Protein 1SX5 (pdb70)

B-factor: mean 23.92, std 8.22, range [10.33, 62.69]

Secondary structure (DSSP, 8-state):
-HHHHHHHHHHHHHHH--EEEEEETTS-EEE--SSHHHHHHHHHHHHHHHHHHHHHHTT-EEE--SSTT-B-SEEEE-TT-TT-EEEEEEEEEEESSTT--B--EEEESSSTTTSTTSSBSS-GGGEEEEEEEEEEEEE----TTTTS-B-GGGGGG---SEEEEEEEEEEHHHHB-SS-SBTTTTEEEB--B-HHHHHHT--S-SSHHHHHHHHHS--SSHHHHTTS-SSHHHHHHHHHHT--/-HHHHHHHHHHHHHHH--EEEEEETTS-EE-----HHHHHHHHHHHHHHHHHHHHHHTT-EEE--SSTT-B-SEEEE-SS-TTSEEEEEEEEEEE---B--EEEESSSTTTSTTTTBSS-GGGEEEEEEEEEEEEE-----S-B-GGGGGG---SEEEEEEEEEEHHHHB-SS-SBTTTTEEEB--B-HHHHHHT--S-S-HHHHHHHHHS--SSHHHHTTS-SSHHHHHHHHHTT--

Foldseek 3Di:
DLVVQLVVQLQVCVVPDDDFADADPVQKTAGFAFDVVRVQVVSLVVSVVSNVVSLVVVQWDWDAAPDPQADDRIWIDHPVQQQAIEGEHEWEDEDQDPWDWAKTFAAALPALLQPQPGRYRHGPRSHDFYKYKYKYWHFAHDDPVSGDMDGVVCVVVGDHGTHDIGIAMATPLLQFFQAHPDAPRHTTMGDTGTPVCRRVSVGDDPDSVRSSVSSNPQDRDCVRCVPAHRGDVSPVVCVVVPVD/DLVVQLQVLLQVLVVPDDDFFDADPVQKTQGFDQDPVRVQVVVLVSSVVSNCVSLVVVQWDWDAAPDPQADDRIWIDHPVLQLEIEGEHEWEDEDCAWDKTFAAALPACLQPQPGRYRHGPSSYDFYKYKYKYWYAADVLGDIDGVVCRPVRDHRTHDIDIAMDTPLLQFFQAFPDAPRHTTMGDGGDPVCRRVSVGDDPDPVLSSVSSNPQDRDCVVCVVQHRGSVSPVVCVVVPVD

Structure (mmCIF, N/CA/C/O backbone):
data_1SX5
#
_entry.id   1SX5
#
_cell.length_a   47.708
_cell.length_b   48.627
_cell.length_c   63.544
_cell.angle_alpha   96.68
_cell.angle_beta   108.94
_cell.angle_gamma   107.33
#
_symmetry.space_group_name_H-M   'P 1'
#
loop_
_entity.id
_entity.type
_entity.pdbx_description
1 polymer "5'-D(*AP*AP*AP*GP*AP*T)-3'"
2 polymer "5'-D(P*AP*TP*CP*TP*T)-3'"
3 polymer 'Type II restriction enzyme EcoRV'
4 non-polymer 'MANGANESE (II) ION'
5 water water
#
loop_
_atom_site.group_PDB
_atom_site.id
_atom_site.type_symbol
_atom_site.label_atom_id
_atom_site.label_alt_id
_atom_site.label_comp_id
_atom_site.label_asym_id
_atom_site.label_entity_id
_atom_site.label_seq_id
_atom_site.pdbx_PDB_ins_code
_atom_site.Cartn_x
_atom_site.Cartn_y
_atom_site.Cartn_z
_atom_site.occupancy
_atom_site.B_iso_or_equiv
_atom_site.auth_seq_id
_atom_site.auth_comp_id
_atom_site.auth_asym_id
_atom_site.auth_atom_id
_atom_site.pdbx_PDB_model_num
ATOM 449 N N . SER E 3 1 ? 7.053 3.136 31.745 1.00 26.15 2 SER A N 1
ATOM 450 C CA . SER E 3 1 ? 7.108 1.806 31.073 1.00 24.70 2 SER A CA 1
ATOM 451 C C . SER E 3 1 ? 7.570 1.989 29.615 1.00 23.78 2 SER A C 1
ATOM 452 O O . SER E 3 1 ? 7.708 3.125 29.121 1.00 23.80 2 SER A O 1
ATOM 455 N N . LEU E 3 2 ? 7.829 0.861 28.980 1.00 22.84 3 LEU A N 1
ATOM 456 C CA . LEU E 3 2 ? 8.176 0.837 27.537 1.00 21.31 3 LEU A CA 1
ATOM 457 C C . LEU E 3 2 ? 7.022 1.543 26.808 1.00 19.42 3 LEU A C 1
ATOM 458 O O . LEU E 3 2 ? 7.243 2.433 26.017 1.00 20.09 3 LEU A O 1
ATOM 463 N N . ARG E 3 3 ? 5.805 1.099 27.069 1.00 18.54 4 ARG A N 1
ATOM 464 C CA . ARG E 3 3 ? 4.645 1.747 26.411 1.00 19.11 4 ARG A CA 1
ATOM 465 C C . ARG E 3 3 ? 4.510 3.248 26.651 1.00 19.59 4 ARG A C 1
ATOM 466 O O . ARG E 3 3 ? 4.317 4.036 25.695 1.00 18.27 4 ARG A O 1
ATOM 474 N N . SER E 3 4 ? 4.604 3.716 27.899 1.00 18.57 5 SER A N 1
ATOM 475 C CA . SER E 3 4 ? 4.427 5.154 28.047 1.00 19.19 5 SER A CA 1
ATOM 476 C C . SER E 3 4 ? 5.601 5.935 27.459 1.00 18.51 5 SER A C 1
ATOM 477 O O . SER E 3 4 ? 5.417 7.033 26.919 1.00 18.35 5 SER A O 1
ATOM 480 N N . ASP E 3 5 ? 6.810 5.403 27.575 1.00 18.25 6 ASP A N 1
ATOM 481 C CA . ASP E 3 5 ? 7.925 6.096 26.952 1.00 18.10 6 ASP A CA 1
ATOM 482 C C . ASP E 3 5 ? 7.748 6.088 25.412 1.00 17.13 6 ASP A C 1
ATOM 483 O O . ASP E 3 5 ? 8.112 7.040 24.758 1.00 18.28 6 ASP A O 1
ATOM 488 N N . LEU E 3 6 ? 7.195 5.010 24.866 1.00 16.94 7 LEU A N 1
ATOM 489 C CA . LEU E 3 6 ? 7.052 4.992 23.414 1.00 15.85 7 LEU A CA 1
ATOM 490 C C . LEU E 3 6 ? 6.049 6.002 22.914 1.00 15.14 7 LEU A C 1
ATOM 491 O O . LEU E 3 6 ? 6.364 6.750 21.988 1.00 15.22 7 LEU A O 1
ATOM 496 N N . ILE E 3 7 ? 4.849 6.028 23.497 1.00 16.62 8 ILE A N 1
ATOM 497 C CA . ILE E 3 7 ? 3.927 7.030 22.998 1.00 18.29 8 ILE A CA 1
ATOM 498 C C . ILE E 3 7 ? 4.406 8.421 23.358 1.00 18.41 8 ILE A C 1
ATOM 499 O O . ILE E 3 7 ? 4.205 9.324 22.582 1.00 17.94 8 ILE A O 1
ATOM 504 N N . ASN E 3 8 ? 5.091 8.621 24.485 1.00 18.04 9 ASN A N 1
ATOM 505 C CA . ASN E 3 8 ? 5.541 9.988 24.720 1.00 18.01 9 ASN A CA 1
ATOM 506 C C . ASN E 3 8 ? 6.490 10.411 23.609 1.00 14.80 9 ASN A C 1
ATOM 507 O O . ASN E 3 8 ? 6.454 11.510 23.172 1.00 19.08 9 ASN A O 1
ATOM 512 N N . ALA E 3 9 ? 7.387 9.528 23.220 1.00 15.66 10 ALA A N 1
ATOM 513 C CA . ALA E 3 9 ? 8.355 9.909 22.187 1.00 15.50 10 ALA A CA 1
ATOM 514 C C . ALA E 3 9 ? 7.661 10.118 20.797 1.00 16.11 10 ALA A C 1
ATOM 515 O O . ALA E 3 9 ? 7.953 11.065 20.062 1.00 18.76 10 ALA A O 1
ATOM 517 N N . LEU E 3 10 ? 6.721 9.248 20.459 1.00 17.54 11 LEU A N 1
ATOM 518 C CA . LEU E 3 10 ? 6.032 9.442 19.170 1.00 15.85 11 LEU A CA 1
ATOM 519 C C . LEU E 3 10 ? 5.206 10.729 19.175 1.00 16.49 11 LEU A C 1
ATOM 520 O O . LEU E 3 10 ? 5.180 11.495 18.198 1.00 17.31 11 LEU A O 1
ATOM 525 N N . TYR E 3 11 ? 4.549 10.987 20.303 1.00 17.68 12 TYR A N 1
ATOM 526 C CA . TYR E 3 11 ? 3.731 12.182 20.412 1.00 20.49 12 TYR A CA 1
ATOM 527 C C . TYR E 3 11 ? 4.636 13.419 20.285 1.00 21.51 12 TYR A C 1
ATOM 528 O O . TYR E 3 11 ? 4.347 14.336 19.527 1.00 22.22 12 TYR A O 1
ATOM 537 N N . ASP E 3 12 ? 5.762 13.404 20.999 1.00 23.03 13 ASP A N 1
ATOM 538 C CA . ASP E 3 12 ? 6.736 14.516 20.945 1.00 25.78 13 ASP A CA 1
ATOM 539 C C . ASP E 3 12 ? 7.333 14.724 19.541 1.00 25.97 13 ASP A C 1
ATOM 540 O O . ASP E 3 12 ? 7.323 15.854 19.023 1.00 28.51 13 ASP A O 1
ATOM 545 N N . GLU E 3 13 ? 7.849 13.664 18.927 1.00 24.56 14 GLU A N 1
ATOM 546 C CA . GLU E 3 13 ? 8.471 13.783 17.589 1.00 26.37 14 GLU A CA 1
ATOM 547 C C . GLU E 3 13 ? 7.446 14.310 16.578 1.00 25.90 14 GLU A C 1
ATOM 548 O O . GLU E 3 13 ? 7.780 15.114 15.699 1.00 25.67 14 GLU A O 1
ATOM 554 N N . ASN E 3 14 ? 6.207 13.845 16.698 1.00 25.91 15 ASN A N 1
ATOM 555 C CA . ASN E 3 14 ? 5.142 14.303 15.799 1.00 27.90 15 ASN A CA 1
ATOM 556 C C . ASN E 3 14 ? 4.870 15.778 15.967 1.00 30.03 15 ASN A C 1
ATOM 557 O O . ASN E 3 14 ? 4.614 16.475 14.998 1.00 29.38 15 ASN A O 1
ATOM 562 N N . GLN E 3 15 ? 4.916 16.245 17.206 1.00 32.02 16 GLN A N 1
ATOM 563 C CA . GLN E 3 15 ? 4.669 17.635 17.493 1.00 35.42 16 GLN A CA 1
ATOM 564 C C . GLN E 3 15 ? 5.794 18.473 16.918 1.00 36.20 16 GLN A C 1
ATOM 565 O O . GLN E 3 15 ? 5.554 19.535 16.346 1.00 37.42 16 GLN A O 1
ATOM 571 N N . LYS E 3 16 ? 7.026 17.990 17.026 1.00 36.92 17 LYS A N 1
ATOM 572 C CA . LYS E 3 16 ? 8.163 18.775 16.547 1.00 37.53 17 LYS A CA 1
ATOM 573 C C . LYS E 3 16 ? 8.451 18.801 15.056 1.00 37.73 17 LYS A C 1
ATOM 574 O O . LYS E 3 16 ? 8.485 19.875 14.464 1.00 39.33 17 LYS A O 1
ATOM 576 N N . TYR E 3 17 ? 8.641 17.627 14.456 1.00 36.77 18 TYR A N 1
ATOM 577 C CA . TYR E 3 17 ? 9.011 17.485 13.041 1.00 35.66 18 TYR A CA 1
ATOM 578 C C . TYR E 3 17 ? 7.873 17.145 12.059 1.00 33.99 18 TYR A C 1
ATOM 579 O O . TYR E 3 17 ? 6.974 16.382 12.390 1.00 32.26 18 TYR A O 1
ATOM 588 N N . ASP E 3 18 ? 7.963 17.695 10.846 1.00 33.03 19 ASP A N 1
ATOM 589 C CA . ASP E 3 18 ? 7.001 17.436 9.756 1.00 30.69 19 ASP A CA 1
ATOM 590 C C . ASP E 3 18 ? 7.822 16.853 8.617 1.00 27.99 19 ASP A C 1
ATOM 591 O O . ASP E 3 18 ? 8.857 17.392 8.282 1.00 27.79 19 ASP A O 1
ATOM 596 N N . VAL E 3 19 ? 7.355 15.782 7.983 1.00 24.37 20 VAL A N 1
ATOM 597 C CA . VAL E 3 19 ? 8.109 15.202 6.872 1.00 22.21 20 VAL A CA 1
ATOM 598 C C . VAL E 3 19 ? 7.727 15.966 5.629 1.00 21.81 20 VAL A C 1
ATOM 599 O O . VAL E 3 19 ? 6.566 16.310 5.461 1.00 19.60 20 VAL A O 1
ATOM 603 N N . CYS E 3 20 ? 8.685 16.268 4.775 1.00 22.25 21 CYS A N 1
ATOM 604 C CA . CYS E 3 20 ? 8.290 17.038 3.608 1.00 25.09 21 CYS A CA 1
ATOM 605 C C . CYS E 3 20 ? 8.702 16.518 2.256 1.00 24.74 21 CYS A C 1
ATOM 606 O O . CYS E 3 20 ? 8.371 17.132 1.237 1.00 24.82 21 CYS A O 1
ATOM 609 N N . GLY E 3 21 ? 9.376 15.374 2.198 1.00 23.40 22 GLY A N 1
ATOM 610 C CA . GLY E 3 21 ? 9.726 14.855 0.879 1.00 20.87 22 GLY A CA 1
ATOM 611 C C . GLY E 3 21 ? 10.667 13.690 1.019 1.00 21.21 22 GLY A C 1
ATOM 612 O O . GLY E 3 21 ? 11.006 13.312 2.136 1.00 19.81 22 GLY A O 1
ATOM 613 N N . ILE E 3 22 ? 11.055 13.127 -0.109 1.00 19.90 23 ILE A N 1
ATOM 614 C CA . ILE E 3 22 ? 11.982 12.029 -0.121 1.00 20.23 23 ILE A CA 1
ATOM 615 C C . ILE E 3 22 ? 13.259 12.699 -0.667 1.00 21.35 23 ILE A C 1
ATOM 616 O O . ILE E 3 22 ? 13.191 13.623 -1.488 1.00 22.75 23 ILE A O 1
ATOM 621 N N . ILE E 3 23 ? 14.427 12.263 -0.188 1.00 19.13 24 ILE A N 1
ATOM 622 C CA . ILE E 3 23 ? 15.658 12.862 -0.630 1.00 19.66 24 ILE A CA 1
ATOM 623 C C . ILE E 3 23 ? 16.553 11.783 -1.265 1.00 19.40 24 ILE A C 1
ATOM 624 O O . ILE E 3 23 ? 16.491 10.624 -0.886 1.00 19.78 24 ILE A O 1
ATOM 629 N N . SER E 3 24 ? 17.325 12.181 -2.272 1.00 19.41 25 SER A N 1
ATOM 630 C CA . SER E 3 24 ? 18.240 11.282 -2.952 1.00 21.58 25 SER A CA 1
ATOM 631 C C . SER E 3 24 ? 19.650 11.531 -2.392 1.00 23.31 25 SER A C 1
ATOM 632 O O . SER E 3 24 ? 19.918 12.566 -1.775 1.00 23.37 25 SER A O 1
ATOM 635 N N . ALA E 3 25 ? 20.532 10.561 -2.603 1.00 25.76 26 ALA A N 1
ATOM 636 C CA . ALA E 3 25 ? 21.896 10.670 -2.083 1.00 27.97 26 ALA A CA 1
ATOM 637 C C . ALA E 3 25 ? 22.610 11.865 -2.670 1.00 29.65 26 ALA A C 1
ATOM 638 O O . ALA E 3 25 ? 23.576 12.389 -2.081 1.00 30.58 26 ALA A O 1
ATOM 640 N N . GLU E 3 26 ? 22.103 12.340 -3.800 1.00 31.01 27 GLU A N 1
ATOM 641 C CA . GLU E 3 26 ? 22.678 13.493 -4.454 1.00 30.53 27 GLU A CA 1
ATOM 642 C C . GLU E 3 26 ? 22.165 14.813 -3.885 1.00 31.12 27 GLU A C 1
ATOM 643 O O . GLU E 3 26 ? 22.597 15.879 -4.285 1.00 31.34 27 GLU A O 1
ATOM 649 N N . GLY E 3 27 ? 21.237 14.721 -2.936 1.00 29.09 28 GLY A N 1
ATOM 650 C CA . GLY E 3 27 ? 20.704 15.889 -2.282 1.00 28.15 28 GLY A CA 1
ATOM 651 C C . GLY E 3 27 ? 19.434 16.479 -2.884 1.00 27.08 28 GLY A C 1
ATOM 652 O O . GLY E 3 27 ? 18.969 17.513 -2.389 1.00 27.30 28 GLY A O 1
ATOM 653 N N . LYS E 3 28 ? 18.861 15.833 -3.906 1.00 26.27 29 LYS A N 1
ATOM 654 C CA . LYS E 3 28 ? 17.655 16.383 -4.536 1.00 25.11 29 LYS A CA 1
ATOM 655 C C . LYS E 3 28 ? 16.433 15.893 -3.746 1.00 25.39 29 LYS A C 1
ATOM 656 O O . LYS E 3 28 ? 16.388 14.751 -3.301 1.00 25.52 29 LYS A O 1
ATOM 658 N N . ILE E 3 29 ? 15.463 16.771 -3.552 1.00 24.75 30 ILE A N 1
ATOM 659 C CA . ILE E 3 29 ? 14.264 16.405 -2.782 1.00 25.98 30 ILE A CA 1
ATOM 660 C C . ILE E 3 29 ? 13.022 16.364 -3.678 1.00 24.62 30 ILE A C 1
ATOM 661 O O . ILE E 3 29 ? 12.804 17.266 -4.511 1.00 24.79 30 ILE A O 1
ATOM 666 N N . TYR E 3 30 ? 12.236 15.301 -3.529 1.00 22.51 31 TYR A N 1
ATOM 667 C CA . TYR E 3 30 ? 11.010 15.141 -4.308 1.00 21.44 31 TYR A CA 1
ATOM 668 C C . TYR E 3 30 ? 9.829 15.313 -3.342 1.00 21.00 31 TYR A C 1
ATOM 669 O O . TYR E 3 30 ? 9.739 14.628 -2.301 1.00 19.94 31 TYR A O 1
ATOM 678 N N . PRO E 3 31 ? 8.882 16.212 -3.665 1.00 20.37 32 PRO A N 1
ATOM 679 C CA . PRO E 3 31 ? 7.757 16.394 -2.752 1.00 18.77 32 PRO A CA 1
ATOM 680 C C . PRO E 3 31 ? 6.834 15.208 -2.591 1.00 19.27 32 PRO A C 1
ATOM 681 O O . PRO E 3 31 ? 6.876 14.260 -3.380 1.00 19.62 32 PRO A O 1
ATOM 685 N N . LEU E 3 32 ? 5.999 15.272 -1.542 1.00 19.61 33 LEU A N 1
ATOM 686 C CA . LEU E 3 32 ? 5.026 14.246 -1.267 1.00 19.01 33 LEU A CA 1
ATOM 687 C C . LEU E 3 32 ? 3.738 14.425 -2.032 1.00 22.50 33 LEU A C 1
ATOM 688 O O . LEU E 3 32 ? 3.208 15.536 -2.122 1.00 23.63 33 LEU A O 1
ATOM 693 N N . GLY E 3 33 ? 3.205 13.304 -2.521 1.00 25.79 34 GLY A N 1
ATOM 694 C CA . GLY E 3 33 ? 1.942 13.307 -3.271 1.00 28.62 34 GLY A CA 1
ATOM 695 C C . GLY E 3 33 ? 0.786 13.146 -2.298 1.00 31.63 34 GLY A C 1
ATOM 696 O O . GLY E 3 33 ? 1.015 13.004 -1.094 1.00 30.30 34 GLY A O 1
ATOM 697 N N . SER E 3 34 ? -0.442 13.055 -2.817 1.00 34.32 35 SER A N 1
ATOM 698 C CA . SER E 3 34 ? -1.660 13.016 -1.974 1.00 36.43 35 SER A CA 1
ATOM 699 C C . SER E 3 34 ? -2.246 11.855 -1.155 1.00 37.10 35 SER A C 1
ATOM 700 O O . SER E 3 34 ? -2.670 12.060 -0.020 1.00 39.34 35 SER A O 1
ATOM 703 N N . ASP E 3 35 ? -2.325 10.658 -1.696 1.00 37.13 36 ASP A N 1
ATOM 704 C CA . ASP E 3 35 ? -2.995 9.614 -0.924 1.00 36.17 36 ASP A CA 1
ATOM 705 C C . ASP E 3 35 ? -2.469 9.089 0.437 1.00 33.35 36 ASP A C 1
ATOM 706 O O . ASP E 3 35 ? -1.371 9.398 0.901 1.00 32.19 36 ASP A O 1
ATOM 711 N N . THR E 3 36 ? -3.315 8.298 1.082 1.00 30.24 37 THR A N 1
ATOM 712 C CA . THR E 3 36 ? -2.905 7.674 2.326 1.00 27.20 37 THR A CA 1
ATOM 713 C C . THR E 3 36 ? -1.848 6.658 1.882 1.00 26.99 37 THR A C 1
ATOM 714 O O . THR E 3 36 ? -1.029 6.263 2.667 1.00 27.24 37 THR A O 1
ATOM 718 N N . ALA E 3 37 ? -1.852 6.245 0.606 1.00 25.58 38 ALA A N 1
ATOM 719 C CA . ALA E 3 37 ? -0.794 5.320 0.166 1.00 25.65 38 ALA A CA 1
ATOM 720 C C . ALA E 3 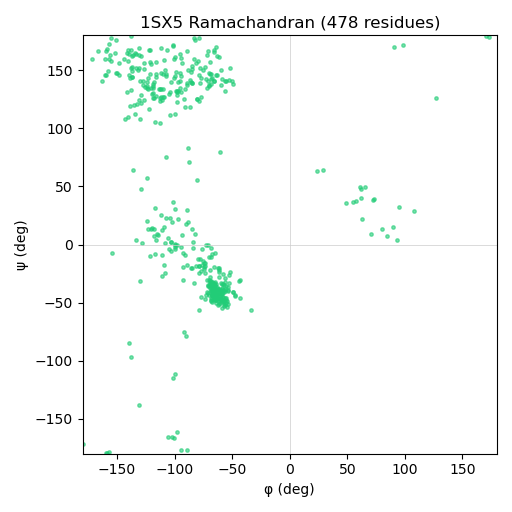37 ? 0.597 5.934 0.482 1.00 24.94 38 ALA A C 1
ATOM 721 O O . ALA E 3 37 ? 1.480 5.317 1.090 1.00 25.32 38 ALA A O 1
ATOM 723 N N . VAL E 3 38 ? 0.766 7.191 0.110 1.00 21.28 39 VAL A N 1
ATOM 724 C CA . VAL E 3 38 ? 2.010 7.861 0.311 1.00 20.27 39 VAL A CA 1
ATOM 725 C C . VAL E 3 38 ? 2.153 8.156 1.799 1.00 19.51 39 VAL A C 1
ATOM 726 O O . VAL E 3 38 ? 3.201 7.914 2.366 1.00 20.29 39 VAL A O 1
ATOM 730 N N . LEU E 3 39 ? 1.085 8.625 2.432 1.00 18.01 40 LEU A N 1
ATOM 731 C CA . LEU E 3 39 ? 1.233 9.044 3.842 1.00 18.66 40 LEU A CA 1
ATOM 732 C C . LEU E 3 39 ? 1.421 7.897 4.783 1.00 17.97 40 LEU A C 1
ATOM 733 O O . LEU E 3 39 ? 2.179 8.026 5.760 1.00 17.42 40 LEU A O 1
ATOM 738 N N . SER E 3 40 ? 0.769 6.766 4.507 1.00 17.10 41 SER A N 1
ATOM 739 C CA . SER E 3 40 ? 0.953 5.605 5.349 1.00 18.42 41 SER A CA 1
ATOM 740 C C . SER E 3 40 ? 2.411 5.136 5.297 1.00 17.81 41 SER A C 1
ATOM 741 O O . SER E 3 40 ? 2.984 4.737 6.295 1.00 18.55 41 SER A O 1
ATOM 744 N N . THR E 3 41 ? 3.045 5.234 4.148 1.00 17.25 42 THR A N 1
ATOM 745 C CA . THR E 3 41 ? 4.436 4.825 4.050 1.00 17.51 42 THR A CA 1
ATOM 746 C C . THR E 3 41 ? 5.292 5.805 4.858 1.00 16.79 42 THR A C 1
ATOM 747 O O . THR E 3 41 ? 6.130 5.367 5.642 1.00 18.75 42 THR A O 1
ATOM 751 N N . ILE E 3 42 ? 5.061 7.105 4.659 1.00 14.92 43 ILE A N 1
ATOM 752 C CA . ILE E 3 42 ? 5.820 8.162 5.318 1.00 16.39 43 ILE A CA 1
ATOM 753 C C . ILE E 3 42 ? 5.703 8.080 6.845 1.00 16.57 43 ILE A C 1
ATOM 754 O O . ILE E 3 42 ? 6.747 8.121 7.535 1.00 16.86 43 ILE A O 1
ATOM 759 N N . PHE E 3 43 ? 4.486 7.904 7.381 1.00 15.15 44 PHE A N 1
ATOM 760 C CA . PHE E 3 43 ? 4.398 7.849 8.857 1.00 15.02 44 PHE A CA 1
ATOM 761 C C . PHE E 3 43 ? 5.021 6.595 9.419 1.00 16.43 44 PHE A C 1
ATOM 762 O O . PHE E 3 43 ? 5.544 6.626 10.556 1.00 15.42 44 PHE A O 1
ATOM 770 N N . GLU E 3 44 ? 4.975 5.479 8.689 1.00 15.82 45 GLU A N 1
ATOM 771 C CA . GLU E 3 44 ? 5.642 4.281 9.166 1.00 14.51 45 GLU A CA 1
ATOM 772 C C . GLU E 3 44 ? 7.133 4.488 9.162 1.00 16.88 45 GLU A C 1
ATOM 773 O O . GLU E 3 44 ? 7.786 4.167 10.165 1.00 15.12 45 GLU A O 1
ATOM 779 N N . LEU E 3 45 ? 7.686 5.080 8.101 1.00 13.48 46 LEU A N 1
ATOM 780 C CA . LEU E 3 45 ? 9.121 5.273 8.120 1.00 14.72 46 LEU A CA 1
ATOM 781 C C . LEU E 3 45 ? 9.519 6.248 9.243 1.00 14.23 46 LEU A C 1
ATOM 782 O O . LEU E 3 45 ? 10.581 6.105 9.837 1.00 15.77 46 LEU A O 1
ATOM 787 N N . PHE E 3 46 ? 8.692 7.269 9.457 1.00 13.48 47 PHE A N 1
ATOM 788 C CA . PHE E 3 46 ? 8.956 8.264 10.518 1.00 13.71 47 PHE A CA 1
ATOM 789 C C . PHE E 3 46 ? 9.040 7.596 11.868 1.00 13.95 47 PHE A C 1
ATOM 790 O O . PHE E 3 46 ? 9.787 8.028 12.759 1.00 16.62 47 PHE A O 1
ATOM 798 N N . SER E 3 47 ? 8.247 6.559 12.024 1.00 13.36 48 SER A N 1
ATOM 799 C CA . SER E 3 47 ? 8.145 5.876 13.323 1.00 14.72 48 SER A CA 1
ATOM 800 C C . SER E 3 47 ? 9.303 4.914 13.649 1.00 16.35 48 SER A C 1
ATOM 801 O O . SER E 3 47 ? 9.592 4.663 14.801 1.00 14.78 48 SER A O 1
ATOM 804 N N . ARG E 3 48 ? 9.982 4.407 12.639 1.00 16.18 49 ARG A N 1
ATOM 805 C CA . ARG E 3 48 ? 10.977 3.372 12.852 1.00 16.76 49 ARG A CA 1
ATOM 806 C C . ARG E 3 48 ? 12.088 3.691 13.797 1.00 15.75 49 ARG A C 1
ATOM 807 O O . ARG E 3 48 ? 12.334 2.920 14.724 1.00 15.62 49 ARG A O 1
ATOM 815 N N . PRO E 3 49 ? 12.782 4.808 13.596 1.00 16.16 50 PRO A N 1
ATOM 816 C CA . PRO E 3 49 ? 13.887 5.087 14.544 1.00 16.28 50 PRO A CA 1
ATOM 817 C C . PRO E 3 49 ? 13.415 5.346 15.948 1.00 18.77 50 PRO A C 1
ATOM 818 O O . PRO E 3 49 ? 14.143 5.038 16.885 1.00 19.04 50 PRO A O 1
ATOM 822 N N . ILE E 3 50 ? 12.233 5.957 16.095 1.00 16.02 51 ILE A N 1
ATOM 823 C CA . ILE E 3 50 ? 11.696 6.244 17.444 1.00 18.46 51 ILE A CA 1
ATOM 824 C C . ILE E 3 50 ? 11.412 4.952 18.194 1.00 17.81 51 ILE A C 1
ATOM 825 O O . ILE E 3 50 ? 11.797 4.791 19.356 1.00 17.95 51 ILE A O 1
ATOM 830 N N . ILE E 3 51 ? 10.743 4.023 17.531 1.00 14.31 52 ILE A N 1
ATOM 831 C CA . ILE E 3 51 ? 10.425 2.747 18.128 1.00 17.38 52 ILE A CA 1
ATOM 832 C C . ILE E 3 51 ? 11.729 2.012 18.487 1.00 17.10 52 ILE A C 1
ATOM 833 O O . ILE E 3 51 ? 11.871 1.427 19.581 1.00 17.52 52 ILE A O 1
ATOM 838 N N . ASN E 3 52 ? 12.712 2.107 17.614 1.00 17.30 53 ASN A N 1
ATOM 839 C CA . ASN E 3 52 ? 13.916 1.345 17.912 1.00 17.38 53 ASN A CA 1
ATOM 840 C C . ASN E 3 52 ? 14.642 1.884 19.129 1.00 18.67 53 ASN A C 1
ATOM 841 O O . ASN E 3 52 ? 15.093 1.094 19.986 1.00 19.83 53 ASN A O 1
ATOM 846 N N . LYS E 3 53 ? 14.747 3.195 19.182 1.00 16.78 54 LYS A N 1
ATOM 847 C CA . LYS E 3 53 ? 15.443 3.862 20.265 1.00 20.19 54 LYS A CA 1
ATOM 848 C C . LYS E 3 53 ? 14.820 3.547 21.614 1.00 21.72 54 LYS A C 1
ATOM 849 O O . LYS E 3 53 ? 15.518 3.194 22.544 1.00 21.50 54 LYS A O 1
ATOM 855 N N . ILE E 3 54 ? 13.504 3.670 21.721 1.00 20.24 55 ILE A N 1
ATOM 856 C CA . ILE E 3 54 ? 12.851 3.410 22.999 1.00 21.87 55 ILE A CA 1
ATOM 857 C C . ILE E 3 54 ? 12.949 1.937 23.352 1.00 22.56 55 ILE A C 1
ATOM 858 O O . ILE E 3 54 ? 13.240 1.612 24.513 1.00 23.00 55 ILE A O 1
ATOM 863 N N . ALA E 3 55 ? 12.741 1.047 22.387 1.00 19.78 56 ALA A N 1
ATOM 864 C CA . ALA E 3 55 ? 12.828 -0.398 22.602 1.00 22.81 56 ALA A CA 1
ATOM 865 C C . ALA E 3 55 ? 14.233 -0.724 23.135 1.00 24.14 56 ALA A C 1
ATOM 866 O O . ALA E 3 55 ? 14.373 -1.471 24.132 1.00 24.72 56 ALA A O 1
ATOM 868 N N . GLU E 3 56 ? 15.256 -0.138 22.514 1.00 22.26 57 GLU A N 1
ATOM 869 C CA . GLU E 3 56 ? 16.621 -0.409 22.982 1.00 25.72 57 GLU A CA 1
ATOM 870 C C . GLU E 3 56 ? 16.841 0.123 24.402 1.00 23.35 57 GLU A C 1
ATOM 871 O O . GLU E 3 56 ? 17.392 -0.583 25.242 1.00 25.64 57 GLU A O 1
ATOM 877 N N . LYS E 3 57 ? 16.382 1.338 24.685 1.00 24.01 58 LYS A N 1
ATOM 878 C CA . LYS E 3 57 ? 16.559 1.912 26.038 1.00 25.52 58 LYS A CA 1
ATOM 879 C C . LYS E 3 57 ? 16.053 0.986 27.105 1.00 26.46 58 LYS A C 1
ATOM 880 O O . LYS E 3 57 ? 16.549 1.046 28.278 1.00 27.88 58 LYS A O 1
ATOM 883 N N . HIS E 3 58 ? 15.091 0.141 26.730 1.00 24.70 59 HIS A N 1
ATOM 884 C CA . HIS E 3 58 ? 14.445 -0.797 27.627 1.00 25.91 59 HIS A CA 1
ATOM 885 C C . HIS E 3 58 ? 14.924 -2.217 27.589 1.00 26.04 59 HIS A C 1
ATOM 886 O O . HIS E 3 58 ? 14.408 -3.059 28.296 1.00 29.27 59 HIS A O 1
ATOM 893 N N . GLY E 3 59 ? 15.893 -2.485 26.733 1.00 25.99 60 GLY A N 1
ATOM 894 C CA . GLY E 3 59 ? 16.416 -3.816 26.642 1.00 26.72 60 GLY A CA 1
ATOM 895 C C . GLY E 3 59 ? 15.730 -4.729 25.663 1.00 27.07 60 GLY A C 1
ATOM 896 O O . GLY E 3 59 ? 15.939 -5.941 25.708 1.00 28.26 60 GLY A O 1
ATOM 897 N N . TYR E 3 60 ? 14.929 -4.176 24.750 1.00 25.41 61 TYR A N 1
ATOM 898 C CA . TYR E 3 60 ? 14.234 -4.995 23.759 1.00 25.17 61 TYR A CA 1
ATOM 899 C C . TYR E 3 60 ? 14.915 -5.045 22.388 1.00 25.29 61 TYR A C 1
ATOM 900 O O . TYR E 3 60 ? 15.535 -4.083 21.931 1.00 24.51 61 TYR A O 1
ATOM 909 N N . ILE E 3 61 ? 14.733 -6.179 21.747 1.00 26.62 62 ILE A N 1
ATOM 910 C CA . ILE E 3 61 ? 15.216 -6.482 20.418 1.00 28.27 62 ILE A CA 1
ATOM 911 C C . ILE E 3 61 ? 14.096 -6.063 19.461 1.00 28.58 62 ILE A C 1
ATOM 912 O O . ILE E 3 61 ? 12.937 -6.395 19.716 1.00 28.62 62 ILE A O 1
ATOM 917 N N . VAL E 3 62 ? 14.423 -5.362 18.383 1.00 27.25 63 VAL A N 1
ATOM 918 C CA . VAL E 3 62 ? 13.413 -4.928 17.420 1.00 28.42 63 VAL A CA 1
ATOM 919 C C . VAL E 3 62 ? 13.588 -5.676 16.105 1.00 28.07 63 VAL A C 1
ATOM 920 O O . VAL E 3 62 ? 14.679 -5.664 15.484 1.00 28.48 63 VAL A O 1
ATOM 924 N N . GLU E 3 63 ? 12.529 -6.324 15.664 1.00 24.26 64 GLU A N 1
ATOM 925 C CA . GLU E 3 63 ? 12.580 -7.054 14.441 1.00 24.39 64 GLU A CA 1
ATOM 926 C C . GLU E 3 63 ? 11.444 -6.694 13.531 1.00 23.45 64 GLU A C 1
ATOM 927 O O . GLU E 3 63 ? 10.278 -6.709 13.928 1.00 22.35 64 GLU A O 1
ATOM 933 N N . GLU E 3 64 ? 11.793 -6.373 12.302 1.00 23.07 65 GLU A N 1
ATOM 934 C CA . GLU E 3 64 ? 10.787 -6.062 11.301 1.00 23.55 65 GLU A CA 1
ATOM 935 C C . GLU E 3 64 ? 10.677 -7.348 10.487 1.00 23.93 65 GLU A C 1
ATOM 936 O O . GLU E 3 64 ? 11.582 -8.194 10.546 1.00 24.52 65 GLU A O 1
ATOM 942 N N . PRO E 3 65 ? 9.563 -7.540 9.766 1.00 23.81 66 PRO A N 1
ATOM 943 C CA . PRO E 3 65 ? 9.348 -8.739 8.945 1.00 25.41 66 PRO A CA 1
ATOM 944 C C . PRO E 3 65 ? 10.477 -8.923 7.937 1.00 27.63 66 PRO A C 1
ATOM 945 O O . PRO E 3 65 ? 10.849 -7.988 7.225 1.00 28.02 66 PRO A O 1
ATOM 949 N N . LYS E 3 66 ? 11.012 -10.125 7.864 1.00 29.30 67 LYS A N 1
ATOM 950 C CA . LYS E 3 66 ? 12.087 -10.388 6.900 1.00 30.98 67 LYS A CA 1
ATOM 951 C C . LYS E 3 66 ? 11.389 -10.732 5.591 1.00 31.43 67 LYS A C 1
ATOM 952 O O . LYS E 3 66 ? 11.966 -10.640 4.499 1.00 32.07 67 LYS A O 1
ATOM 955 N N . GLN E 3 67 ? 10.129 -11.122 5.720 1.00 30.84 68 GLN A N 1
ATOM 956 C CA . GLN E 3 67 ? 9.297 -11.505 4.592 1.00 29.19 68 GLN A CA 1
ATOM 957 C C . GLN E 3 67 ? 8.132 -10.575 4.407 1.00 26.55 68 GLN A C 1
ATOM 958 O O . GLN E 3 67 ? 7.545 -10.115 5.381 1.00 26.72 68 GLN A O 1
ATOM 964 N N . GLN E 3 68 ? 7.734 -10.372 3.159 1.00 26.23 69 GLN A N 1
ATOM 965 C CA . GLN E 3 68 ? 6.588 -9.516 2.879 1.00 24.04 69 GLN A CA 1
ATOM 966 C C . GLN E 3 68 ? 5.295 -10.208 3.304 1.00 24.25 69 GLN A C 1
ATOM 967 O O . GLN E 3 68 ? 5.251 -11.422 3.501 1.00 24.02 69 GLN A O 1
ATOM 973 N N . ASN E 3 69 ? 4.226 -9.432 3.425 1.00 23.92 70 ASN A N 1
ATOM 974 C CA . ASN E 3 69 ? 2.926 -9.969 3.828 1.00 23.09 70 ASN A CA 1
ATOM 975 C C . ASN E 3 69 ? 2.917 -10.551 5.198 1.00 21.84 70 ASN A C 1
ATOM 976 O O . ASN E 3 69 ? 2.074 -11.409 5.471 1.00 23.59 70 ASN A O 1
ATOM 981 N N . HIS E 3 70 ? 3.850 -10.168 6.054 1.00 22.78 71 HIS A N 1
ATOM 982 C CA . HIS E 3 70 ? 3.810 -10.718 7.406 1.00 19.78 71 HIS A CA 1
ATOM 983 C C . HIS E 3 70 ? 3.651 -9.656 8.444 1.00 20.43 71 HIS A C 1
ATOM 984 O O . HIS E 3 70 ? 4.361 -8.646 8.453 1.00 18.92 71 HIS A O 1
ATOM 991 N N . TYR E 3 71 ? 2.683 -9.886 9.321 1.00 17.18 72 TYR A N 1
ATOM 992 C CA . TYR E 3 71 ? 2.423 -9.007 10.458 1.00 17.01 72 TYR A CA 1
ATOM 993 C C . TYR E 3 71 ? 3.374 -9.431 11.600 1.00 16.83 72 TYR A C 1
ATOM 994 O O . TYR E 3 71 ? 3.747 -10.598 11.663 1.00 17.88 72 TYR A O 1
ATOM 1003 N N . PRO E 3 72 ? 3.789 -8.514 12.489 1.00 15.95 73 PRO A N 1
ATOM 1004 C CA . PRO E 3 72 ? 3.456 -7.086 12.575 1.00 16.34 73 PRO A CA 1
ATOM 1005 C C . PRO E 3 72 ? 4.585 -6.223 12.025 1.00 15.98 73 PRO A C 1
ATOM 1006 O O . PRO E 3 72 ? 5.674 -6.720 11.799 1.00 17.86 73 PRO A O 1
ATOM 1010 N N . ASP E 3 73 ? 4.320 -4.925 11.869 1.00 16.62 74 ASP A N 1
ATOM 1011 C CA . ASP E 3 73 ? 5.358 -3.974 11.397 1.00 17.20 74 ASP A CA 1
ATOM 1012 C C . ASP E 3 73 ? 6.599 -4.094 12.291 1.00 16.23 74 ASP A C 1
ATOM 1013 O O . ASP E 3 73 ? 7.720 -4.032 11.788 1.00 18.01 74 ASP A O 1
ATOM 1018 N N . PHE E 3 74 ? 6.405 -4.239 13.601 1.00 14.37 75 PHE A N 1
ATOM 1019 C CA . PHE E 3 74 ? 7.531 -4.371 14.510 1.00 17.60 75 PHE A CA 1
ATOM 1020 C C . PHE E 3 74 ? 7.234 -5.370 15.595 1.00 18.58 75 PHE A C 1
ATOM 1021 O O . PHE E 3 74 ? 6.148 -5.380 16.158 1.00 16.00 75 PHE A O 1
ATOM 1029 N N . THR E 3 75 ? 8.190 -6.285 15.799 1.00 17.40 76 THR A N 1
ATOM 1030 C CA . THR E 3 75 ? 8.153 -7.255 16.913 1.00 17.77 76 THR A CA 1
ATOM 1031 C C . THR E 3 75 ? 9.232 -6.857 17.901 1.00 19.89 76 THR A C 1
ATOM 1032 O O . THR E 3 75 ? 10.411 -6.705 17.510 1.00 22.13 76 THR A O 1
ATOM 1036 N N . LEU E 3 76 ? 8.848 -6.698 19.160 1.00 18.74 77 LEU A N 1
ATOM 1037 C CA . LEU E 3 76 ? 9.738 -6.314 20.262 1.00 21.65 77 LEU A CA 1
ATOM 1038 C C . LEU E 3 76 ? 9.780 -7.395 21.316 1.00 24.80 77 LEU A C 1
ATOM 1039 O O . LEU E 3 76 ? 8.743 -7.962 21.658 1.00 24.55 77 LEU A O 1
ATOM 1044 N N . TYR E 3 77 ? 10.983 -7.678 21.839 1.00 27.04 78 TYR A N 1
ATOM 1045 C CA . TYR E 3 77 ? 11.104 -8.661 22.919 1.00 29.32 78 TYR A CA 1
ATOM 1046 C C . TYR E 3 77 ? 12.480 -8.757 23.561 1.00 29.97 78 TYR A C 1
ATOM 1047 O O . TYR E 3 77 ? 13.501 -8.345 22.980 1.00 28.11 78 TYR A O 1
ATOM 1056 N N . LYS E 3 78 ? 12.477 -9.305 24.776 1.00 30.41 79 LYS A N 1
ATOM 1057 C CA . LYS E 3 78 ? 13.693 -9.536 25.552 1.00 28.24 79 LYS A CA 1
ATOM 1058 C C . LYS E 3 78 ? 14.056 -11.007 25.290 1.00 29.18 79 LYS A C 1
ATOM 1059 O O . LYS E 3 78 ? 13.170 -11.870 25.168 1.00 28.20 79 LYS A O 1
ATOM 1065 N N . PRO E 3 79 ? 15.362 -11.317 25.117 1.00 29.15 80 PRO A N 1
ATOM 1066 C CA . PRO E 3 79 ? 15.756 -12.716 24.873 1.00 29.43 80 PRO A CA 1
ATOM 1067 C C . PRO E 3 79 ? 15.242 -13.582 26.016 1.00 26.41 80 PRO A C 1
ATOM 1068 O O . PRO E 3 79 ? 14.887 -14.731 25.857 1.00 29.02 80 PRO A O 1
ATOM 1072 N N . SER E 3 80 ? 15.198 -12.990 27.192 1.00 26.50 81 SER A N 1
ATOM 1073 C CA . SER E 3 80 ? 14.752 -13.714 28.388 1.00 27.18 81 SER A CA 1
ATOM 1074 C C . SER E 3 80 ? 13.234 -13.947 28.518 1.00 27.68 81 SER A C 1
ATOM 1075 O O . SER E 3 80 ? 12.768 -14.593 29.451 1.00 26.33 81 SER A O 1
ATOM 1078 N N . GLU E 3 81 ? 12.454 -13.398 27.581 1.00 29.22 82 GLU A N 1
ATOM 1079 C CA . GLU E 3 81 ? 10.995 -13.549 27.601 1.00 29.87 82 GLU A CA 1
ATOM 1080 C C . GLU E 3 81 ? 10.519 -13.857 26.182 1.00 29.69 82 GLU A C 1
ATOM 1081 O O . GLU E 3 81 ? 9.750 -13.081 25.606 1.00 29.47 82 GLU A O 1
ATOM 1087 N N . PRO E 3 82 ? 10.927 -15.013 25.616 1.00 28.40 83 PRO A N 1
ATOM 1088 C CA . PRO E 3 82 ? 10.529 -15.377 24.252 1.00 29.25 83 PRO A CA 1
ATOM 1089 C C . PRO E 3 82 ? 9.050 -15.410 24.031 1.00 28.82 83 PRO A C 1
ATOM 1090 O O . PRO E 3 82 ? 8.587 -15.202 22.900 1.00 27.50 83 PRO A O 1
ATOM 1094 N N . ASN E 3 83 ? 8.303 -15.701 25.093 1.00 27.82 84 ASN A N 1
ATOM 1095 C CA . ASN E 3 83 ? 6.865 -15.801 24.966 1.00 27.63 84 ASN A CA 1
ATOM 1096 C C . ASN E 3 83 ? 6.089 -14.618 25.459 1.00 26.33 84 ASN A C 1
ATOM 1097 O O . ASN E 3 83 ? 4.890 -14.715 25.712 1.00 27.01 84 ASN A O 1
ATOM 1102 N N . LYS E 3 84 ? 6.768 -13.484 25.574 1.00 24.15 85 LYS A N 1
ATOM 1103 C CA . LYS E 3 84 ? 6.108 -12.256 25.952 1.00 23.37 85 LYS A CA 1
ATOM 1104 C C . LYS E 3 84 ? 6.512 -11.196 24.915 1.00 20.73 85 LYS A C 1
ATOM 1105 O O . LYS E 3 84 ? 6.859 -10.077 25.248 1.00 23.20 85 LYS A O 1
ATOM 1111 N N . LYS E 3 85 ? 6.419 -11.570 23.659 1.00 18.91 86 LYS A N 1
ATOM 1112 C CA . LYS E 3 85 ? 6.746 -10.668 22.572 1.00 17.82 86 LYS A CA 1
ATOM 1113 C C . LYS E 3 85 ? 5.634 -9.613 22.429 1.00 16.84 86 LYS A C 1
ATOM 1114 O O . LYS E 3 85 ? 4.496 -9.885 22.781 1.00 17.06 86 LYS A O 1
ATOM 1120 N N . ILE E 3 86 ? 5.983 -8.438 21.921 1.00 17.54 87 ILE A N 1
ATOM 1121 C CA . ILE E 3 86 ? 5.020 -7.337 21.700 1.00 15.96 87 ILE A CA 1
ATOM 1122 C C . ILE E 3 86 ? 5.014 -7.033 20.217 1.00 14.43 87 ILE A C 1
ATOM 1123 O O . ILE E 3 86 ? 6.058 -6.783 19.599 1.00 15.79 87 ILE A O 1
ATOM 1128 N N . ALA E 3 87 ? 3.803 -7.059 19.652 1.00 15.33 88 ALA A N 1
ATOM 1129 C CA . ALA E 3 87 ? 3.570 -6.713 18.267 1.00 15.73 88 ALA A CA 1
ATOM 1130 C C . ALA E 3 87 ? 3.116 -5.262 18.178 1.00 16.74 88 ALA A C 1
ATOM 1131 O O . ALA E 3 87 ? 2.228 -4.806 18.950 1.00 16.11 88 ALA A O 1
ATOM 1133 N N . ILE E 3 88 ? 3.743 -4.513 17.266 1.00 14.02 89 ILE A N 1
ATOM 1134 C CA . ILE E 3 88 ? 3.334 -3.129 17.059 1.00 14.08 89 ILE A CA 1
ATOM 1135 C C . ILE E 3 88 ? 3.049 -2.974 15.572 1.00 15.26 89 ILE A C 1
ATOM 1136 O O . ILE E 3 88 ? 3.896 -3.242 14.747 1.00 17.28 89 ILE A O 1
ATOM 1141 N N . ASP E 3 89 ? 1.841 -2.528 15.227 1.00 15.59 90 ASP A N 1
ATOM 1142 C CA . ASP E 3 89 ? 1.513 -2.381 13.818 1.00 15.03 90 ASP A CA 1
ATOM 1143 C C . ASP E 3 89 ? 1.098 -0.908 13.663 1.00 15.66 90 ASP A C 1
ATOM 1144 O O . ASP E 3 89 ? 0.311 -0.379 14.456 1.00 14.40 90 ASP A O 1
ATOM 1149 N N . ILE E 3 90 ? 1.627 -0.267 12.615 1.00 13.77 91 ILE A N 1
ATOM 1150 C CA . ILE E 3 90 ? 1.299 1.119 12.354 1.00 13.81 91 ILE A CA 1
ATOM 1151 C C . ILE E 3 90 ? 0.141 1.208 11.354 1.00 14.12 91 ILE A C 1
ATOM 1152 O O . ILE E 3 90 ? 0.152 0.522 10.330 1.00 14.45 91 ILE A O 1
ATOM 1157 N N . LYS E 3 91 ? -0.889 2.000 11.632 1.00 13.24 92 LYS A N 1
ATOM 1158 C CA . LYS E 3 91 ? -2.041 2.099 10.696 1.00 15.32 92 LYS A CA 1
ATOM 1159 C C . LYS E 3 91 ? -2.296 3.621 10.523 1.00 15.53 92 LYS A C 1
ATOM 1160 O O . LYS E 3 91 ? -2.006 4.412 11.402 1.00 16.05 92 LYS A O 1
ATOM 1166 N N . THR E 3 92 ? -2.810 4.014 9.349 1.00 15.42 93 THR A N 1
ATOM 1167 C CA . THR E 3 92 ? -3.019 5.407 9.067 1.00 14.68 93 THR A CA 1
ATOM 1168 C C . THR E 3 92 ? -4.375 5.580 8.398 1.00 15.15 93 THR A C 1
ATOM 1169 O O . THR E 3 92 ? -4.860 4.685 7.664 1.00 15.69 93 THR A O 1
ATOM 1173 N N . THR E 3 93 ? -4.968 6.737 8.650 1.00 14.49 94 THR A N 1
ATOM 1174 C CA . THR E 3 93 ? -6.204 7.103 7.950 1.00 15.54 94 THR A CA 1
ATOM 1175 C C . THR E 3 93 ? -6.240 8.598 7.851 1.00 16.35 94 THR A C 1
ATOM 1176 O O . THR E 3 93 ? -5.356 9.312 8.392 1.00 15.94 94 THR A O 1
ATOM 1180 N N . TYR E 3 94 ? -7.262 9.123 7.163 1.00 17.30 95 TYR A N 1
ATOM 1181 C CA . TYR E 3 94 ? -7.337 10.568 7.006 1.00 20.99 95 TYR A CA 1
ATOM 1182 C C . TYR E 3 94 ? -8.720 11.101 7.353 1.00 22.75 95 TYR A C 1
ATOM 1183 O O . TYR E 3 94 ? -9.648 10.363 7.571 1.00 22.28 95 TYR A O 1
ATOM 1192 N N . THR E 3 95 ? -8.802 12.416 7.448 1.00 25.46 96 THR A N 1
ATOM 1193 C CA . THR E 3 95 ? -10.050 13.073 7.673 1.00 28.93 96 THR A CA 1
ATOM 1194 C C . THR E 3 95 ? -10.046 14.224 6.648 1.00 30.62 96 THR A C 1
ATOM 1195 O O . THR E 3 95 ? -8.987 14.694 6.202 1.00 29.42 96 THR A O 1
ATOM 1199 N N . ASN E 3 96 ? -11.224 14.642 6.220 1.00 33.46 97 ASN A N 1
ATOM 1200 C CA . ASN E 3 96 ? -11.283 15.736 5.246 1.00 36.48 97 ASN A CA 1
ATOM 1201 C C . ASN E 3 96 ? -11.431 17.056 5.983 1.00 36.54 97 ASN A C 1
ATOM 1202 O O . ASN E 3 96 ? -10.980 18.129 5.534 1.00 36.56 97 ASN A O 1
ATOM 1207 N N . LYS E 3 97 ? -12.086 16.967 7.124 1.00 36.12 98 LYS A N 1
ATOM 1208 C CA . LYS E 3 97 ? -12.296 18.116 7.959 1.00 37.88 98 LYS A CA 1
ATOM 1209 C C . LYS E 3 97 ? -11.699 17.645 9.260 1.00 37.50 98 LYS A C 1
ATOM 1210 O O . LYS E 3 97 ? -11.929 16.510 9.661 1.00 38.12 98 LYS A O 1
ATOM 1212 N N . GLU E 3 98 ? -10.908 18.497 9.893 1.00 37.40 99 GLU A N 1
ATOM 1213 C CA . GLU E 3 98 ? -10.269 18.151 11.156 1.00 36.75 99 GLU A CA 1
ATOM 1214 C C . GLU E 3 98 ? -11.298 17.714 12.199 1.00 37.54 99 GLU A C 1
ATOM 1215 O O . GLU E 3 98 ? -12.414 18.285 12.284 1.00 37.56 99 GLU A O 1
ATOM 1217 N N . ASN E 3 99 ? -10.919 16.691 12.967 1.00 35.70 100 ASN A N 1
ATOM 1218 C CA . ASN E 3 99 ? -11.730 16.139 14.057 1.00 35.48 100 ASN A CA 1
ATOM 1219 C C . ASN E 3 99 ? -13.012 15.339 13.766 1.00 35.17 100 ASN A C 1
ATOM 1220 O O . ASN E 3 99 ? -13.758 15.052 14.694 1.00 35.93 100 ASN A O 1
ATOM 1222 N N . GLU E 3 100 ? -13.311 14.983 12.528 1.00 34.19 101 GLU A N 1
ATOM 1223 C CA . GLU E 3 100 ? -14.511 14.176 12.365 1.00 33.18 101 GLU A CA 1
ATOM 1224 C C . GLU E 3 100 ? -14.135 12.756 12.752 1.00 31.16 101 GLU A C 1
ATOM 1225 O O . GLU E 3 100 ? -12.949 12.478 13.108 1.00 29.13 101 GLU A O 1
ATOM 1231 N N . LYS E 3 101 ? -15.122 11.863 12.713 1.00 27.07 102 LYS A N 1
ATOM 1232 C CA . LYS E 3 101 ? -14.894 10.468 13.086 1.00 25.10 102 LYS A CA 1
ATOM 1233 C C . LYS E 3 101 ? -14.009 9.756 12.078 1.00 22.72 102 LYS A C 1
ATOM 1234 O O . LYS E 3 101 ? -14.005 10.066 10.880 1.00 21.52 102 LYS A O 1
ATOM 1240 N N . ILE E 3 102 ? -13.218 8.834 12.585 1.00 18.87 103 ILE A N 1
ATOM 1241 C CA . ILE E 3 102 ? -12.311 8.078 11.770 1.00 19.87 103 ILE A CA 1
ATOM 1242 C C . ILE E 3 102 ? -12.388 6.594 12.086 1.00 17.77 103 ILE A C 1
ATOM 1243 O O . ILE E 3 102 ? -12.978 6.184 13.100 1.00 16.47 103 ILE A O 1
ATOM 1248 N N . LYS E 3 103 ? -11.844 5.795 11.170 1.00 16.64 104 LYS A N 1
ATOM 1249 C CA . LYS E 3 103 ? -11.791 4.357 11.369 1.00 17.83 104 LYS A CA 1
ATOM 1250 C C . LYS E 3 103 ? -10.560 3.830 10.647 1.00 16.30 104 LYS A C 1
ATOM 1251 O O . LYS E 3 103 ? -10.111 4.405 9.648 1.00 16.48 104 LYS A O 1
ATOM 1253 N N . PHE E 3 104 ? -9.985 2.779 11.208 1.00 14.95 105 PHE A N 1
ATOM 1254 C CA . PHE E 3 104 ? -8.807 2.144 10.668 1.00 13.76 105 PHE A CA 1
ATOM 1255 C C . PHE E 3 104 ? -9.096 0.711 10.237 1.00 13.10 105 PHE A C 1
ATOM 1256 O O . PHE E 3 104 ? -10.009 0.093 10.776 1.00 15.05 105 PHE A O 1
ATOM 1264 N N . THR E 3 105 ? -8.289 0.156 9.319 1.00 14.23 106 THR A N 1
ATOM 1265 C CA . THR E 3 105 ? -8.418 -1.229 8.952 1.00 14.30 106 THR A CA 1
ATOM 1266 C C . THR E 3 105 ? -7.315 -1.903 9.817 1.00 15.18 106 THR A C 1
ATOM 1267 O O . THR E 3 105 ? -6.129 -1.522 9.709 1.00 17.18 106 THR A O 1
ATOM 1271 N N . LEU E 3 106 ? -7.704 -2.865 10.651 1.00 15.22 107 LEU A N 1
ATOM 1272 C CA . LEU E 3 106 ? -6.741 -3.511 11.570 1.00 14.53 107 LEU A CA 1
ATOM 1273 C C . LEU E 3 106 ? -6.127 -4.816 11.146 1.00 17.01 107 LEU A C 1
ATOM 1274 O O . LEU E 3 106 ? -5.626 -5.553 12.007 1.00 19.04 107 LEU A O 1
ATOM 1279 N N . GLY E 3 107 ? -6.108 -5.109 9.836 1.00 15.55 108 GLY A N 1
ATOM 1280 C CA . GLY E 3 107 ? -5.496 -6.345 9.374 1.00 16.94 108 GLY A CA 1
ATOM 1281 C C . GLY E 3 107 ? -6.514 -7.467 9.311 1.00 17.18 108 GLY A C 1
ATOM 1282 O O . GLY E 3 107 ? -7.604 -7.349 9.828 1.00 16.81 108 GLY A O 1
ATOM 1283 N N . GLY E 3 108 ? -6.107 -8.571 8.706 1.00 16.88 109 GLY A N 1
ATOM 1284 C CA . GLY E 3 108 ? -6.994 -9.712 8.518 1.00 14.97 109 GLY A CA 1
ATOM 1285 C C . GLY E 3 108 ? -7.585 -10.353 9.752 1.00 17.09 109 GLY A C 1
ATOM 1286 O O . GLY E 3 108 ? -6.962 -10.303 10.830 1.00 17.11 109 GLY A O 1
ATOM 1287 N N . TYR E 3 109 ? -8.781 -10.913 9.585 1.00 16.24 110 TYR A N 1
ATOM 1288 C CA . TYR E 3 109 ? -9.362 -11.735 10.664 1.00 16.97 110 TYR A CA 1
ATOM 1289 C C . TYR E 3 109 ? -9.270 -13.244 10.281 1.00 17.74 110 TYR A C 1
ATOM 1290 O O . TYR E 3 109 ? -9.751 -14.112 11.064 1.00 16.88 110 TYR A O 1
ATOM 1299 N N . THR E 3 110 ? -8.614 -13.597 9.162 1.00 17.20 111 THR A N 1
ATOM 1300 C CA . THR E 3 110 ? -8.539 -15.013 8.786 1.00 18.02 111 THR A CA 1
ATOM 1301 C C . THR E 3 110 ? -7.121 -15.548 8.630 1.00 19.86 111 THR A C 1
ATOM 1302 O O . THR E 3 110 ? -6.932 -16.670 8.070 1.00 21.36 111 THR A O 1
ATOM 1306 N N . SER E 3 111 ? -6.134 -14.763 9.109 1.00 18.83 112 SER A N 1
ATOM 1307 C CA . SER E 3 111 ? -4.732 -15.185 9.020 1.00 17.44 112 SER A CA 1
ATOM 1308 C C . SER E 3 111 ? -4.310 -15.710 10.398 1.00 15.69 112 SER A C 1
ATOM 1309 O O . SER E 3 111 ? -4.871 -16.679 10.863 1.00 16.03 112 SER A O 1
ATOM 1312 N N . PHE E 3 112 ? -3.375 -15.038 11.059 1.00 17.07 113 PHE A N 1
ATOM 1313 C CA . PHE E 3 112 ? -2.860 -15.488 12.344 1.00 16.94 113 PHE A CA 1
ATOM 1314 C C . PHE E 3 112 ? -3.864 -15.588 13.476 1.00 19.74 113 PHE A C 1
ATOM 1315 O O . PHE E 3 112 ? -3.601 -16.344 14.418 1.00 19.59 113 PHE A O 1
ATOM 1323 N N . ILE E 3 113 ? -4.987 -14.863 13.430 1.00 18.32 114 ILE A N 1
ATOM 1324 C CA . ILE E 3 113 ? -5.887 -15.077 14.558 1.00 20.24 114 ILE A CA 1
ATOM 1325 C C . ILE E 3 113 ? -6.599 -16.421 14.433 1.00 20.48 114 ILE A C 1
ATOM 1326 O O . ILE E 3 113 ? -7.129 -16.928 15.425 1.00 21.06 114 ILE A O 1
ATOM 1331 N N . ARG E 3 114 ? -6.590 -17.028 13.255 1.00 20.44 115 ARG A N 1
ATOM 1332 C CA . ARG E 3 114 ? -7.218 -18.340 13.162 1.00 21.04 115 ARG A CA 1
ATOM 1333 C C . ARG E 3 114 ? -6.159 -19.454 12.929 1.00 23.25 115 ARG A C 1
ATOM 1334 O O . ARG E 3 114 ? -6.487 -20.647 12.940 1.00 23.63 115 ARG A O 1
ATOM 1342 N N . ASN E 3 115 ? -4.917 -19.068 12.667 1.00 22.67 116 ASN A N 1
ATOM 1343 C CA . ASN E 3 115 ? -3.869 -20.031 12.375 1.00 26.06 116 ASN A CA 1
ATOM 1344 C C . ASN E 3 115 ? -2.623 -19.473 13.008 1.00 25.28 116 ASN A C 1
ATOM 1345 O O . ASN E 3 115 ? -2.065 -18.485 12.550 1.00 24.07 116 ASN A O 1
ATOM 1350 N N . ASN E 3 116 ? -2.202 -20.114 14.089 1.00 24.22 117 ASN A N 1
ATOM 1351 C CA . ASN E 3 116 ? -1.058 -19.671 14.848 1.00 22.76 117 ASN A CA 1
ATOM 1352 C C . ASN E 3 116 ? 0.198 -19.214 14.081 1.00 22.94 117 ASN A C 1
ATOM 1353 O O . ASN E 3 116 ? 0.884 -18.357 14.565 1.00 22.08 117 ASN A O 1
ATOM 1358 N N . THR E 3 117 ? 0.487 -19.750 12.890 1.00 22.86 118 THR A N 1
ATOM 1359 C CA . THR E 3 117 ? 1.707 -19.320 12.226 1.00 23.84 118 THR A CA 1
ATOM 1360 C C . THR E 3 117 ? 1.508 -18.756 10.818 1.00 23.85 118 THR A C 1
ATOM 1361 O O . THR E 3 117 ? 2.444 -18.666 10.061 1.00 25.20 118 THR A O 1
ATOM 1365 N N . LYS E 3 118 ? 0.299 -18.337 10.503 1.00 23.27 119 LYS A N 1
ATOM 1366 C CA . LYS E 3 118 ? -0.024 -17.821 9.181 1.00 24.07 119 LYS A CA 1
ATOM 1367 C C . LYS E 3 118 ? 0.164 -16.292 9.079 1.00 22.38 119 LYS A C 1
ATOM 1368 O O . LYS E 3 118 ? -0.484 -15.548 9.819 1.00 22.99 119 LYS A O 1
ATOM 1374 N N . ASN E 3 119 ? 1.066 -15.865 8.194 1.00 21.39 120 ASN A N 1
ATOM 1375 C CA . ASN E 3 119 ? 1.349 -14.459 7.954 1.00 22.19 120 ASN A CA 1
ATOM 1376 C C . ASN E 3 119 ? 1.798 -13.646 9.158 1.00 22.21 120 ASN A C 1
ATOM 1377 O O . ASN E 3 119 ? 1.460 -12.468 9.289 1.00 21.31 120 ASN A O 1
ATOM 1382 N N . ILE E 3 120 ? 2.593 -14.272 10.025 1.00 20.62 121 ILE A N 1
ATOM 1383 C CA . ILE E 3 120 ? 3.073 -13.572 11.192 1.00 20.10 121 ILE A CA 1
ATOM 1384 C C . ILE E 3 120 ? 4.522 -13.963 11.405 1.00 21.48 121 ILE A C 1
ATOM 1385 O O . ILE E 3 120 ? 4.930 -15.097 11.126 1.00 21.07 121 ILE A O 1
ATOM 1390 N N . VAL E 3 121 ? 5.309 -13.025 11.897 1.00 21.19 122 VAL A N 1
ATOM 1391 C CA . VAL E 3 121 ? 6.735 -13.275 12.010 1.00 23.06 122 VAL A CA 1
ATOM 1392 C C . VAL E 3 121 ? 7.098 -14.337 13.025 1.00 23.74 122 VAL A C 1
ATOM 1393 O O . VAL E 3 121 ? 8.001 -15.125 12.783 1.00 24.83 122 VAL A O 1
ATOM 1397 N N . TYR E 3 122 ? 6.394 -14.367 14.160 1.00 22.26 123 TYR A N 1
ATOM 1398 C CA . TYR E 3 122 ? 6.626 -15.405 15.163 1.00 22.40 123 TYR A CA 1
ATOM 1399 C C . TYR E 3 122 ? 5.237 -15.976 15.390 1.00 22.89 123 TYR A C 1
ATOM 1400 O O . TYR E 3 122 ? 4.207 -15.292 15.126 1.00 20.91 123 TYR A O 1
ATOM 1409 N N . PRO E 3 123 ? 5.153 -17.236 15.866 1.00 22.06 124 PRO A N 1
ATOM 1410 C CA . PRO E 3 123 ? 3.823 -17.819 16.106 1.00 21.35 124 PRO A CA 1
ATOM 1411 C C . PRO E 3 123 ? 2.987 -16.864 17.016 1.00 19.02 124 PRO A C 1
ATOM 1412 O O . PRO E 3 123 ? 3.493 -16.278 17.956 1.00 18.89 124 PRO A O 1
ATOM 1416 N N . PHE E 3 124 ? 1.685 -16.748 16.737 1.00 20.45 125 PHE A N 1
ATOM 1417 C CA . PHE E 3 124 ? 0.782 -15.829 17.444 1.00 19.68 125 PHE A CA 1
ATOM 1418 C C . PHE E 3 124 ? 0.805 -15.987 18.950 1.00 19.73 125 PHE A C 1
ATOM 1419 O O . PHE E 3 124 ? 0.818 -15.015 19.698 1.00 20.15 125 PHE A O 1
ATOM 1427 N N . ASP E 3 125 ? 0.885 -17.228 19.401 1.00 20.74 126 ASP A N 1
ATOM 1428 C CA . ASP E 3 125 ? 0.895 -17.464 20.830 1.00 21.82 126 ASP A CA 1
ATOM 1429 C C . ASP E 3 125 ? 2.159 -17.059 21.579 1.00 22.05 126 ASP A C 1
ATOM 1430 O O . ASP E 3 125 ? 2.200 -17.193 22.810 1.00 22.84 126 ASP A O 1
ATOM 1435 N N . GLN E 3 126 ? 3.174 -16.533 20.875 1.00 21.00 127 GLN A N 1
ATOM 1436 C CA . GLN E 3 126 ? 4.389 -16.054 21.540 1.00 21.06 127 GLN A CA 1
ATOM 1437 C C . GLN E 3 126 ? 4.253 -14.565 21.890 1.00 19.62 127 GLN A C 1
ATOM 1438 O O . GLN E 3 126 ? 5.069 -13.975 22.618 1.00 20.59 127 GLN A O 1
ATOM 1444 N N . TYR E 3 127 ? 3.184 -13.940 21.390 1.00 18.20 128 TYR A N 1
ATOM 1445 C CA . TYR E 3 127 ? 2.951 -12.528 21.678 1.00 17.19 128 TYR A CA 1
ATOM 1446 C C . TYR E 3 127 ? 1.964 -12.320 22.816 1.00 17.20 128 TYR A C 1
ATOM 1447 O O . TYR E 3 127 ? 0.888 -12.988 22.845 1.00 19.12 128 TYR A O 1
ATOM 1456 N N . ILE E 3 128 ? 2.324 -11.451 23.758 1.00 17.18 129 ILE A N 1
ATOM 1457 C CA . ILE E 3 128 ? 1.365 -11.152 24.817 1.00 19.21 129 ILE A CA 1
ATOM 1458 C C . ILE E 3 128 ? 0.688 -9.821 24.623 1.00 17.69 129 ILE A C 1
ATOM 1459 O O . ILE E 3 128 ? -0.163 -9.501 25.393 1.00 18.79 129 ILE A O 1
ATOM 1464 N N . ALA E 3 129 ? 1.095 -9.027 23.623 1.00 16.90 130 ALA A N 1
ATOM 1465 C CA . ALA E 3 129 ? 0.432 -7.719 23.444 1.00 15.20 130 ALA A CA 1
ATOM 1466 C C . ALA E 3 129 ? 0.499 -7.386 21.974 1.00 16.50 130 ALA A C 1
ATOM 1467 O O . ALA E 3 129 ? 1.459 -7.720 21.299 1.00 15.80 130 ALA A O 1
ATOM 1469 N N . HIS E 3 130 ? -0.537 -6.697 21.522 1.00 14.51 131 HIS A N 1
ATOM 1470 C CA . HIS E 3 130 ? -0.626 -6.251 20.130 1.00 15.60 131 HIS A CA 1
ATOM 1471 C C . HIS E 3 130 ? -1.062 -4.831 20.212 1.00 16.00 131 HIS A C 1
ATOM 1472 O O . HIS E 3 130 ? -2.192 -4.560 20.604 1.00 15.73 131 HIS A O 1
ATOM 1479 N N . TRP E 3 131 ? -0.157 -3.927 19.817 1.00 14.44 132 TRP A N 1
ATOM 1480 C CA . TRP E 3 131 ? -0.416 -2.505 19.898 1.00 13.73 132 TRP A CA 1
ATOM 1481 C C . TRP E 3 131 ? -0.545 -1.924 18.497 1.00 12.65 132 TRP A C 1
ATOM 1482 O O . TRP E 3 131 ? 0.109 -2.388 17.581 1.00 14.95 132 TRP A O 1
ATOM 1493 N N . ILE E 3 132 ? -1.382 -0.908 18.391 1.00 13.17 133 ILE A N 1
ATOM 1494 C CA . ILE E 3 132 ? -1.566 -0.187 17.129 1.00 12.82 133 ILE A CA 1
ATOM 1495 C C . ILE E 3 132 ? -1.087 1.258 17.371 1.00 13.92 133 ILE A C 1
ATOM 1496 O O . ILE E 3 132 ? -1.529 1.890 18.346 1.00 13.28 133 ILE A O 1
ATOM 1501 N N . ILE E 3 133 ? -0.196 1.731 16.515 1.00 11.82 134 ILE A N 1
ATOM 1502 C CA . ILE E 3 133 ? 0.218 3.120 16.524 1.00 11.92 134 ILE A CA 1
ATOM 1503 C C . ILE E 3 133 ? -0.652 3.621 15.366 1.00 13.90 134 ILE A C 1
ATOM 1504 O O . ILE E 3 133 ? -0.457 3.205 14.207 1.00 13.63 134 ILE A O 1
ATOM 1509 N N . GLY E 3 134 ? -1.624 4.457 15.694 1.00 10.94 135 GLY A N 1
ATOM 1510 C CA . GLY E 3 134 ? -2.532 5.017 14.687 1.00 13.06 135 GLY A CA 1
ATOM 1511 C C . GLY E 3 134 ? -2.202 6.464 14.372 1.00 12.14 135 GLY A C 1
ATOM 1512 O O . GLY E 3 134 ? -1.993 7.288 15.293 1.00 12.35 135 GLY A O 1
ATOM 1513 N N . TYR E 3 135 ? -2.117 6.777 13.071 1.00 11.74 136 TYR A N 1
ATOM 1514 C CA . TYR E 3 135 ? -1.833 8.126 12.607 1.00 12.20 136 TYR A CA 1
ATOM 1515 C C . TYR E 3 135 ? -3.068 8.644 11.883 1.00 13.10 136 TYR A C 1
ATOM 1516 O O . TYR E 3 135 ? -3.646 7.909 11.099 1.00 14.44 136 TYR A O 1
ATOM 1525 N N . VAL E 3 136 ? -3.468 9.871 12.180 1.00 15.18 137 VAL A N 1
ATOM 1526 C CA . VAL E 3 136 ? -4.585 10.495 11.439 1.00 16.48 137 VAL A CA 1
ATOM 1527 C C . VAL E 3 136 ? -4.084 11.840 10.932 1.00 15.80 137 VAL A C 1
ATOM 1528 O O . VAL E 3 136 ? -3.332 12.486 11.587 1.00 15.79 137 VAL A O 1
ATOM 1532 N N . TYR E 3 137 ? -4.453 12.229 9.719 1.00 14.87 138 TYR A N 1
ATOM 1533 C CA . TYR E 3 137 ? -4.021 13.512 9.208 1.00 16.82 138 TYR A CA 1
ATOM 1534 C C . TYR E 3 137 ? -5.198 14.115 8.440 1.00 16.88 138 TYR A C 1
ATOM 1535 O O . TYR E 3 137 ? -6.110 13.378 8.011 1.00 16.89 138 TYR A O 1
ATOM 1544 N N . THR E 3 138 ? -5.172 15.432 8.289 1.00 17.92 139 THR A N 1
ATOM 1545 C CA . THR E 3 138 ? -6.229 16.044 7.479 1.00 20.56 139 THR A CA 1
ATOM 1546 C C . THR E 3 138 ? -5.677 16.274 6.087 1.00 19.54 139 THR A C 1
ATOM 1547 O O . THR E 3 138 ? -4.590 16.808 5.939 1.00 18.55 139 THR A O 1
ATOM 1551 N N . ARG E 3 139 ? -6.428 15.859 5.076 1.00 23.04 140 ARG A N 1
ATOM 1552 C CA . ARG E 3 139 ? -6.014 16.029 3.689 1.00 25.68 140 ARG A CA 1
ATOM 1553 C C . ARG E 3 139 ? -5.895 17.500 3.303 1.00 27.40 140 ARG A C 1
ATOM 1554 O O . ARG E 3 139 ? -6.619 18.361 3.835 1.00 26.27 140 ARG A O 1
ATOM 1556 N N . VAL E 3 140 ? -4.922 17.784 2.436 1.00 27.27 141 VAL A N 1
ATOM 1557 C CA . VAL E 3 140 ? -4.674 19.117 1.893 1.00 30.30 141 VAL A CA 1
ATOM 1558 C C . VAL E 3 140 ? -4.367 18.814 0.415 1.00 31.58 141 VAL A C 1
ATOM 1559 O O . VAL E 3 140 ? -3.425 18.082 0.121 1.00 30.76 141 VAL A O 1
ATOM 1563 N N . ALA E 3 141 ? -5.174 19.355 -0.505 1.00 32.87 142 ALA A N 1
ATOM 1564 C CA . ALA E 3 141 ? -4.964 19.100 -1.941 1.00 34.14 142 ALA A CA 1
ATOM 1565 C C . ALA E 3 141 ? -3.576 19.558 -2.391 1.00 35.12 142 ALA A C 1
ATOM 1566 O O . ALA E 3 141 ? -3.077 20.587 -1.932 1.00 34.02 142 ALA A O 1
ATOM 1568 N N . THR E 3 142 ? -2.961 18.785 -3.286 1.00 36.68 143 THR A N 1
ATOM 1569 C CA . THR E 3 142 ? -1.629 19.094 -3.825 1.00 39.78 143 THR A CA 1
ATOM 1570 C C . THR E 3 142 ? -1.615 20.407 -4.637 1.00 40.87 143 THR A C 1
ATOM 1571 O O . THR E 3 142 ? -2.606 20.760 -5.292 1.00 41.52 143 THR A O 1
ATOM 1575 N N . ARG E 3 143 ? -0.499 21.133 -4.574 1.00 41.70 144 ARG A N 1
ATOM 1576 C CA . ARG E 3 143 ? -0.361 22.399 -5.293 1.00 42.50 144 ARG A CA 1
ATOM 1577 C C . ARG E 3 143 ? 0.608 22.247 -6.458 1.00 42.87 144 ARG A C 1
ATOM 1578 O O . ARG E 3 143 ? 1.429 21.332 -6.470 1.00 42.32 144 ARG A O 1
ATOM 1580 N N . LYS E 3 144 ? 0.501 23.150 -7.431 1.00 43.59 145 LYS A N 1
ATOM 1581 C CA . LYS E 3 144 ? 1.348 23.134 -8.626 1.00 44.25 145 LYS A CA 1
ATOM 1582 C C . LYS E 3 144 ? 2.711 23.755 -8.341 1.00 44.16 145 LYS A C 1
ATOM 1583 O O . LYS E 3 144 ? 3.139 24.715 -9.003 1.00 45.42 145 LYS A O 1
ATOM 1585 N N . SER E 3 145 ? 3.362 23.194 -7.331 1.00 42.73 146 SER A N 1
ATOM 1586 C CA . SER E 3 145 ? 4.689 23.572 -6.864 1.00 41.31 146 SER A CA 1
ATOM 1587 C C . SER E 3 145 ? 5.199 22.271 -6.211 1.00 40.28 146 SER A C 1
ATOM 1588 O O . SER E 3 145 ? 6.357 22.160 -5.785 1.00 40.11 146 SER A O 1
ATOM 1591 N N . SER E 3 146 ? 4.290 21.301 -6.128 1.00 38.94 147 SER A N 1
ATOM 1592 C CA . SER E 3 146 ? 4.593 19.990 -5.599 1.00 37.21 147 SER A CA 1
ATOM 1593 C C . SER E 3 146 ? 5.235 19.197 -6.703 1.00 36.07 147 SER A C 1
ATOM 1594 O O . SER E 3 146 ? 5.870 18.166 -6.441 1.00 34.60 147 SER A O 1
ATOM 1597 N N . LEU E 3 147 ? 5.059 19.654 -7.946 1.00 35.33 148 LEU A N 1
ATOM 1598 C CA . LEU E 3 147 ? 5.604 18.902 -9.072 1.00 35.01 148 LEU A CA 1
ATOM 1599 C C . LEU E 3 147 ? 7.022 19.233 -9.544 1.00 35.02 148 LEU A C 1
ATOM 1600 O O . LEU E 3 147 ? 7.409 18.855 -10.648 1.00 34.10 148 LEU A O 1
ATOM 1605 N N . LYS E 3 148 ? 7.796 19.913 -8.712 1.00 34.02 149 LYS A N 1
ATOM 1606 C CA . LYS E 3 148 ? 9.170 20.206 -9.064 1.00 34.25 149 LYS A CA 1
ATOM 1607 C C . LYS E 3 148 ? 10.036 19.598 -7.966 1.00 33.93 149 LYS A C 1
ATOM 1608 O O . LYS E 3 148 ? 9.545 19.179 -6.921 1.00 31.67 149 LYS A O 1
ATOM 1611 N N . THR E 3 149 ? 11.327 19.516 -8.214 1.00 33.44 150 THR A N 1
ATOM 1612 C CA . THR E 3 149 ? 12.193 19.029 -7.176 1.00 32.86 150 THR A CA 1
ATOM 1613 C C . THR E 3 149 ? 12.738 20.262 -6.470 1.00 32.29 150 THR A C 1
ATOM 1614 O O . THR E 3 149 ? 12.613 21.376 -6.972 1.00 29.27 150 THR A O 1
ATOM 1618 N N . TYR E 3 150 ? 13.295 20.040 -5.286 1.00 31.35 151 TYR A N 1
ATOM 1619 C CA . TYR E 3 150 ? 13.858 21.086 -4.448 1.00 31.16 151 TYR A CA 1
ATOM 1620 C C . TYR E 3 150 ? 15.259 20.690 -3.981 1.00 31.87 151 TYR A C 1
ATOM 1621 O O . TYR E 3 150 ? 15.657 19.528 -4.050 1.00 30.37 151 TYR A O 1
ATOM 1630 N N . ASN E 3 151 ? 16.018 21.670 -3.509 1.00 32.58 152 ASN A N 1
ATOM 1631 C CA . ASN E 3 151 ? 17.364 21.432 -3.006 1.00 32.69 152 ASN A CA 1
ATOM 1632 C C . ASN E 3 151 ? 17.223 21.571 -1.495 1.00 32.96 152 ASN A C 1
ATOM 1633 O O . ASN E 3 151 ? 16.209 22.050 -1.014 1.00 33.70 152 ASN A O 1
ATOM 1635 N N . ILE E 3 152 ? 18.237 21.160 -0.744 1.00 34.64 153 ILE A N 1
ATOM 1636 C CA . ILE E 3 152 ? 18.163 21.243 0.713 1.00 36.11 153 ILE A CA 1
ATOM 1637 C C . ILE E 3 152 ? 17.924 22.640 1.252 1.00 37.38 153 ILE A C 1
ATOM 1638 O O . ILE E 3 152 ? 17.252 22.811 2.277 1.00 37.43 153 ILE A O 1
ATOM 1643 N N . ASN E 3 153 ? 18.467 23.648 0.570 1.00 39.65 154 ASN A N 1
ATOM 1644 C CA . ASN E 3 153 ? 18.276 25.017 1.030 1.00 41.41 154 ASN A CA 1
ATOM 1645 C C . ASN E 3 153 ? 16.834 25.506 0.902 1.00 41.96 154 ASN A C 1
ATOM 1646 O O . ASN E 3 153 ? 16.521 26.619 1.334 1.00 42.37 154 ASN A O 1
ATOM 1651 N N . GLU E 3 154 ? 15.943 24.680 0.337 1.00 41.09 155 GLU A N 1
ATOM 1652 C CA . GLU E 3 154 ? 14.550 25.092 0.189 1.00 40.67 155 GLU A CA 1
ATOM 1653 C C . GLU E 3 154 ? 13.630 24.237 1.045 1.00 39.87 155 GLU A C 1
ATOM 1654 O O . GLU E 3 154 ? 12.409 24.370 0.938 1.00 38.97 155 GLU A O 1
ATOM 1660 N N . LEU E 3 155 ? 14.220 23.387 1.896 1.00 38.76 156 LEU A N 1
ATOM 1661 C CA . LEU E 3 155 ? 13.469 22.466 2.770 1.00 38.49 156 LEU A CA 1
ATOM 1662 C C . LEU E 3 155 ? 12.130 22.954 3.290 1.00 38.17 156 LEU A C 1
ATOM 1663 O O . LEU E 3 155 ? 11.106 22.318 3.085 1.00 39.05 156 LEU A O 1
ATOM 1668 N N . ASN E 3 156 ? 12.121 24.083 3.965 1.00 37.61 157 ASN A N 1
ATOM 1669 C CA . ASN E 3 156 ? 10.858 24.535 4.480 1.00 37.92 157 ASN A CA 1
ATOM 1670 C C . ASN E 3 156 ? 9.963 25.352 3.542 1.00 36.20 157 ASN A C 1
ATOM 1671 O O . ASN E 3 156 ? 8.988 25.916 3.976 1.00 36.91 157 ASN A O 1
ATOM 1676 N N . GLU E 3 157 ? 10.276 25.361 2.245 1.00 36.02 158 GLU A N 1
ATOM 1677 C CA . GLU E 3 157 ? 9.418 26.034 1.244 1.00 34.61 158 GLU A CA 1
ATOM 1678 C C . GLU E 3 157 ? 8.634 24.916 0.519 1.00 32.86 158 GLU A C 1
ATOM 1679 O O . GLU E 3 157 ? 7.860 25.171 -0.410 1.00 31.70 158 GLU A O 1
ATOM 1685 N N . ILE E 3 158 ? 8.836 23.667 0.935 1.00 30.41 159 ILE A N 1
ATOM 1686 C CA . ILE E 3 158 ? 8.143 22.576 0.250 1.00 27.62 159 ILE A CA 1
ATOM 1687 C C . ILE E 3 158 ? 6.696 22.402 0.715 1.00 27.61 159 ILE A C 1
ATOM 1688 O O . ILE E 3 158 ? 6.418 22.249 1.908 1.00 27.87 159 ILE A O 1
ATOM 1693 N N . PRO E 3 159 ? 5.731 22.436 -0.227 1.00 25.17 160 PRO A N 1
ATOM 1694 C CA . PRO E 3 159 ? 4.328 22.268 0.166 1.00 26.34 160 PRO A CA 1
ATOM 1695 C C . PRO E 3 159 ? 4.042 20.826 0.639 1.00 26.48 160 PRO A C 1
ATOM 1696 O O . PRO E 3 159 ? 4.639 19.873 0.130 1.00 25.17 160 PRO A O 1
ATOM 1700 N N . LYS E 3 160 ? 3.133 20.682 1.598 1.00 27.21 161 LYS A N 1
ATOM 1701 C CA . LYS E 3 160 ? 2.797 19.338 2.113 1.00 28.52 161 LYS A CA 1
ATOM 1702 C C . LYS E 3 160 ? 1.355 18.977 1.824 1.00 28.58 161 LYS A C 1
ATOM 1703 O O . LYS E 3 160 ? 0.474 19.839 1.886 1.00 30.49 161 LYS A O 1
ATOM 1709 N N . PRO E 3 161 ? 1.075 17.690 1.537 1.00 26.61 162 PRO A N 1
ATOM 1710 C CA . PRO E 3 161 ? -0.298 17.306 1.241 1.00 25.60 162 PRO A CA 1
ATOM 1711 C C . PRO E 3 161 ? -1.035 16.921 2.461 1.00 24.49 162 PRO A C 1
ATOM 1712 O O . PRO E 3 161 ? -1.934 16.107 2.367 1.00 24.00 162 PRO A O 1
ATOM 1716 N N . TYR E 3 162 ? -0.677 17.510 3.607 1.00 21.77 163 TYR A N 1
ATOM 1717 C CA . TYR E 3 162 ? -1.365 17.156 4.834 1.00 21.00 163 TYR A CA 1
ATOM 1718 C C . TYR E 3 162 ? -1.189 18.230 5.886 1.00 20.68 163 TYR A C 1
ATOM 1719 O O . TYR E 3 162 ? -0.296 19.071 5.790 1.00 21.44 163 TYR A O 1
ATOM 1728 N N . LYS E 3 163 ? -2.002 18.121 6.934 1.00 20.85 164 LYS A N 1
ATOM 1729 C CA . LYS E 3 163 ? -1.879 19.005 8.074 1.00 21.42 164 LYS A CA 1
ATOM 1730 C C . LYS E 3 163 ? -2.545 18.302 9.238 1.00 19.65 164 LYS A C 1
ATOM 1731 O O . LYS E 3 163 ? -3.245 17.269 9.066 1.00 22.06 164 LYS A O 1
ATOM 1737 N N . GLY E 3 164 ? -2.328 18.832 10.433 1.00 19.26 165 GLY A N 1
ATOM 1738 C CA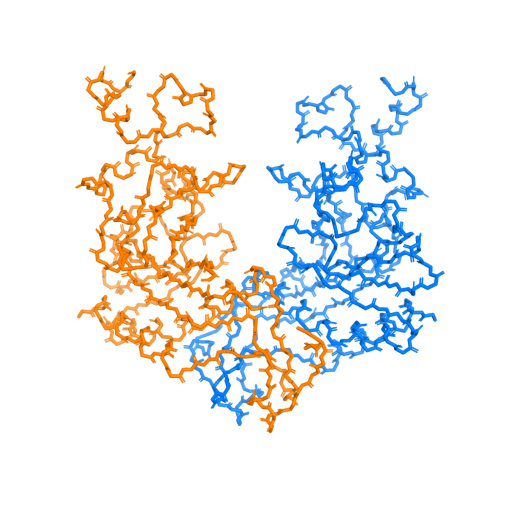 . GLY E 3 164 ? -3.023 18.266 11.561 1.00 18.72 165 GLY A CA 1
ATOM 1739 C C . GLY E 3 164 ? -2.773 16.819 11.921 1.00 17.91 165 GLY A C 1
ATOM 1740 O O . GLY E 3 164 ? -3.686 16.082 12.260 1.00 19.51 165 GLY A O 1
ATOM 1741 N N . VAL E 3 165 ? -1.543 16.386 11.829 1.00 17.83 166 VAL A N 1
ATOM 1742 C CA . VAL E 3 165 ? -1.288 14.991 12.163 1.00 17.10 166 VAL A CA 1
ATOM 1743 C C . VAL E 3 165 ? -1.441 14.711 13.652 1.00 16.96 166 VAL A C 1
ATOM 1744 O O . VAL E 3 165 ? -0.941 15.484 14.480 1.00 17.73 166 VAL A O 1
ATOM 1748 N N . LYS E 3 166 ? -2.092 13.587 13.996 1.00 15.34 167 LYS A N 1
ATOM 1749 C CA . LYS E 3 166 ? -2.240 13.184 15.418 1.00 15.16 167 LYS A CA 1
ATOM 1750 C C . LYS E 3 166 ? -1.807 11.716 15.482 1.00 15.59 167 LYS A C 1
ATOM 1751 O O . LYS E 3 166 ? -1.997 10.953 14.519 1.00 15.72 167 LYS A O 1
ATOM 1757 N N . VAL E 3 167 ? -1.301 11.295 16.628 1.00 14.04 168 VAL A N 1
ATOM 1758 C CA . VAL E 3 167 ? -0.839 9.905 16.743 1.00 15.07 168 VAL A CA 1
ATOM 1759 C C . VAL E 3 167 ? -1.301 9.318 18.086 1.00 14.42 168 VAL A C 1
ATOM 1760 O O . VAL E 3 167 ? -1.445 10.025 19.095 1.00 15.34 168 VAL A O 1
ATOM 1764 N N . PHE E 3 168 ? -1.639 8.028 18.070 1.00 11.62 169 PHE A N 1
ATOM 1765 C CA . PHE E 3 168 ? -1.986 7.385 19.362 1.00 11.52 169 PHE A CA 1
ATOM 1766 C C . PHE E 3 168 ? -1.344 5.994 19.382 1.00 12.03 169 PHE A C 1
ATOM 1767 O O . PHE E 3 168 ? -0.891 5.486 18.331 1.00 13.23 169 PHE A O 1
ATOM 1775 N N . LEU E 3 169 ? -1.337 5.389 20.586 1.00 11.99 170 LEU A N 1
ATOM 1776 C CA . LEU E 3 169 ? -0.797 4.035 20.758 1.00 12.47 170 LEU A CA 1
ATOM 1777 C C . LEU E 3 169 ? -1.841 3.386 21.626 1.00 12.62 170 LEU A C 1
ATOM 1778 O O . LEU E 3 169 ? -2.076 3.829 22.762 1.00 13.24 170 LEU A O 1
ATOM 1783 N N . GLN E 3 170 ? -2.440 2.323 21.112 1.00 12.37 171 GLN A N 1
ATOM 1784 C CA . GLN E 3 170 ? -3.482 1.633 21.879 1.00 11.52 171 GLN A CA 1
ATOM 1785 C C . GLN E 3 170 ? -3.512 0.137 21.594 1.00 13.21 171 GLN A C 1
ATOM 1786 O O . GLN E 3 170 ? -3.028 -0.291 20.547 1.00 15.65 171 GLN A O 1
ATOM 1792 N N . ASP E 3 171 ? -4.036 -0.649 22.527 1.00 12.45 172 ASP A N 1
ATOM 1793 C CA . ASP E 3 171 ? -4.144 -2.071 22.232 1.00 14.47 172 ASP A CA 1
ATOM 1794 C C . ASP E 3 171 ? -5.123 -2.279 21.093 1.00 13.62 172 ASP A C 1
ATOM 1795 O O . ASP E 3 171 ? -6.164 -1.645 21.038 1.00 12.75 172 ASP A O 1
ATOM 1800 N N . LYS E 3 172 ? -4.807 -3.221 20.196 1.00 14.22 173 LYS A N 1
ATOM 1801 C CA . LYS E 3 172 ? -5.653 -3.554 19.051 1.00 12.38 173 LYS A CA 1
ATOM 1802 C C . LYS E 3 172 ? -7.037 -4.007 19.469 1.00 12.99 173 LYS A C 1
ATOM 1803 O O . LYS E 3 172 ? -8.040 -3.560 18.926 1.00 12.72 173 LYS A O 1
ATOM 1809 N N . TRP E 3 173 ? -7.111 -4.831 20.504 1.00 13.87 174 TRP A N 1
ATOM 1810 C CA . TRP E 3 173 ? -8.413 -5.343 20.894 1.00 13.13 174 TRP A CA 1
ATOM 1811 C C . TRP E 3 173 ? -9.266 -4.221 21.426 1.00 13.05 174 TRP A C 1
ATOM 1812 O O . TRP E 3 173 ? -10.464 -4.258 21.257 1.00 13.28 174 TRP A O 1
ATOM 1823 N N . VAL E 3 174 ? -8.640 -3.228 22.074 1.00 11.91 175 VAL A N 1
ATOM 1824 C CA . VAL E 3 174 ? -9.358 -2.124 22.713 1.00 13.87 175 VAL A CA 1
ATOM 1825 C C . VAL E 3 174 ? -10.020 -1.225 21.682 1.00 15.04 175 VAL A C 1
ATOM 1826 O O . VAL E 3 174 ? -11.129 -0.723 21.916 1.00 14.38 175 VAL A O 1
ATOM 1830 N N . ILE E 3 175 ? -9.379 -1.032 20.543 1.00 12.77 176 ILE A N 1
ATOM 1831 C CA . ILE E 3 175 ? -9.991 -0.184 19.509 1.00 14.48 176 ILE A CA 1
ATOM 1832 C C . ILE E 3 175 ? -10.678 -0.945 18.416 1.00 13.92 176 ILE A C 1
ATOM 1833 O O . ILE E 3 175 ? -11.238 -0.325 17.497 1.00 14.81 176 ILE A O 1
ATOM 1838 N N . ALA E 3 176 ? -10.684 -2.264 18.479 1.00 13.80 177 ALA A N 1
ATOM 1839 C CA . ALA E 3 176 ? -11.355 -3.051 17.477 1.00 15.90 177 ALA A CA 1
ATOM 1840 C C . ALA E 3 176 ? -12.860 -2.849 17.557 1.00 16.83 177 ALA A C 1
ATOM 1841 O O . ALA E 3 176 ? -13.439 -2.680 18.656 1.00 17.10 177 ALA A O 1
ATOM 1843 N N . GLY E 3 177 ? -13.482 -2.831 16.375 1.00 16.95 178 GLY A N 1
ATOM 1844 C CA . GLY E 3 177 ? -14.909 -2.672 16.267 1.00 16.85 178 GLY A CA 1
ATOM 1845 C C . GLY E 3 177 ? -15.546 -4.018 15.911 1.00 14.74 178 GLY A C 1
ATOM 1846 O O . GLY E 3 177 ? -14.909 -5.048 15.972 1.00 13.74 178 GLY A O 1
ATOM 1847 N N . ASP E 3 178 ? -16.801 -3.998 15.490 1.00 15.71 179 ASP A N 1
ATOM 1848 C CA . ASP E 3 178 ? -17.545 -5.217 15.195 1.00 14.72 179 ASP A CA 1
ATOM 1849 C C . ASP E 3 178 ? -17.946 -5.328 13.740 1.00 14.62 179 ASP A C 1
ATOM 1850 O O . ASP E 3 178 ? -18.582 -6.300 13.328 1.00 16.11 179 ASP A O 1
ATOM 1855 N N . LEU E 3 179 ? -17.504 -4.362 12.937 1.00 15.27 180 LEU A N 1
ATOM 1856 C CA . LEU E 3 179 ? -17.829 -4.439 11.514 1.00 15.62 180 LEU A CA 1
ATOM 1857 C C . LEU E 3 179 ? -16.531 -4.553 10.711 1.00 14.84 180 LEU A C 1
ATOM 1858 O O . LEU E 3 179 ? -15.569 -3.870 11.034 1.00 17.11 180 LEU A O 1
ATOM 1863 N N . ALA E 3 180 ? -16.520 -5.390 9.676 1.00 15.41 181 ALA A N 1
ATOM 1864 C CA . ALA E 3 180 ? -15.301 -5.527 8.883 1.00 14.68 181 ALA A CA 1
ATOM 1865 C C . ALA E 3 180 ? -14.730 -4.209 8.394 1.00 15.61 181 ALA A C 1
ATOM 1866 O O . ALA E 3 180 ? -15.462 -3.258 8.158 1.00 17.02 181 ALA A O 1
ATOM 1868 N N . GLY E 3 181 ? -13.415 -4.210 8.212 1.00 15.42 182 GLY A N 1
ATOM 1869 C CA . GLY E 3 181 ? -12.670 -3.052 7.740 1.00 17.23 182 GLY A CA 1
ATOM 1870 C C . GLY E 3 181 ? -12.511 -3.085 6.226 1.00 16.82 182 GLY A C 1
ATOM 1871 O O . GLY E 3 181 ? -12.219 -2.061 5.606 1.00 18.01 182 GLY A O 1
ATOM 1872 N N . SER E 3 182 ? -12.691 -4.266 5.653 1.00 15.64 183 SER A N 1
ATOM 1873 C CA . SER E 3 182 ? -12.637 -4.430 4.206 1.00 14.09 183 SER A CA 1
ATOM 1874 C C . SER E 3 182 ? -13.341 -5.733 3.862 1.00 15.00 183 SER A C 1
ATOM 1875 O O . SER E 3 182 ? -13.535 -6.610 4.727 1.00 15.73 183 SER A O 1
ATOM 1878 N N . GLY E 3 183 ? -13.749 -5.832 2.594 1.00 13.68 184 GLY A N 1
ATOM 1879 C CA . GLY E 3 183 ? -14.491 -7.002 2.152 1.00 14.87 184 GLY A CA 1
ATOM 1880 C C . GLY E 3 183 ? -13.637 -8.111 1.593 1.00 14.65 184 GLY A C 1
ATOM 1881 O O . GLY E 3 183 ? -13.371 -9.146 2.258 1.00 17.36 184 GLY A O 1
ATOM 1882 N N . ASN E 3 184 ? -13.169 -7.889 0.359 1.00 14.43 185 ASN A N 1
ATOM 1883 C CA . ASN E 3 184 ? -12.408 -8.904 -0.324 1.00 14.42 185 ASN A CA 1
ATOM 1884 C C . ASN E 3 184 ? -11.131 -9.275 0.362 1.00 16.19 185 ASN A C 1
ATOM 1885 O O . ASN E 3 184 ? -10.609 -10.393 0.150 1.00 18.77 185 ASN A O 1
ATOM 1890 N N . THR E 3 185 ? -10.606 -8.383 1.218 1.00 15.28 186 THR A N 1
ATOM 1891 C CA . THR E 3 185 ? -9.389 -8.737 1.945 1.00 15.85 186 THR A CA 1
ATOM 1892 C C . THR E 3 185 ? -9.636 -8.909 3.433 1.00 15.99 186 THR A C 1
ATOM 1893 O O . THR E 3 185 ? -8.734 -8.786 4.228 1.00 18.18 186 THR A O 1
ATOM 1897 N N . THR E 3 186 ? -10.866 -9.245 3.773 1.00 16.27 187 THR A N 1
ATOM 1898 C CA . THR E 3 186 ? -11.283 -9.590 5.126 1.00 16.23 187 THR A CA 1
ATOM 1899 C C . THR E 3 186 ? -10.525 -8.967 6.305 1.00 16.99 187 THR A C 1
ATOM 1900 O O . THR E 3 186 ? -9.873 -9.693 7.111 1.00 16.61 187 THR A O 1
ATOM 1904 N N . ASN E 3 187 ? -10.621 -7.646 6.398 1.00 16.05 188 ASN A N 1
ATOM 1905 C CA . ASN E 3 187 ? -9.983 -6.969 7.539 1.00 15.90 188 ASN A CA 1
ATOM 1906 C C . ASN E 3 187 ? -10.906 -6.709 8.724 1.00 15.85 188 ASN A C 1
ATOM 1907 O O . ASN E 3 187 ? -12.080 -6.394 8.570 1.00 16.23 188 ASN A O 1
ATOM 1912 N N . ILE E 3 188 ? -10.330 -6.811 9.927 1.00 16.61 189 ILE A N 1
ATOM 1913 C CA . ILE E 3 188 ? -10.998 -6.375 11.139 1.00 15.41 189 ILE A CA 1
ATOM 1914 C C . ILE E 3 188 ? -11.126 -4.827 10.971 1.00 15.78 189 ILE A C 1
ATOM 1915 O O . ILE E 3 188 ? -10.217 -4.155 10.467 1.00 13.87 189 ILE A O 1
ATOM 1920 N N . GLY E 3 189 ? -12.261 -4.271 11.383 1.00 14.86 190 GLY A N 1
ATOM 1921 C CA . GLY E 3 189 ? -12.554 -2.847 11.332 1.00 15.69 190 GLY A CA 1
ATOM 1922 C C . GLY E 3 189 ? -12.392 -2.303 12.742 1.00 15.23 190 GLY A C 1
ATOM 1923 O O . GLY E 3 189 ? -12.758 -2.999 13.677 1.00 16.23 190 GLY A O 1
ATOM 1924 N N . SER E 3 190 ? -11.813 -1.106 12.909 1.00 15.20 191 SER A N 1
ATOM 1925 C CA . SER E 3 190 ? -11.724 -0.525 14.258 1.00 14.63 191 SER A CA 1
ATOM 1926 C C . SER E 3 190 ? -13.095 0.150 14.473 1.00 14.43 191 SER A C 1
ATOM 1927 O O . SER E 3 190 ? -13.975 0.101 13.597 1.00 16.26 191 SER A O 1
ATOM 1930 N N . ILE E 3 191 ? -13.281 0.721 15.652 1.00 15.14 192 ILE A N 1
ATOM 1931 C CA . ILE E 3 191 ? -14.470 1.521 15.956 1.00 14.28 192 ILE A CA 1
ATOM 1932 C C . ILE E 3 191 ? -14.401 2.716 14.982 1.00 15.71 192 ILE A C 1
ATOM 1933 O O . ILE E 3 191 ? -13.324 3.038 14.395 1.00 14.29 192 ILE A O 1
ATOM 1938 N N . HIS E 3 192 ? -15.539 3.385 14.812 1.00 15.43 193 HIS A N 1
ATOM 1939 C CA . HIS E 3 192 ? -15.595 4.564 13.952 1.00 17.86 193 HIS A CA 1
ATOM 1940 C C . HIS E 3 192 ? -15.958 5.614 14.985 1.00 18.14 193 HIS A C 1
ATOM 1941 O O . HIS E 3 192 ? -17.094 5.645 15.527 1.00 18.57 193 HIS A O 1
ATOM 1948 N N . ALA E 3 193 ? -14.945 6.416 15.313 1.00 16.38 194 ALA A N 1
ATOM 1949 C CA . ALA E 3 193 ? -15.049 7.375 16.390 1.00 17.60 194 ALA A CA 1
ATOM 1950 C C . ALA E 3 193 ? -14.013 8.467 16.269 1.00 16.50 194 ALA A C 1
ATOM 1951 O O . ALA E 3 193 ? -13.231 8.539 15.329 1.00 16.26 194 ALA A O 1
ATOM 1953 N N . HIS E 3 194 ? -14.056 9.359 17.237 1.00 18.11 195 HIS A N 1
ATOM 1954 C CA . HIS E 3 194 ? -13.128 10.493 17.294 1.00 19.16 195 HIS A CA 1
ATOM 1955 C C . HIS E 3 194 ? -11.783 10.068 17.810 1.00 16.80 195 HIS A C 1
ATOM 1956 O O . HIS E 3 194 ? -11.680 9.128 18.587 1.00 16.81 195 HIS A O 1
ATOM 1963 N N . TYR E 3 195 ? -10.765 10.780 17.379 1.00 16.62 196 TYR A N 1
ATOM 1964 C CA . TYR E 3 195 ? -9.401 10.471 17.817 1.00 15.08 196 TYR A CA 1
ATOM 1965 C C . TYR E 3 195 ? -9.312 10.274 19.354 1.00 15.91 196 TYR A C 1
ATOM 1966 O O . TYR E 3 195 ? -8.681 9.350 19.844 1.00 16.05 196 TYR A O 1
ATOM 1975 N N . LYS E 3 196 ? -9.953 11.127 20.129 1.00 17.07 197 LYS A N 1
ATOM 1976 C CA . LYS E 3 196 ? -9.877 10.964 21.588 1.00 16.99 197 LYS A CA 1
ATOM 1977 C C . LYS E 3 196 ? -10.449 9.634 22.095 1.00 16.61 197 LYS A C 1
ATOM 1978 O O . LYS E 3 196 ? -9.997 9.078 23.110 1.00 16.79 197 LYS A O 1
ATOM 1981 N N . ASP E 3 197 ? -11.413 9.062 21.364 1.00 15.61 198 ASP A N 1
ATOM 1982 C CA . ASP E 3 197 ? -12.008 7.820 21.768 1.00 16.81 198 ASP A CA 1
ATOM 1983 C C . ASP E 3 197 ? -10.969 6.675 21.615 1.00 15.06 198 ASP A C 1
ATOM 1984 O O . ASP E 3 197 ? -10.974 5.720 22.366 1.00 17.69 198 ASP A O 1
ATOM 1989 N N . PHE E 3 198 ? -10.106 6.805 20.611 1.00 13.77 199 PHE A N 1
ATOM 1990 C CA . PHE E 3 198 ? -9.035 5.813 20.430 1.00 14.12 199 PHE A CA 1
ATOM 1991 C C . PHE E 3 198 ? -8.051 5.971 21.598 1.00 13.76 199 PHE A C 1
ATOM 1992 O O . PHE E 3 198 ? -7.651 4.994 22.211 1.00 14.50 199 PHE A O 1
ATOM 2000 N N . VAL E 3 199 ? -7.626 7.205 21.874 1.00 13.74 200 VAL A N 1
ATOM 2001 C CA . VAL E 3 199 ? -6.672 7.445 22.973 1.00 12.82 200 VAL A CA 1
ATOM 2002 C C . VAL E 3 199 ? -7.201 6.881 24.289 1.00 13.60 200 VAL A C 1
ATOM 2003 O O . VAL E 3 199 ? -6.482 6.191 25.018 1.00 14.54 200 VAL A O 1
ATOM 2007 N N . GLU E 3 200 ? -8.454 7.182 24.580 1.00 13.89 201 GLU A N 1
ATOM 2008 C CA . GLU E 3 200 ? -9.105 6.743 25.850 1.00 15.06 201 GLU A CA 1
ATOM 2009 C C . GLU E 3 200 ? -9.505 5.263 25.899 1.00 16.27 201 GLU A C 1
ATOM 2010 O O . GLU E 3 200 ? -9.821 4.727 26.973 1.00 19.44 201 GLU A O 1
ATOM 2016 N N . GLY E 3 201 ? -9.499 4.616 24.745 1.00 15.36 202 GLY A N 1
ATOM 2017 C CA . GLY E 3 201 ? -9.850 3.194 24.637 1.00 16.46 202 GLY A CA 1
ATOM 2018 C C . GLY E 3 201 ? -11.333 2.896 24.793 1.00 17.86 202 GLY A C 1
ATOM 2019 O O . GLY E 3 201 ? -11.721 1.885 25.379 1.00 18.44 202 GLY A O 1
ATOM 2020 N N . LYS E 3 202 ? -12.159 3.769 24.233 1.00 17.90 203 LYS A N 1
ATOM 2021 C CA . LYS E 3 202 ? -13.617 3.620 24.301 1.00 19.53 203 LYS A CA 1
ATOM 2022 C C . LYS E 3 202 ? -14.111 2.750 23.153 1.00 19.56 203 LYS A C 1
ATOM 2023 O O . LYS E 3 202 ? -14.740 3.209 22.214 1.00 20.85 203 LYS A O 1
ATOM 2025 N N . GLY E 3 203 ? -13.811 1.465 23.218 1.00 21.34 204 GLY A N 1
ATOM 2026 C CA . GLY E 3 203 ? -14.149 0.555 22.155 1.00 21.09 204 GLY A CA 1
ATOM 2027 C C . GLY E 3 203 ? -15.410 -0.199 22.442 1.00 20.79 204 GLY A C 1
ATOM 2028 O O . GLY E 3 203 ? -16.199 0.231 23.264 1.00 21.97 204 GLY A O 1
ATOM 2029 N N . ILE E 3 204 ? -15.610 -1.296 21.741 1.00 20.05 205 ILE A N 1
ATOM 2030 C CA . ILE E 3 204 ? -16.832 -2.046 22.019 1.00 20.88 205 ILE A CA 1
ATOM 2031 C C . ILE E 3 204 ? -16.681 -3.373 22.742 1.00 19.18 205 ILE A C 1
ATOM 2032 O O . ILE E 3 204 ? -17.609 -3.831 23.409 1.00 19.04 205 ILE A O 1
ATOM 2037 N N . PHE E 3 205 ? -15.517 -4.000 22.632 1.00 16.48 206 PHE A N 1
ATOM 2038 C CA . PHE E 3 205 ? -15.313 -5.255 23.350 1.00 14.63 206 PHE A CA 1
ATOM 2039 C C . PHE E 3 205 ? -15.001 -5.082 24.824 1.00 14.31 206 PHE A C 1
ATOM 2040 O O . PHE E 3 205 ? -14.333 -4.117 25.222 1.00 16.46 206 PHE A O 1
ATOM 2048 N N . ASP E 3 206 ? -15.476 -6.024 25.624 1.00 15.34 207 ASP A N 1
ATOM 2049 C CA . ASP E 3 206 ? -15.240 -5.994 27.086 1.00 16.05 207 ASP A CA 1
ATOM 2050 C C . ASP E 3 206 ? -13.918 -6.609 27.536 1.00 16.15 207 ASP A C 1
ATOM 2051 O O . ASP E 3 206 ? -13.438 -6.334 28.662 1.00 16.68 207 ASP A O 1
ATOM 2056 N N . SER E 3 207 ? -13.329 -7.449 26.693 1.00 13.60 208 SER A N 1
ATOM 2057 C CA . SER E 3 207 ? -12.070 -8.123 26.980 1.00 14.73 208 SER A CA 1
ATOM 2058 C C . SER E 3 207 ? -11.403 -8.502 25.679 1.00 12.77 208 SER A C 1
ATOM 2059 O O . SER E 3 207 ? -12.057 -8.592 24.617 1.00 14.47 208 SER A O 1
ATOM 2062 N N . GLU E 3 208 ? -10.120 -8.803 25.768 1.00 13.95 209 GLU A N 1
ATOM 2063 C CA . GLU E 3 208 ? -9.379 -9.250 24.600 1.00 13.96 209 GLU A CA 1
ATOM 2064 C C . GLU E 3 208 ? -9.919 -10.644 24.157 1.00 14.59 209 GLU A C 1
ATOM 2065 O O . GLU E 3 208 ? -9.990 -10.952 22.986 1.00 15.78 209 GLU A O 1
ATOM 2071 N N . ASP E 3 209 ? -10.305 -11.496 25.119 1.00 15.72 210 ASP A N 1
ATOM 2072 C CA . ASP E 3 209 ? -10.863 -12.779 24.748 1.00 14.73 210 ASP A CA 1
ATOM 2073 C C . ASP E 3 209 ? -12.164 -12.587 23.916 1.00 14.52 210 ASP A C 1
ATOM 2074 O O . ASP E 3 209 ? -12.438 -13.353 23.009 1.00 14.56 210 ASP A O 1
ATOM 2079 N N . GLU E 3 210 ? -12.978 -11.590 24.271 1.00 13.79 211 GLU A N 1
ATOM 2080 C CA . GLU E 3 210 ? -14.205 -11.390 23.523 1.00 14.69 211 GLU A CA 1
ATOM 2081 C C . GLU E 3 210 ? -13.930 -10.931 22.102 1.00 14.13 211 GLU A C 1
ATOM 2082 O O . GLU E 3 210 ? -14.559 -11.389 21.137 1.00 14.68 211 GLU A O 1
ATOM 2088 N N . PHE E 3 211 ? -12.994 -10.000 21.996 1.00 13.74 212 PHE A N 1
ATOM 2089 C CA . PHE E 3 211 ? -12.547 -9.504 20.679 1.00 12.47 212 PHE A CA 1
ATOM 2090 C C . PHE E 3 211 ? -12.057 -10.686 19.843 1.00 12.69 212 PHE A C 1
ATOM 2091 O O . PHE E 3 211 ? -12.395 -10.824 18.656 1.00 13.03 212 PHE A O 1
ATOM 2099 N N . LEU E 3 212 ? -11.223 -11.549 20.427 1.00 14.48 213 LEU A N 1
ATOM 2100 C CA . LEU E 3 212 ? -10.755 -12.703 19.638 1.00 14.30 213 LEU A CA 1
ATOM 2101 C C . LEU E 3 212 ? -11.874 -13.695 19.257 1.00 13.03 213 LEU A C 1
ATOM 2102 O O . LEU E 3 212 ? -11.915 -14.181 18.147 1.00 13.70 213 LEU A O 1
ATOM 2107 N N . ASP E 3 213 ? -12.768 -14.008 20.190 1.00 14.21 214 ASP A N 1
ATOM 2108 C CA . ASP E 3 213 ? -13.833 -14.967 19.854 1.00 12.05 214 ASP A CA 1
ATOM 2109 C C . ASP E 3 213 ? -14.726 -14.384 18.731 1.00 14.24 214 ASP A C 1
ATOM 2110 O O . ASP E 3 213 ? -15.131 -15.079 17.772 1.00 15.46 214 ASP A O 1
ATOM 2115 N N . TYR E 3 214 ? -15.032 -13.117 18.870 1.00 13.34 215 TYR A N 1
ATOM 2116 C CA . TYR E 3 214 ? -15.850 -12.453 17.850 1.00 12.75 215 TYR A CA 1
ATOM 2117 C C . TYR E 3 214 ? -15.183 -12.535 16.485 1.00 14.18 215 TYR A C 1
ATOM 2118 O O . TYR E 3 214 ? -15.813 -12.959 15.478 1.00 14.66 215 TYR A O 1
ATOM 2127 N N . TRP E 3 215 ? -1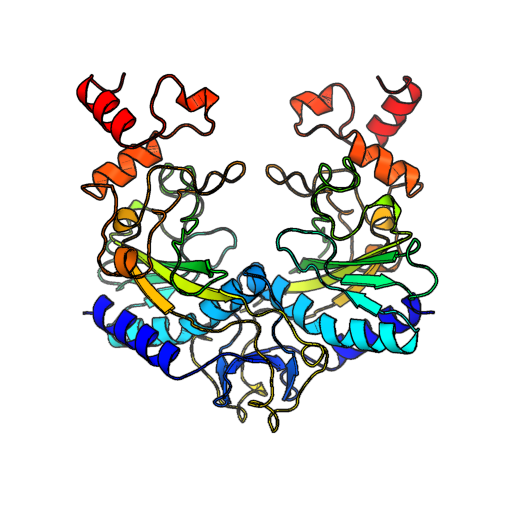3.924 -12.070 16.408 1.00 13.05 216 TRP A N 1
ATOM 2128 C CA . TRP E 3 215 ? -13.325 -12.094 15.081 1.00 13.74 216 TRP A CA 1
ATOM 2129 C C . TRP E 3 215 ? -12.922 -13.475 14.555 1.00 15.58 216 TRP A C 1
ATOM 2130 O O . TRP E 3 215 ? -12.737 -13.639 13.319 1.00 15.63 216 TRP A O 1
ATOM 2141 N N . ARG E 3 216 ? -12.789 -14.466 15.434 1.00 14.88 217 ARG A N 1
ATOM 2142 C CA . ARG E 3 216 ? -12.429 -15.806 15.026 1.00 16.46 217 ARG A CA 1
ATOM 2143 C C . ARG E 3 216 ? -13.674 -16.522 14.463 1.00 16.31 217 ARG A C 1
ATOM 2144 O O . ARG E 3 216 ? -13.559 -17.464 13.679 1.00 16.72 217 ARG A O 1
ATOM 2152 N N . ASN E 3 217 ? -14.865 -16.006 14.788 1.00 15.80 218 ASN A N 1
ATOM 2153 C CA . ASN E 3 217 ? -16.102 -16.651 14.317 1.00 18.25 218 ASN A CA 1
ATOM 2154 C C . ASN E 3 217 ? -16.976 -15.752 13.455 1.00 19.98 218 ASN A C 1
ATOM 2155 O O . ASN E 3 217 ? -18.118 -16.091 13.145 1.00 21.29 218 ASN A O 1
ATOM 2160 N N . TYR E 3 218 ? -16.396 -14.629 13.005 1.00 18.81 219 TYR A N 1
ATOM 2161 C CA . TYR E 3 218 ? -17.115 -13.666 12.153 1.00 16.53 219 TYR A CA 1
ATOM 2162 C C . TYR E 3 218 ? -17.093 -14.209 10.708 1.00 20.24 219 TYR A C 1
ATOM 2163 O O . TYR E 3 218 ? -16.026 -14.486 10.159 1.00 17.98 219 TYR A O 1
ATOM 2172 N N . GLU E 3 219 ? -18.266 -14.360 10.090 1.00 19.73 220 GLU A N 1
ATOM 2173 C CA . GLU E 3 219 ? -18.296 -14.879 8.721 1.00 20.93 220 GLU A CA 1
ATOM 2174 C C . GLU E 3 219 ? -17.959 -13.760 7.726 1.00 20.96 220 GLU A C 1
ATOM 2175 O O . GLU E 3 219 ? -18.140 -12.558 8.032 1.00 18.07 220 GLU A O 1
ATOM 2181 N N . ARG E 3 220 ? -17.509 -14.181 6.537 1.00 20.79 221 ARG A N 1
ATOM 2182 C CA . ARG E 3 220 ? -16.940 -13.275 5.526 1.00 22.74 221 ARG A CA 1
ATOM 2183 C C . ARG E 3 220 ? -17.834 -12.354 4.742 1.00 23.59 221 ARG A C 1
ATOM 2184 O O . ARG E 3 220 ? -17.360 -11.291 4.268 1.00 23.61 221 ARG A O 1
ATOM 2192 N N . THR E 3 221 ? -19.113 -12.721 4.612 1.00 23.54 222 THR A N 1
ATOM 2193 C CA . THR E 3 221 ? -20.076 -11.898 3.886 1.00 23.35 222 THR A CA 1
ATOM 2194 C C . THR E 3 221 ? -21.369 -11.779 4.686 1.00 25.13 222 THR A C 1
ATOM 2195 O O . THR E 3 221 ? -21.608 -12.556 5.639 1.00 26.75 222 THR A O 1
ATOM 2199 N N . SER E 3 222 ? -22.203 -10.818 4.310 1.00 26.93 223 SER A N 1
ATOM 2200 C CA . SER E 3 222 ? -23.471 -10.612 4.983 1.00 28.79 223 SER A CA 1
ATOM 2201 C C . SER E 3 222 ? -24.279 -11.905 4.859 1.00 30.63 223 SER A C 1
ATOM 2202 O O . SER E 3 222 ? -24.979 -12.294 5.802 1.00 32.21 223 SER A O 1
ATOM 2205 N N . GLN E 3 223 ? -24.167 -12.571 3.707 1.00 32.08 224 GLN A N 1
ATOM 2206 C CA . GLN E 3 223 ? -24.914 -13.803 3.490 1.00 31.98 224 GLN A CA 1
ATOM 2207 C C . GLN E 3 223 ? -24.476 -14.855 4.489 1.00 33.29 224 GLN A C 1
ATOM 2208 O O . GLN E 3 223 ? -25.300 -15.447 5.156 1.00 34.03 224 GLN A O 1
ATOM 2210 N N . LEU E 3 224 ? -23.170 -15.073 4.569 1.00 35.14 225 LEU A N 1
ATOM 2211 C CA . LEU E 3 224 ? -22.576 -16.070 5.448 1.00 36.02 225 LEU A CA 1
ATOM 2212 C C . LEU E 3 224 ? -22.776 -15.738 6.926 1.00 36.36 225 LEU A C 1
ATOM 2213 O O . LEU E 3 224 ? -22.684 -16.643 7.776 1.00 36.15 225 LEU A O 1
ATOM 2218 N N . ARG E 3 225 ? -23.073 -14.459 7.216 1.00 35.97 226 ARG A N 1
ATOM 2219 C CA . ARG E 3 225 ? -23.293 -13.952 8.583 1.00 36.13 226 ARG A CA 1
ATOM 2220 C C . ARG E 3 225 ? -24.770 -13.821 8.948 1.00 38.07 226 ARG A C 1
ATOM 2221 O O . ARG E 3 225 ? -25.106 -13.475 10.100 1.00 38.68 226 ARG A O 1
ATOM 2229 N N . ASN E 3 226 ? -25.650 -14.091 7.981 1.00 37.91 227 ASN A N 1
ATOM 2230 C CA . ASN E 3 226 ? -27.091 -13.944 8.220 1.00 38.18 227 ASN A CA 1
ATOM 2231 C C . ASN E 3 226 ? -27.615 -14.746 9.399 1.00 37.65 227 ASN A C 1
ATOM 2232 O O . ASN E 3 226 ? -28.355 -14.203 10.198 1.00 39.34 227 ASN A O 1
ATOM 2234 N N . ASP E 3 227 ? -27.234 -16.018 9.521 1.00 37.43 228 ASP A N 1
ATOM 2235 C CA . ASP E 3 227 ? -27.723 -16.853 10.635 1.00 36.68 228 ASP A CA 1
ATOM 2236 C C . ASP E 3 227 ? -26.711 -16.962 11.764 1.00 34.99 228 ASP A C 1
ATOM 2237 O O . ASP E 3 227 ? -26.663 -17.969 12.489 1.00 35.88 228 ASP A O 1
ATOM 2239 N N . LYS E 3 228 ? -25.906 -15.923 11.943 1.00 30.59 229 LYS A N 1
ATOM 2240 C CA . LYS E 3 228 ? -24.896 -15.994 12.967 1.00 28.19 229 LYS A CA 1
ATOM 2241 C C . LYS E 3 228 ? -24.860 -14.658 13.682 1.00 25.58 229 LYS A C 1
ATOM 2242 O O . LYS E 3 228 ? -25.656 -14.419 14.611 1.00 24.94 229 LYS A O 1
ATOM 2248 N N . TYR E 3 229 ? -23.934 -13.775 13.294 1.00 21.88 230 TYR A N 1
ATOM 2249 C CA . TYR E 3 229 ? -23.978 -12.452 13.870 1.00 19.96 230 TYR A CA 1
ATOM 2250 C C . TYR E 3 229 ? -23.247 -11.488 12.920 1.00 17.80 230 TYR A C 1
ATOM 2251 O O . TYR E 3 229 ? -22.285 -11.864 12.259 1.00 19.98 230 TYR A O 1
ATOM 2260 N N . ASN E 3 230 ? -23.708 -10.252 12.938 1.00 19.44 231 ASN A N 1
ATOM 2261 C CA . ASN E 3 230 ? -23.154 -9.192 12.102 1.00 19.69 231 ASN A CA 1
ATOM 2262 C C . ASN E 3 230 ? -22.626 -8.016 12.919 1.00 17.83 231 ASN A C 1
ATOM 2263 O O . ASN E 3 230 ? -21.985 -7.120 12.382 1.00 20.14 231 ASN A O 1
ATOM 2268 N N . ASN E 3 231 ? -22.907 -8.000 14.211 1.00 16.96 232 ASN A N 1
ATOM 2269 C CA . ASN E 3 231 ? -22.461 -6.916 15.091 1.00 15.37 232 ASN A CA 1
ATOM 2270 C C . ASN E 3 231 ? -22.378 -7.445 16.537 1.00 13.72 232 ASN A C 1
ATOM 2271 O O . ASN E 3 231 ? -22.786 -8.581 16.821 1.00 16.35 232 ASN A O 1
ATOM 2276 N N . ILE E 3 232 ? -21.937 -6.599 17.461 1.00 14.72 233 ILE A N 1
ATOM 2277 C CA . ILE E 3 232 ? -21.710 -7.075 18.833 1.00 13.27 233 ILE A CA 1
ATOM 2278 C C . ILE E 3 232 ? -22.991 -7.467 19.555 1.00 15.08 233 ILE A C 1
ATOM 2279 O O . ILE E 3 232 ? -22.989 -8.410 20.349 1.00 15.24 233 ILE A O 1
ATOM 2284 N N . SER E 3 233 ? -24.092 -6.759 19.286 1.00 16.23 234 SER A N 1
ATOM 2285 C CA . SER E 3 233 ? -25.326 -7.125 19.996 1.00 18.59 234 SER A CA 1
ATOM 2286 C C . SER E 3 233 ? -25.745 -8.523 19.556 1.00 17.12 234 SER A C 1
ATOM 2287 O O . SER E 3 233 ? -26.132 -9.370 20.392 1.00 18.27 234 SER A O 1
ATOM 2290 N N . GLU E 3 234 ? -25.711 -8.760 18.247 1.00 17.63 235 GLU A N 1
ATOM 2291 C CA . GLU E 3 234 ? -26.062 -10.067 17.702 1.00 17.76 235 GLU A CA 1
ATOM 2292 C C . GLU E 3 234 ? -25.132 -11.169 18.254 1.00 17.55 235 GLU A C 1
ATOM 2293 O O . GLU E 3 234 ? -25.600 -12.264 18.557 1.00 17.51 235 GLU A O 1
ATOM 2299 N N . TYR E 3 235 ? -23.832 -10.874 18.319 1.00 15.71 236 TYR A N 1
ATOM 2300 C CA . TYR E 3 235 ? -22.832 -11.823 18.863 1.00 14.65 236 TYR A CA 1
ATOM 2301 C C . TYR E 3 235 ? -23.152 -12.139 20.322 1.00 15.80 236 TYR A C 1
ATOM 2302 O O . TYR E 3 235 ? -23.150 -13.324 20.720 1.00 14.67 236 TYR A O 1
ATOM 2311 N N . ARG E 3 236 ? -23.440 -11.127 21.125 1.00 15.32 237 ARG A N 1
ATOM 2312 C CA . ARG E 3 236 ? -23.740 -11.399 22.558 1.00 15.35 237 ARG A CA 1
ATOM 2313 C C . ARG E 3 236 ? -25.022 -12.221 22.700 1.00 15.09 237 ARG A C 1
ATOM 2314 O O . ARG E 3 236 ? -25.152 -13.008 23.613 1.00 15.36 237 ARG A O 1
ATOM 2322 N N . ASN E 3 237 ? -25.985 -12.032 21.790 1.00 16.32 238 ASN A N 1
ATOM 2323 C CA . ASN E 3 237 ? -27.228 -12.843 21.803 1.00 16.23 238 ASN A CA 1
ATOM 2324 C C . ASN E 3 237 ? -26.820 -14.262 21.436 1.00 16.00 238 ASN A C 1
ATOM 2325 O O . ASN E 3 237 ? -27.247 -15.207 22.064 1.00 15.82 238 ASN A O 1
ATOM 2330 N N . TRP E 3 238 ? -26.003 -14.393 20.394 1.00 15.49 239 TRP A N 1
ATOM 2331 C CA . TRP E 3 238 ? -25.553 -15.696 19.937 1.00 14.17 239 TRP A CA 1
ATOM 2332 C C . TRP E 3 238 ? -24.802 -16.461 21.063 1.00 15.41 239 TRP A C 1
ATOM 2333 O O . TRP E 3 238 ? -25.009 -17.661 21.224 1.00 15.23 239 TRP A O 1
ATOM 2344 N N . ILE E 3 239 ? -23.982 -15.751 21.835 1.00 14.38 240 ILE A N 1
ATOM 2345 C CA . ILE E 3 239 ? -23.251 -16.327 22.983 1.00 15.58 240 ILE A CA 1
ATOM 2346 C C . ILE E 3 239 ? -24.299 -16.744 24.046 1.00 15.89 240 ILE A C 1
ATOM 2347 O O . ILE E 3 239 ? -24.274 -17.841 24.568 1.00 17.37 240 ILE A O 1
ATOM 2352 N N . TYR E 3 240 ? -25.250 -15.858 24.287 1.00 15.78 241 TYR A N 1
ATOM 2353 C CA . TYR E 3 240 ? -26.247 -16.134 25.327 1.00 16.79 241 TYR A CA 1
ATOM 2354 C C . TYR E 3 240 ? -27.008 -17.420 25.109 1.00 15.32 241 TYR A C 1
ATOM 2355 O O . TYR E 3 240 ? -27.320 -18.177 26.076 1.00 16.49 241 TYR A O 1
ATOM 2364 N N . ARG E 3 241 ? -27.321 -17.664 23.839 1.00 16.66 242 ARG A N 1
ATOM 2365 C CA . ARG E 3 241 ? -28.077 -18.837 23.407 1.00 19.24 242 ARG A CA 1
ATOM 2366 C C . ARG E 3 241 ? -27.276 -20.123 23.301 1.00 20.54 242 ARG A C 1
ATOM 2367 O O . ARG E 3 241 ? -27.850 -21.187 23.147 1.00 23.23 242 ARG A O 1
ATOM 2375 N N . GLY E 3 242 ? -25.955 -20.045 23.345 1.00 17.08 243 GLY A N 1
ATOM 2376 C CA . GLY E 3 242 ? -25.178 -21.268 23.249 1.00 18.30 243 GLY A CA 1
ATOM 2377 C C . GLY E 3 242 ? -24.463 -21.433 21.926 1.00 17.53 243 GLY A C 1
ATOM 2378 O O . GLY E 3 242 ? -24.260 -22.546 21.488 1.00 18.34 243 GLY A O 1
ATOM 2379 N N . ARG E 3 243 ? -24.128 -20.320 21.304 1.00 17.57 244 ARG A N 1
ATOM 2380 C CA . ARG E 3 243 ? -23.361 -20.294 20.056 1.00 17.53 244 ARG A CA 1
ATOM 2381 C C . ARG E 3 243 ? -24.190 -20.925 18.956 1.00 20.42 244 ARG A C 1
ATOM 2382 O O . ARG E 3 243 ? -23.709 -21.754 18.211 1.00 21.20 244 ARG A O 1
ATOM 2390 N N . LYS E 3 244 ? -25.440 -20.475 18.849 1.00 24.14 245 LYS A N 1
ATOM 2391 C CA . LYS E 3 244 ? -26.394 -20.977 17.849 1.00 27.52 245 LYS A CA 1
ATOM 2392 C C . LYS E 3 244 ? -27.521 -19.949 17.613 1.00 28.08 245 LYS A C 1
ATOM 2393 O O . LYS E 3 244 ? -27.594 -18.938 18.318 1.00 28.93 245 LYS A O 1
ATOM 2395 N N . SER F 3 1 ? 9.039 12.711 -29.572 1.00 19.77 2 SER B N 1
ATOM 2396 C CA . SER F 3 1 ? 7.615 12.766 -29.186 1.00 17.60 2 SER B CA 1
ATOM 2397 C C . SER F 3 1 ? 7.526 12.832 -27.671 1.00 17.70 2 SER B C 1
ATOM 2398 O O . SER F 3 1 ? 8.514 12.688 -27.004 1.00 19.05 2 SER B O 1
ATOM 2401 N N . LEU F 3 2 ? 6.325 13.011 -27.162 1.00 18.54 3 LEU B N 1
ATOM 2402 C CA . LEU F 3 2 ? 6.108 13.013 -25.710 1.00 18.12 3 LEU B CA 1
ATOM 2403 C C . LEU F 3 2 ? 6.630 11.664 -25.167 1.00 17.85 3 LEU B C 1
ATOM 2404 O O . LEU F 3 2 ? 7.404 11.612 -24.190 1.00 18.93 3 LEU B O 1
ATOM 2409 N N . ARG F 3 3 ? 6.184 10.561 -25.777 1.00 17.37 4 ARG B N 1
ATOM 2410 C CA . ARG F 3 3 ? 6.617 9.249 -25.343 1.00 15.16 4 ARG B CA 1
ATOM 2411 C C . ARG F 3 3 ? 8.147 9.077 -25.370 1.00 16.96 4 ARG B C 1
ATOM 2412 O O . ARG F 3 3 ? 8.773 8.682 -24.388 1.00 16.66 4 ARG B O 1
ATOM 2420 N N . SER F 3 4 ? 8.804 9.436 -26.466 1.00 16.02 5 SER B N 1
ATOM 2421 C CA . SER F 3 4 ? 10.244 9.217 -26.525 1.00 16.40 5 SER B CA 1
ATOM 2422 C C . SER F 3 4 ? 11.032 10.131 -25.549 1.00 17.23 5 SER B C 1
ATOM 2423 O O . SER F 3 4 ? 11.989 9.652 -24.964 1.00 18.72 5 SER B O 1
ATOM 2426 N N . ASP F 3 5 ? 10.564 11.363 -25.357 1.00 17.38 6 ASP B N 1
ATOM 2427 C CA . ASP F 3 5 ? 11.225 12.334 -24.460 1.00 18.82 6 ASP B CA 1
ATOM 2428 C C . ASP F 3 5 ? 10.981 11.866 -23.020 1.00 19.51 6 ASP B C 1
ATOM 2429 O O . ASP F 3 5 ? 11.811 12.107 -22.136 1.00 20.54 6 ASP B O 1
ATOM 2434 N N . LEU F 3 6 ? 9.857 11.206 -22.780 1.00 18.25 7 LEU B N 1
ATOM 2435 C CA . LEU F 3 6 ? 9.583 10.708 -21.417 1.00 18.91 7 LEU B CA 1
ATOM 2436 C C . LEU F 3 6 ? 10.460 9.509 -21.092 1.00 20.72 7 LEU B C 1
ATOM 2437 O O . LEU F 3 6 ? 11.066 9.457 -19.973 1.00 21.25 7 LEU B O 1
ATOM 2442 N N . ILE F 3 7 ? 10.550 8.548 -22.019 1.00 20.53 8 ILE B N 1
ATOM 2443 C CA . ILE F 3 7 ? 11.422 7.369 -21.835 1.00 21.62 8 ILE B CA 1
ATOM 2444 C C . ILE F 3 7 ? 12.847 7.871 -21.557 1.00 22.80 8 ILE B C 1
ATOM 2445 O O . ILE F 3 7 ? 13.566 7.410 -20.597 1.00 21.51 8 ILE B O 1
ATOM 2450 N N . ASN F 3 8 ? 13.278 8.838 -22.372 1.00 21.29 9 ASN B N 1
ATOM 2451 C CA . ASN F 3 8 ? 14.619 9.330 -22.195 1.00 22.20 9 ASN B CA 1
ATOM 2452 C C . ASN F 3 8 ? 14.827 10.018 -20.847 1.00 20.28 9 ASN B C 1
ATOM 2453 O O . ASN F 3 8 ? 15.816 9.770 -20.217 1.00 21.01 9 ASN B O 1
ATOM 2458 N N . ALA F 3 9 ? 13.886 10.854 -20.417 1.00 20.45 10 ALA B N 1
ATOM 2459 C CA . ALA F 3 9 ? 14.023 11.539 -19.109 1.00 20.77 10 ALA B CA 1
ATOM 2460 C C . ALA F 3 9 ? 13.968 10.558 -17.937 1.00 22.89 10 ALA B C 1
ATOM 2461 O O . ALA F 3 9 ? 14.737 10.651 -16.978 1.00 24.29 10 ALA B O 1
ATOM 2463 N N . LEU F 3 10 ? 13.065 9.594 -18.022 1.00 24.10 11 LEU B N 1
ATOM 2464 C CA . LEU F 3 10 ? 12.957 8.576 -16.980 1.00 23.89 11 LEU B CA 1
ATOM 2465 C C . LEU F 3 10 ? 14.254 7.815 -16.851 1.00 24.19 11 LEU B C 1
ATOM 2466 O O . LEU F 3 10 ? 14.728 7.588 -15.722 1.00 24.79 11 LEU B O 1
ATOM 2471 N N . TYR F 3 11 ? 14.823 7.385 -17.976 1.00 23.84 12 TYR B N 1
ATOM 2472 C CA . TYR F 3 11 ? 16.079 6.633 -17.912 1.00 25.01 12 TYR B CA 1
ATOM 2473 C C . TYR F 3 11 ? 17.161 7.523 -17.255 1.00 26.38 12 TYR B C 1
ATOM 2474 O O . TYR F 3 11 ? 17.900 7.100 -16.339 1.00 25.98 12 TYR B O 1
ATOM 2483 N N . ASP F 3 12 ? 17.275 8.738 -17.766 1.00 26.02 13 ASP B N 1
ATOM 2484 C CA . ASP F 3 12 ? 18.268 9.695 -17.291 1.00 28.80 13 ASP B CA 1
ATOM 2485 C C . ASP F 3 12 ? 18.187 10.009 -15.775 1.00 27.99 13 ASP B C 1
ATOM 2486 O O . ASP F 3 12 ? 19.200 9.984 -15.041 1.00 26.13 13 ASP B O 1
ATOM 2491 N N . GLU F 3 13 ? 16.979 10.302 -15.305 1.00 27.35 14 GLU B N 1
ATOM 2492 C CA . GLU F 3 13 ? 16.785 10.651 -13.895 1.00 28.16 14 GLU B CA 1
ATOM 2493 C C . GLU F 3 13 ? 17.133 9.449 -13.033 1.00 28.03 14 GLU B C 1
ATOM 2494 O O . GLU F 3 13 ? 17.808 9.581 -12.010 1.00 26.72 14 GLU B O 1
ATOM 2500 N N . ASN F 3 14 ? 16.631 8.285 -13.415 1.00 28.33 15 ASN B N 1
ATOM 2501 C CA . ASN F 3 14 ? 16.898 7.049 -12.680 1.00 30.15 15 ASN B CA 1
ATOM 2502 C C . ASN F 3 14 ? 18.425 6.857 -12.617 1.00 32.05 15 ASN B C 1
ATOM 2503 O O . ASN F 3 14 ? 18.975 6.466 -11.577 1.00 32.54 15 ASN B O 1
ATOM 2508 N N . GLN F 3 15 ? 19.110 7.139 -13.723 1.00 31.87 16 GLN B N 1
ATOM 2509 C CA . GLN F 3 15 ? 20.554 7.013 -13.775 1.00 33.20 16 GLN B CA 1
ATOM 2510 C C . GLN F 3 15 ? 21.279 7.987 -12.844 1.00 32.36 16 GLN B C 1
ATOM 2511 O O . GLN F 3 15 ? 22.268 7.617 -12.208 1.00 34.29 16 GLN B O 1
ATOM 2517 N N . LYS F 3 16 ? 20.797 9.219 -12.748 1.00 32.17 17 LYS B N 1
ATOM 2518 C CA . LYS F 3 16 ? 21.506 10.226 -11.947 1.00 31.85 17 LYS B CA 1
ATOM 2519 C C . LYS F 3 16 ? 21.239 10.224 -10.449 1.00 31.99 17 LYS B C 1
ATOM 2520 O O . LYS F 3 16 ? 22.138 10.544 -9.668 1.00 31.81 17 LYS B O 1
ATOM 2523 N N . TYR F 3 17 ? 20.021 9.867 -10.042 1.00 31.05 18 TYR B N 1
ATOM 2524 C CA . TYR F 3 17 ? 19.661 9.929 -8.623 1.00 30.71 18 TYR B CA 1
ATOM 2525 C C . TYR F 3 17 ? 19.185 8.649 -7.984 1.00 29.88 18 TYR B C 1
ATOM 2526 O O . TYR F 3 17 ? 18.484 7.820 -8.618 1.00 28.98 18 TYR B O 1
ATOM 2535 N N . ASP F 3 18 ? 19.585 8.470 -6.724 1.00 28.18 19 ASP B N 1
ATOM 2536 C CA . ASP F 3 18 ? 19.187 7.282 -5.947 1.00 28.11 19 ASP B CA 1
ATOM 2537 C C . ASP F 3 18 ? 18.484 7.788 -4.707 1.00 27.28 19 ASP B C 1
ATOM 2538 O O . ASP F 3 18 ? 19.121 8.428 -3.871 1.00 25.16 19 ASP B O 1
ATOM 2543 N N . VAL F 3 19 ? 17.206 7.456 -4.563 1.00 26.55 20 VAL B N 1
ATOM 2544 C CA . VAL F 3 19 ? 16.455 7.902 -3.404 1.00 27.10 20 VAL B CA 1
ATOM 2545 C C . VAL F 3 19 ? 16.954 7.165 -2.177 1.00 25.30 20 VAL B C 1
ATOM 2546 O O . VAL F 3 19 ? 17.166 5.994 -2.251 1.00 25.92 20 VAL B O 1
ATOM 2550 N N . CYS F 3 20 ? 17.155 7.846 -1.047 1.00 24.06 21 CYS B N 1
ATOM 2551 C CA . CYS F 3 20 ? 17.649 7.153 0.141 1.00 24.53 21 CYS B CA 1
ATOM 2552 C C . CYS F 3 20 ? 16.969 7.425 1.469 1.00 23.28 21 CYS B C 1
ATOM 2553 O O . CYS F 3 20 ? 17.442 6.931 2.474 1.00 23.24 21 CYS B O 1
ATOM 2556 N N . GLY F 3 21 ? 15.896 8.215 1.500 1.00 20.64 22 GLY B N 1
ATOM 2557 C CA . GLY F 3 21 ? 15.209 8.434 2.764 1.00 20.98 22 GLY B CA 1
ATOM 2558 C C . GLY F 3 21 ? 14.136 9.479 2.660 1.00 19.60 22 GLY B C 1
ATOM 2559 O O . GLY F 3 21 ? 13.889 10.007 1.564 1.00 21.67 22 GLY B O 1
ATOM 2560 N N . ILE F 3 22 ? 13.438 9.716 3.755 1.00 18.65 23 ILE B N 1
ATOM 2561 C CA . ILE F 3 22 ? 12.464 10.802 3.739 1.00 16.54 23 ILE B CA 1
ATOM 2562 C C . ILE F 3 22 ? 13.099 11.888 4.624 1.00 19.09 23 ILE B C 1
ATOM 2563 O O . ILE F 3 22 ? 13.904 11.570 5.533 1.00 19.89 23 ILE B O 1
ATOM 2568 N N . ILE F 3 23 ? 12.795 13.153 4.335 1.00 18.26 24 ILE B N 1
ATOM 2569 C CA . ILE F 3 23 ? 13.437 14.226 5.115 1.00 19.31 24 ILE B CA 1
ATOM 2570 C C . ILE F 3 23 ? 12.396 15.123 5.743 1.00 20.30 24 ILE B C 1
ATOM 2571 O O . ILE F 3 23 ? 11.390 15.401 5.112 1.00 20.18 24 ILE B O 1
ATOM 2576 N N . SER F 3 24 ? 12.634 15.547 6.992 1.00 23.33 25 SER B N 1
ATOM 2577 C CA . SER F 3 24 ? 11.708 16.429 7.680 1.00 25.71 25 SER B CA 1
ATOM 2578 C C . SER F 3 24 ? 12.159 17.891 7.465 1.00 28.18 25 SER B C 1
ATOM 2579 O O . SER F 3 24 ? 13.313 18.149 7.135 1.00 28.44 25 SER B O 1
ATOM 2582 N N . ALA F 3 25 ? 11.215 18.830 7.579 1.00 30.72 26 ALA B N 1
ATOM 2583 C CA . ALA F 3 25 ? 11.525 20.253 7.374 1.00 33.38 26 ALA B CA 1
ATOM 2584 C C . ALA F 3 25 ? 12.715 20.705 8.227 1.00 34.59 26 ALA B C 1
ATOM 2585 O O . ALA F 3 25 ? 13.404 21.687 7.877 1.00 36.27 26 ALA B O 1
ATOM 2587 N N . GLU F 3 26 ? 12.958 19.983 9.321 1.00 34.85 27 GLU B N 1
ATOM 2588 C CA . GLU F 3 26 ? 14.075 20.261 10.231 1.00 34.76 27 GLU B CA 1
ATOM 2589 C C . GLU F 3 26 ? 15.388 19.645 9.778 1.00 33.90 27 GLU B C 1
ATOM 2590 O O . GLU F 3 26 ? 16.397 19.703 10.499 1.00 34.89 27 GLU B O 1
ATOM 2592 N N . GLY F 3 27 ? 15.374 18.993 8.628 1.00 29.72 28 GLY B N 1
ATOM 2593 C CA . GLY F 3 27 ? 16.596 18.418 8.126 1.00 26.19 28 GLY B CA 1
ATOM 2594 C C . GLY F 3 27 ? 16.990 17.043 8.631 1.00 24.98 28 GLY B C 1
ATOM 2595 O O . GLY F 3 27 ? 18.097 16.586 8.346 1.00 25.88 28 GLY B O 1
ATOM 2596 N N . LYS F 3 28 ? 16.126 16.364 9.390 1.00 22.67 29 LYS B N 1
ATOM 2597 C CA . LYS F 3 28 ? 16.498 15.026 9.838 1.00 23.29 29 LYS B CA 1
ATOM 2598 C C . LYS F 3 28 ? 16.005 14.047 8.750 1.00 23.08 29 LYS B C 1
ATOM 2599 O O . LYS F 3 28 ? 14.899 14.237 8.240 1.00 22.96 29 LYS B O 1
ATOM 2602 N N . ILE F 3 29 ? 16.819 13.047 8.430 1.00 20.15 30 ILE B N 1
ATOM 2603 C CA . ILE F 3 29 ? 16.498 12.027 7.403 1.00 20.51 30 ILE B CA 1
ATOM 2604 C C . ILE F 3 29 ? 16.238 10.663 8.038 1.00 20.99 30 ILE B C 1
ATOM 2605 O O . ILE F 3 29 ? 16.991 10.179 8.883 1.00 20.33 30 ILE B O 1
ATOM 2610 N N . TYR F 3 30 ? 15.162 10.026 7.582 1.00 19.79 31 TYR B N 1
ATOM 2611 C CA . TYR F 3 30 ? 14.706 8.744 8.093 1.00 18.89 31 TYR B CA 1
ATOM 2612 C C . TYR F 3 30 ? 14.906 7.772 6.949 1.00 18.73 31 TYR B C 1
ATOM 2613 O O . TYR F 3 30 ? 14.436 8.020 5.824 1.00 18.75 31 TYR B O 1
ATOM 2622 N N . PRO F 3 31 ? 15.656 6.690 7.170 1.00 18.50 32 PRO B N 1
ATOM 2623 C CA . PRO F 3 31 ? 15.897 5.734 6.099 1.00 18.21 32 PRO B CA 1
ATOM 2624 C C . PRO F 3 31 ? 14.678 4.979 5.612 1.00 17.57 32 PRO B C 1
ATOM 2625 O O . PRO F 3 31 ? 13.615 5.007 6.246 1.00 16.53 32 PRO B O 1
ATOM 2629 N N . LEU F 3 32 ? 14.870 4.328 4.474 1.00 18.41 33 LEU B N 1
ATOM 2630 C CA . LEU F 3 32 ? 13.802 3.560 3.861 1.00 18.85 33 LEU B CA 1
ATOM 2631 C C . LEU F 3 32 ? 13.752 2.142 4.415 1.00 20.67 33 LEU B C 1
ATOM 2632 O O . LEU F 3 32 ? 14.784 1.545 4.672 1.00 23.92 33 LEU B O 1
ATOM 2637 N N . GLY F 3 33 ? 12.551 1.609 4.602 1.00 22.62 34 GLY B N 1
ATOM 2638 C CA . GLY F 3 33 ? 12.397 0.259 5.106 1.00 23.57 34 GLY B CA 1
ATOM 2639 C C . GLY F 3 33 ? 12.252 -0.681 3.919 1.00 25.14 34 GLY B C 1
ATOM 2640 O O . GLY F 3 33 ? 12.320 -0.226 2.772 1.00 22.92 34 GLY B O 1
ATOM 2641 N N . SER F 3 34 ? 12.035 -1.971 4.165 1.00 26.57 35 SER B N 1
ATOM 2642 C CA . SER F 3 34 ? 11.935 -2.888 3.029 1.00 28.76 35 SER B CA 1
ATOM 2643 C C . SER F 3 34 ? 10.521 -3.240 2.620 1.00 28.82 35 SER B C 1
ATOM 2644 O O . SER F 3 34 ? 10.353 -3.961 1.657 1.00 31.02 35 SER B O 1
ATOM 2647 N N . ASP F 3 35 ? 9.499 -2.757 3.319 1.00 29.18 36 ASP B N 1
ATOM 2648 C CA . ASP F 3 35 ? 8.161 -3.135 2.889 1.00 29.86 36 ASP B CA 1
ATOM 2649 C C . ASP F 3 35 ? 7.887 -2.776 1.463 1.00 28.70 36 ASP B C 1
ATOM 2650 O O . ASP F 3 35 ? 8.286 -1.727 1.006 1.00 29.38 36 ASP B O 1
ATOM 2655 N N . THR F 3 36 ? 7.184 -3.662 0.763 1.00 27.51 37 THR B N 1
ATOM 2656 C CA . THR F 3 36 ? 6.840 -3.478 -0.638 1.00 27.53 37 THR B CA 1
ATOM 2657 C C . THR F 3 36 ? 6.243 -2.146 -0.915 1.00 25.03 37 THR B C 1
ATOM 2658 O O . THR F 3 36 ? 6.574 -1.487 -1.920 1.00 25.88 37 THR B O 1
ATOM 2662 N N . ALA F 3 37 ? 5.385 -1.744 0.012 1.00 25.18 38 ALA B N 1
ATOM 2663 C CA . ALA F 3 37 ? 4.707 -0.472 -0.044 1.00 24.45 38 ALA B CA 1
ATOM 2664 C C . ALA F 3 37 ? 5.715 0.693 -0.159 1.00 22.68 38 ALA B C 1
ATOM 2665 O O . ALA F 3 37 ? 5.450 1.667 -0.834 1.00 22.80 38 ALA B O 1
ATOM 2667 N N . VAL F 3 38 ? 6.866 0.568 0.495 1.00 21.72 39 VAL B N 1
ATOM 2668 C CA . VAL F 3 38 ? 7.854 1.642 0.528 1.00 20.23 39 VAL B CA 1
ATOM 2669 C C . VAL F 3 38 ? 8.419 1.966 -0.835 1.00 20.32 39 VAL B C 1
ATOM 2670 O O . VAL F 3 38 ? 8.463 3.120 -1.237 1.00 19.36 39 VAL B O 1
ATOM 2674 N N . LEU F 3 39 ? 8.786 0.913 -1.553 1.00 21.98 40 LEU B N 1
ATOM 2675 C CA . LEU F 3 39 ? 9.403 1.084 -2.847 1.00 23.40 40 LEU B CA 1
ATOM 2676 C C . LEU F 3 39 ? 8.397 1.578 -3.886 1.00 22.07 40 LEU B C 1
ATOM 2677 O O . LEU F 3 39 ? 8.720 2.454 -4.659 1.00 23.20 40 LEU B O 1
ATOM 2682 N N . SER F 3 40 ? 7.188 1.029 -3.853 1.00 20.70 41 SER B N 1
ATOM 2683 C CA . SER F 3 40 ? 6.122 1.444 -4.742 1.00 22.42 41 SER B CA 1
ATOM 2684 C C . SER F 3 40 ? 5.926 2.959 -4.582 1.00 21.56 41 SER B C 1
ATOM 2685 O O . SER F 3 40 ? 5.969 3.731 -5.538 1.00 22.27 41 SER B O 1
ATOM 2688 N N . THR F 3 41 ? 5.795 3.400 -3.336 1.00 20.88 42 THR B N 1
ATOM 2689 C CA . THR F 3 41 ? 5.580 4.824 -3.069 1.00 19.82 42 THR B CA 1
ATOM 2690 C C . THR F 3 41 ? 6.760 5.722 -3.522 1.00 18.51 42 THR B C 1
ATOM 2691 O O . THR F 3 41 ? 6.559 6.761 -4.162 1.00 19.26 42 THR B O 1
ATOM 2695 N N . ILE F 3 42 ? 7.974 5.309 -3.225 1.00 17.75 43 ILE B N 1
ATOM 2696 C CA . ILE F 3 42 ? 9.147 6.107 -3.547 1.00 18.64 43 ILE B CA 1
ATOM 2697 C C . ILE F 3 42 ? 9.276 6.284 -5.080 1.00 17.99 43 ILE B C 1
ATOM 2698 O O . ILE F 3 42 ? 9.509 7.399 -5.547 1.00 17.62 43 ILE B O 1
ATOM 2703 N N . PHE F 3 43 ? 9.122 5.198 -5.836 1.00 18.47 44 PHE B N 1
ATOM 2704 C CA . PHE F 3 43 ? 9.268 5.333 -7.302 1.00 17.42 44 PHE B CA 1
ATOM 2705 C C . PHE F 3 43 ? 8.178 6.178 -7.929 1.00 17.91 44 PHE B C 1
ATOM 2706 O O . PHE F 3 43 ? 8.418 6.900 -8.894 1.00 19.36 44 PHE B O 1
ATOM 2714 N N . GLU F 3 44 ? 6.977 6.126 -7.370 1.00 17.25 45 GLU B N 1
ATOM 2715 C CA . GLU F 3 44 ? 5.919 6.967 -7.879 1.00 18.66 45 GLU B CA 1
ATOM 2716 C C . GLU F 3 44 ? 6.242 8.450 -7.633 1.00 18.56 45 GLU B C 1
ATOM 2717 O O . GLU F 3 44 ? 6.082 9.292 -8.525 1.00 17.83 45 GLU B O 1
ATOM 2723 N N . LEU F 3 45 ? 6.650 8.785 -6.392 1.00 15.59 46 LEU B N 1
ATOM 2724 C CA . LEU F 3 45 ? 7.007 10.181 -6.111 1.00 16.51 46 LEU B CA 1
ATOM 2725 C C . LEU F 3 45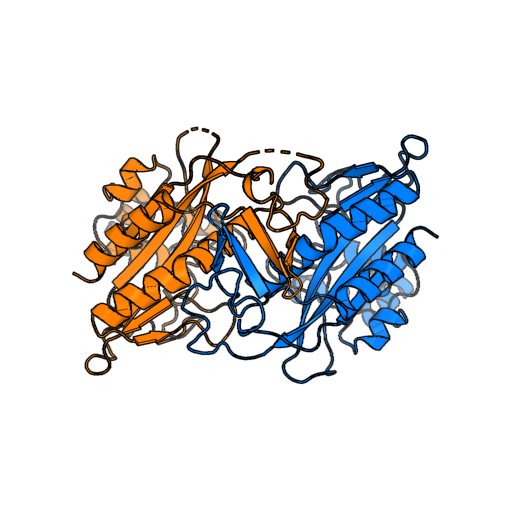 ? 8.163 10.692 -6.965 1.00 15.81 46 LEU B C 1
ATOM 2726 O O . LEU F 3 45 ? 8.209 11.853 -7.419 1.00 15.98 46 LEU B O 1
ATOM 2731 N N . PHE F 3 46 ? 9.138 9.810 -7.153 1.00 14.85 47 PHE B N 1
ATOM 2732 C CA . PHE F 3 46 ? 10.337 10.108 -7.940 1.00 18.23 47 PHE B CA 1
ATOM 2733 C C . PHE F 3 46 ? 9.910 10.503 -9.381 1.00 18.58 47 PHE B C 1
ATOM 2734 O O . PHE F 3 46 ? 10.493 11.376 -10.012 1.00 18.67 47 PHE B O 1
ATOM 2742 N N . SER F 3 47 ? 8.897 9.826 -9.910 1.00 17.44 48 SER B N 1
ATOM 2743 C CA . SER F 3 47 ? 8.471 10.074 -11.314 1.00 16.10 48 SER B CA 1
ATOM 2744 C C . SER F 3 47 ? 7.679 11.297 -11.552 1.00 17.31 48 SER B C 1
ATOM 2745 O O . SER F 3 47 ? 7.622 11.807 -12.692 1.00 17.35 48 SER B O 1
ATOM 2748 N N . ARG F 3 48 ? 7.041 11.770 -10.494 1.00 16.52 49 ARG B N 1
ATOM 2749 C CA . ARG F 3 48 ? 6.175 12.928 -10.649 1.00 16.21 49 ARG B CA 1
ATOM 2750 C C . ARG F 3 48 ? 6.825 14.165 -11.305 1.00 18.09 49 ARG B C 1
ATOM 2751 O O . ARG F 3 48 ? 6.312 14.674 -12.310 1.00 18.47 49 ARG B O 1
ATOM 2759 N N . PRO F 3 49 ? 7.987 14.620 -10.809 1.00 18.74 50 PRO B N 1
ATOM 2760 C CA . PRO F 3 49 ? 8.537 15.815 -11.475 1.00 20.75 50 PRO B CA 1
ATOM 2761 C C . PRO F 3 49 ? 8.946 15.585 -12.902 1.00 21.88 50 PRO B C 1
ATOM 2762 O O . PRO F 3 49 ? 8.798 16.493 -13.697 1.00 23.34 50 PRO B O 1
ATOM 2766 N N . ILE F 3 50 ? 9.442 14.393 -13.193 1.00 21.24 51 ILE B N 1
ATOM 2767 C CA . ILE F 3 50 ? 9.897 14.014 -14.564 1.00 23.23 51 ILE B CA 1
ATOM 2768 C C . ILE F 3 50 ? 8.701 14.092 -15.516 1.00 22.97 51 ILE B C 1
ATOM 2769 O O . ILE F 3 50 ? 8.757 14.670 -16.630 1.00 21.16 51 ILE B O 1
ATOM 2774 N N . ILE F 3 51 ? 7.606 13.484 -15.094 1.00 21.04 52 ILE B N 1
ATOM 2775 C CA . ILE F 3 51 ? 6.426 13.450 -15.937 1.00 20.74 52 ILE B CA 1
ATOM 2776 C C . ILE F 3 51 ? 5.835 14.817 -16.175 1.00 22.10 52 ILE B C 1
ATOM 2777 O O . ILE F 3 51 ? 5.448 15.163 -17.290 1.00 22.75 52 ILE B O 1
ATOM 2782 N N . ASN F 3 52 ? 5.824 15.650 -15.152 1.00 21.50 53 ASN B N 1
ATOM 2783 C CA . ASN F 3 52 ? 5.228 16.951 -15.360 1.00 22.19 53 ASN B CA 1
ATOM 2784 C C . ASN F 3 52 ? 6.125 17.821 -16.263 1.00 21.97 53 ASN B C 1
ATOM 2785 O O . ASN F 3 52 ? 5.599 18.594 -17.092 1.00 23.60 53 ASN B O 1
ATOM 2790 N N . LYS F 3 53 ? 7.442 17.689 -16.124 1.00 21.08 54 LYS B N 1
ATOM 2791 C CA . LYS F 3 53 ? 8.401 18.505 -16.921 1.00 23.45 54 LYS B CA 1
ATOM 2792 C C . LYS F 3 53 ? 8.268 18.187 -18.407 1.00 23.23 54 LYS B C 1
ATOM 2793 O O . LYS F 3 53 ? 8.183 19.103 -19.259 1.00 22.16 54 LYS B O 1
ATOM 2799 N N . ILE F 3 54 ? 8.242 16.905 -18.730 1.00 21.43 55 ILE B N 1
ATOM 2800 C CA . ILE F 3 54 ? 8.093 16.534 -20.160 1.00 20.97 55 ILE B CA 1
ATOM 2801 C C . ILE F 3 54 ? 6.700 16.856 -20.709 1.00 23.17 55 ILE B C 1
ATOM 2802 O O . ILE F 3 54 ? 6.568 17.251 -21.869 1.00 23.35 55 ILE B O 1
ATOM 2807 N N . ALA F 3 55 ? 5.662 16.667 -19.920 1.00 22.34 56 ALA B N 1
ATOM 2808 C CA . ALA F 3 55 ? 4.316 16.957 -20.337 1.00 23.04 56 ALA B CA 1
ATOM 2809 C C . ALA F 3 55 ? 4.201 18.444 -20.676 1.00 26.21 56 ALA B C 1
ATOM 2810 O O . ALA F 3 55 ? 3.628 18.825 -21.712 1.00 24.93 56 ALA B O 1
ATOM 2812 N N . GLU F 3 56 ? 4.729 19.289 -19.801 1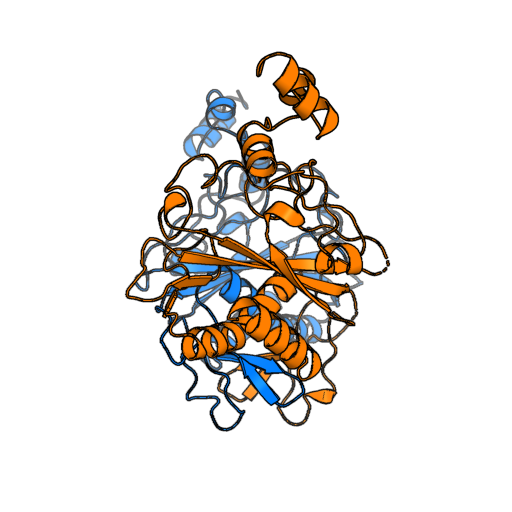.00 27.22 57 GLU B N 1
ATOM 2813 C CA . GLU F 3 56 ? 4.632 20.722 -20.065 1.00 29.38 57 GLU B CA 1
ATOM 2814 C C . GLU F 3 56 ? 5.440 21.107 -21.310 1.00 27.79 57 GLU B C 1
ATOM 2815 O O . GLU F 3 56 ? 4.999 21.928 -22.091 1.00 28.80 57 GLU B O 1
ATOM 2821 N N . LYS F 3 57 ? 6.593 20.496 -21.520 1.00 28.21 58 LYS B N 1
ATOM 2822 C CA . LYS F 3 57 ? 7.351 20.808 -22.722 1.00 28.21 58 LYS B CA 1
ATOM 2823 C C . LYS F 3 57 ? 6.478 20.548 -23.952 1.00 28.56 58 LYS B C 1
ATOM 2824 O O . LYS F 3 57 ? 6.544 21.287 -24.945 1.00 29.51 58 LYS B O 1
ATOM 2830 N N . HIS F 3 58 ? 5.637 19.528 -23.878 1.00 27.14 59 HIS B N 1
ATOM 2831 C CA . HIS F 3 58 ? 4.769 19.145 -25.006 1.00 26.48 59 HIS B CA 1
ATOM 2832 C C . HIS F 3 58 ? 3.379 19.734 -25.028 1.00 27.12 59 HIS B C 1
ATOM 2833 O O . HIS F 3 58 ? 2.540 19.377 -25.879 1.00 29.99 59 HIS B O 1
ATOM 2840 N N . GLY F 3 59 ? 3.118 20.674 -24.126 1.00 27.45 60 GLY B N 1
ATOM 2841 C CA . GLY F 3 59 ? 1.816 21.298 -24.112 1.00 27.98 60 GLY B CA 1
ATOM 2842 C C . GLY F 3 59 ? 0.739 20.501 -23.438 1.00 28.23 60 GLY B C 1
ATOM 2843 O O . GLY F 3 59 ? -0.457 20.778 -23.574 1.00 29.49 60 GLY B O 1
ATOM 2844 N N . TYR F 3 60 ? 1.133 19.468 -22.707 1.00 28.87 61 TYR B N 1
ATOM 2845 C CA . TYR F 3 60 ? 0.127 18.680 -22.000 1.00 26.99 61 TYR B CA 1
ATOM 2846 C C . TYR F 3 60 ? -0.071 19.102 -20.555 1.00 28.02 61 TYR B C 1
ATOM 2847 O O . TYR F 3 60 ? 0.886 19.425 -19.859 1.00 27.11 61 TYR B O 1
ATOM 2856 N N . ILE F 3 61 ? -1.316 19.090 -20.120 1.00 27.66 62 ILE B N 1
ATOM 2857 C CA . ILE F 3 61 ? -1.630 19.353 -18.726 1.00 28.10 62 ILE B CA 1
ATOM 2858 C C . ILE F 3 61 ? -1.491 17.968 -18.029 1.00 28.41 62 ILE B C 1
ATOM 2859 O O . ILE F 3 61 ? -1.760 16.946 -18.647 1.00 27.37 62 ILE B O 1
ATOM 2864 N N . VAL F 3 62 ? -1.093 17.956 -16.763 1.00 27.09 63 VAL B N 1
ATOM 2865 C CA . VAL F 3 62 ? -0.977 16.709 -15.986 1.00 26.91 63 VAL B CA 1
ATOM 2866 C C . VAL F 3 62 ? -1.919 16.794 -14.815 1.00 26.66 63 VAL B C 1
ATOM 2867 O O . VAL F 3 62 ? -1.891 17.785 -14.078 1.00 25.44 63 VAL B O 1
ATOM 2871 N N . GLU F 3 63 ? -2.731 15.747 -14.633 1.00 25.46 64 GLU B N 1
ATOM 2872 C CA . GLU F 3 63 ? -3.691 15.658 -13.555 1.00 24.30 64 GLU B CA 1
ATOM 2873 C C . GLU F 3 63 ? -3.590 14.324 -12.814 1.00 25.07 64 GLU B C 1
ATOM 2874 O O . GLU F 3 63 ? -3.639 13.233 -13.404 1.00 23.72 64 GLU B O 1
ATOM 2880 N N . GLU F 3 64 ? -3.401 14.414 -11.506 1.00 24.39 65 GLU B N 1
ATOM 2881 C CA . GLU F 3 64 ? -3.337 13.238 -10.676 1.00 25.17 65 GLU B CA 1
ATOM 2882 C C . GLU F 3 64 ? -4.745 13.036 -10.143 1.00 26.15 65 GLU B C 1
ATOM 2883 O O . GLU F 3 64 ? -5.557 13.963 -10.171 1.00 27.57 65 GLU B O 1
ATOM 2889 N N . PRO F 3 65 ? -5.075 11.818 -9.673 1.00 26.03 66 PRO B N 1
ATOM 2890 C CA . PRO F 3 65 ? -6.429 11.617 -9.165 1.00 27.35 66 PRO B CA 1
ATOM 2891 C C . PRO F 3 65 ? -6.717 12.559 -7.993 1.00 31.12 66 PRO B C 1
ATOM 2892 O O . PRO F 3 65 ? -5.854 12.767 -7.136 1.00 31.19 66 PRO B O 1
ATOM 2896 N N . LYS F 3 66 ? -7.908 13.146 -7.981 1.00 32.83 67 LYS B N 1
ATOM 2897 C CA . LYS F 3 66 ? -8.296 14.026 -6.864 1.00 34.33 67 LYS B CA 1
ATOM 2898 C C . LYS F 3 66 ? -9.053 13.157 -5.884 1.00 34.76 67 LYS B C 1
ATOM 2899 O O . LYS F 3 66 ? -9.526 13.628 -4.835 1.00 36.93 67 LYS B O 1
ATOM 2901 N N . GLN F 3 67 ? -9.218 11.900 -6.253 1.00 33.74 68 GLN B N 1
ATOM 2902 C CA . GLN F 3 67 ? -9.910 10.928 -5.413 1.00 32.19 68 GLN B CA 1
ATOM 2903 C C . GLN F 3 67 ? -9.021 9.709 -5.322 1.00 30.20 68 GLN B C 1
ATOM 2904 O O . GLN F 3 67 ? -8.427 9.329 -6.318 1.00 30.37 68 GLN B O 1
ATOM 2906 N N . GLN F 3 68 ? -8.944 9.092 -4.146 1.00 27.12 69 GLN B N 1
ATOM 2907 C CA . GLN F 3 68 ? -8.101 7.923 -3.911 1.00 26.29 69 GLN B CA 1
ATOM 2908 C C . GLN F 3 68 ? -8.691 6.710 -4.633 1.00 26.75 69 GLN B C 1
ATOM 2909 O O . GLN F 3 68 ? -9.855 6.757 -5.045 1.00 24.34 69 GLN B O 1
ATOM 2915 N N . ASN F 3 69 ? -7.906 5.634 -4.759 1.00 25.74 70 ASN B N 1
ATOM 2916 C CA . ASN F 3 69 ? -8.281 4.380 -5.468 1.00 25.44 70 ASN B CA 1
ATOM 2917 C C . ASN F 3 69 ? -8.879 4.559 -6.883 1.00 22.76 70 ASN B C 1
ATOM 2918 O O . ASN F 3 69 ? -9.724 3.802 -7.333 1.00 24.78 70 ASN B O 1
ATOM 2923 N N . HIS F 3 70 ? -8.353 5.557 -7.589 1.00 22.83 71 HIS B N 1
ATOM 2924 C CA . HIS F 3 70 ? -8.751 5.806 -8.978 1.00 20.47 71 HIS B CA 1
ATOM 2925 C C . HIS F 3 70 ? -7.520 5.825 -9.861 1.00 20.67 71 HIS B C 1
ATOM 2926 O O . HIS F 3 70 ? -6.496 6.470 -9.539 1.00 22.73 71 HIS B O 1
ATOM 2933 N N . TYR F 3 71 ? -7.660 5.148 -10.996 1.00 18.63 72 TYR B N 1
ATOM 2934 C CA . TYR F 3 71 ? -6.635 5.046 -12.056 1.00 16.17 72 TYR B CA 1
ATOM 2935 C C . TYR F 3 71 ? -6.860 6.243 -12.979 1.00 14.81 72 TYR B C 1
ATOM 2936 O O . TYR F 3 71 ? -8.005 6.732 -13.064 1.00 15.86 72 TYR B O 1
ATOM 2945 N N . PRO F 3 72 ? -5.810 6.767 -13.627 1.00 14.89 73 PRO B N 1
ATOM 2946 C CA . PRO F 3 72 ? -4.399 6.336 -13.575 1.00 14.57 73 PRO B CA 1
ATOM 2947 C C . PRO F 3 72 ? -3.586 7.267 -12.669 1.00 15.06 73 PRO B C 1
ATOM 2948 O O . PRO F 3 72 ? -4.082 8.339 -12.297 1.00 18.61 73 PRO B O 1
ATOM 2952 N N . ASP F 3 73 ? -2.333 6.907 -12.377 1.00 14.54 74 ASP B N 1
ATOM 2953 C CA . ASP F 3 73 ? -1.470 7.799 -11.562 1.00 15.29 74 ASP B CA 1
ATOM 2954 C C . ASP F 3 73 ? -1.363 9.184 -12.187 1.00 16.67 74 ASP B C 1
ATOM 2955 O O . ASP F 3 73 ? -1.400 10.210 -11.463 1.00 17.47 74 ASP B O 1
ATOM 2960 N N . PHE F 3 74 ? -1.252 9.240 -13.519 1.00 16.81 75 PHE B N 1
ATOM 2961 C CA . PHE F 3 74 ? -1.157 10.541 -14.181 1.00 18.69 75 PHE B CA 1
ATOM 2962 C C . PHE F 3 74 ? -2.027 10.540 -15.442 1.00 19.08 75 PHE B C 1
ATOM 2963 O O . PHE F 3 74 ? -2.008 9.571 -16.230 1.00 18.19 75 PHE B O 1
ATOM 2971 N N . THR F 3 75 ? -2.815 11.601 -15.594 1.00 17.16 76 THR B N 1
ATOM 2972 C CA . THR F 3 75 ? -3.651 11.799 -16.795 1.00 19.15 76 THR B CA 1
ATOM 2973 C C . THR F 3 75 ? -3.077 13.023 -17.536 1.00 20.35 76 THR B C 1
ATOM 2974 O O . THR F 3 75 ? -2.941 14.095 -16.948 1.00 20.97 76 THR B O 1
ATOM 2978 N N . LEU F 3 76 ? -2.759 12.847 -18.825 1.00 21.48 77 LEU B N 1
ATOM 2979 C CA . LEU F 3 76 ? -2.175 13.888 -19.656 1.00 23.31 77 LEU B CA 1
ATOM 2980 C C . LEU F 3 76 ? -3.073 14.214 -20.813 1.00 25.15 77 LEU B C 1
ATOM 2981 O O . LEU F 3 76 ? -3.658 13.303 -21.419 1.00 22.82 77 LEU B O 1
ATOM 2986 N N . TYR F 3 77 ? -3.240 15.516 -21.089 1.00 26.74 78 TYR B N 1
ATOM 2987 C CA . TYR F 3 77 ? -4.062 15.921 -22.223 1.00 28.88 78 TYR B CA 1
ATOM 2988 C C . TYR F 3 77 ? -3.786 17.367 -22.593 1.00 30.03 78 TYR B C 1
ATOM 2989 O O . TYR F 3 77 ? -3.563 18.190 -21.724 1.00 29.57 78 TYR B O 1
ATOM 2998 N N . LYS F 3 78 ? -3.754 17.627 -23.892 1.00 31.72 79 LYS B N 1
ATOM 2999 C CA . LYS F 3 78 ? -3.574 18.979 -24.425 1.00 33.23 79 LYS B CA 1
ATOM 3000 C C . LYS F 3 78 ? -4.974 19.592 -24.249 1.00 35.43 79 LYS B C 1
ATOM 3001 O O . LYS F 3 78 ? -5.992 18.909 -24.486 1.00 35.31 79 LYS B O 1
ATOM 3005 N N . PRO F 3 79 ? -5.055 20.872 -23.820 1.00 37.35 80 PRO B N 1
ATOM 3006 C CA . PRO F 3 79 ? -6.325 21.582 -23.599 1.00 38.49 80 PRO B CA 1
ATOM 3007 C C . PRO F 3 79 ? -7.294 21.475 -24.763 1.00 39.36 80 PRO B C 1
ATOM 3008 O O . PRO F 3 79 ? -8.506 21.289 -24.571 1.00 39.93 80 PRO B O 1
ATOM 3012 N N . SER F 3 80 ? -6.735 21.583 -25.962 1.00 40.33 81 SER B N 1
ATOM 3013 C CA . SER F 3 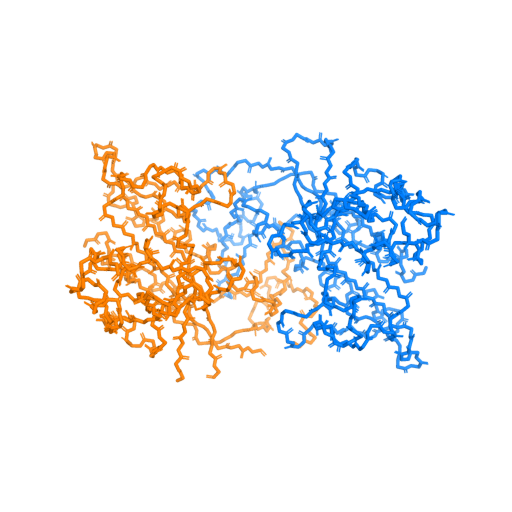80 ? -7.516 21.534 -27.193 1.00 42.33 81 SER B CA 1
ATOM 3014 C C . SER F 3 80 ? -8.147 20.166 -27.517 1.00 42.16 81 SER B C 1
ATOM 3015 O O . SER F 3 80 ? -9.294 20.102 -27.995 1.00 42.37 81 SER B O 1
ATOM 3018 N N . GLU F 3 81 ? -7.413 19.083 -27.266 1.00 41.17 82 GLU B N 1
ATOM 3019 C CA . GLU F 3 81 ? -7.931 17.737 -27.521 1.00 40.37 82 GLU B CA 1
ATOM 3020 C C . GLU F 3 81 ? -8.256 17.017 -26.189 1.00 38.91 82 GLU B C 1
ATOM 3021 O O . GLU F 3 81 ? -7.520 16.133 -25.760 1.00 38.44 82 GLU B O 1
ATOM 3024 N N . PRO F 3 82 ? -9.366 17.377 -25.529 1.00 38.79 83 PRO B N 1
ATOM 3025 C CA . PRO F 3 82 ? -9.714 16.730 -24.258 1.00 37.82 83 PRO B CA 1
ATOM 3026 C C . PRO F 3 82 ? -10.134 15.286 -24.374 1.00 37.89 83 PRO B C 1
ATOM 3027 O O . PRO F 3 82 ? -9.971 14.487 -23.451 1.00 36.53 83 PRO B O 1
ATOM 3031 N N . ASN F 3 83 ? -10.693 14.937 -25.518 1.00 36.43 84 ASN B N 1
ATOM 3032 C CA . ASN F 3 83 ? -11.165 13.589 -25.708 1.00 35.91 84 ASN B CA 1
ATOM 3033 C C . ASN F 3 83 ? -10.085 12.647 -26.098 1.00 33.22 84 ASN B C 1
ATOM 3034 O O . ASN F 3 83 ? -10.368 11.497 -26.441 1.00 34.00 84 ASN B O 1
ATOM 3039 N N . LYS F 3 84 ? -8.851 13.140 -26.028 1.00 30.47 85 LYS B N 1
ATOM 3040 C CA . LYS F 3 84 ? -7.672 12.401 -26.379 1.00 27.44 85 LYS B CA 1
ATOM 3041 C C . LYS F 3 84 ? -6.630 12.345 -25.231 1.00 27.42 85 LYS B C 1
ATOM 3042 O O . LYS F 3 84 ? -5.460 12.694 -25.382 1.00 27.22 85 LYS B O 1
ATOM 3048 N N . LYS F 3 85 ? -7.073 11.834 -24.098 1.00 23.61 86 LYS B N 1
ATOM 3049 C CA . LYS F 3 85 ? -6.168 11.736 -22.938 1.00 22.77 86 LYS B CA 1
ATOM 3050 C C . LYS F 3 85 ? -5.234 10.530 -22.951 1.00 22.40 86 LYS B C 1
ATOM 3051 O O . LYS F 3 85 ? -5.525 9.490 -23.564 1.00 20.73 86 LYS B O 1
ATOM 3057 N N . ILE F 3 86 ? -4.137 10.708 -22.230 1.00 20.22 87 ILE B N 1
ATOM 3058 C CA . ILE F 3 86 ? -3.137 9.701 -22.071 1.00 18.52 87 ILE B CA 1
ATOM 3059 C C . ILE F 3 86 ? -3.064 9.352 -20.591 1.00 17.44 87 ILE B C 1
ATOM 3060 O O . ILE F 3 86 ? -2.901 10.233 -19.745 1.00 18.88 87 ILE B O 1
ATOM 3065 N N . ALA F 3 87 ? -3.195 8.064 -20.312 1.00 16.66 88 ALA B N 1
ATOM 3066 C CA . ALA F 3 87 ? -3.087 7.513 -18.949 1.00 14.92 88 ALA B CA 1
ATOM 3067 C C . ALA F 3 87 ? -1.641 6.941 -18.772 1.00 14.79 88 ALA B C 1
ATOM 3068 O O . ALA F 3 87 ? -1.077 6.202 -19.630 1.00 17.01 88 ALA B O 1
ATOM 3070 N N . ILE F 3 88 ? -1.021 7.307 -17.646 1.00 14.32 89 ILE B N 1
ATOM 3071 C CA . ILE F 3 88 ? 0.291 6.797 -17.340 1.00 12.93 89 ILE B CA 1
ATOM 3072 C C . ILE F 3 88 ? 0.187 6.265 -15.951 1.00 16.79 89 ILE B C 1
ATOM 3073 O O . ILE F 3 88 ? -0.142 7.019 -15.016 1.00 17.11 89 ILE B O 1
ATOM 3078 N N . ASP F 3 89 ? 0.475 4.981 -15.795 1.00 15.63 90 ASP B N 1
ATOM 3079 C CA . ASP F 3 89 ? 0.476 4.426 -14.438 1.00 16.34 90 ASP B CA 1
ATOM 3080 C C . ASP F 3 89 ? 1.787 3.765 -14.084 1.00 16.64 90 ASP B C 1
ATOM 3081 O O . ASP F 3 89 ? 2.396 3.044 -14.889 1.00 15.75 90 ASP B O 1
ATOM 3086 N N . ILE F 3 90 ? 2.245 4.049 -12.878 1.00 16.18 91 ILE B N 1
ATOM 3087 C CA . ILE F 3 90 ? 3.518 3.497 -12.386 1.00 15.25 91 ILE B CA 1
ATOM 3088 C C . ILE F 3 90 ? 3.310 2.158 -11.684 1.00 16.01 91 ILE B C 1
ATOM 3089 O O . ILE F 3 90 ? 2.402 2.029 -10.881 1.00 13.80 91 ILE B O 1
ATOM 3094 N N . LYS F 3 91 ? 4.177 1.189 -11.942 1.00 16.04 92 LYS B N 1
ATOM 3095 C CA . LYS F 3 91 ? 4.096 -0.140 -11.304 1.00 17.69 92 LYS B CA 1
ATOM 3096 C C . LYS F 3 91 ? 5.494 -0.535 -10.927 1.00 17.20 92 LYS B C 1
ATOM 3097 O O . LYS F 3 91 ? 6.461 -0.169 -11.603 1.00 19.48 92 LYS B O 1
ATOM 3103 N N . THR F 3 92 ? 5.607 -1.346 -9.887 1.00 17.48 93 THR B N 1
ATOM 3104 C CA . THR F 3 92 ? 6.909 -1.750 -9.407 1.00 19.47 93 THR B CA 1
ATOM 3105 C C . THR F 3 92 ? 6.912 -3.241 -9.084 1.00 17.73 93 THR B C 1
ATOM 3106 O O . THR F 3 92 ? 5.877 -3.816 -8.789 1.00 18.38 93 THR B O 1
ATOM 3110 N N . THR F 3 93 ? 8.071 -3.865 -9.177 1.00 19.68 94 THR B N 1
ATOM 3111 C CA . THR F 3 93 ? 8.212 -5.238 -8.756 1.00 20.71 94 THR B CA 1
ATOM 3112 C C . THR F 3 93 ? 9.682 -5.445 -8.455 1.00 21.92 94 THR B C 1
ATOM 3113 O O . THR F 3 93 ? 10.502 -4.589 -8.740 1.00 21.43 94 THR B O 1
ATOM 3117 N N . TYR F 3 94 ? 10.031 -6.607 -7.895 1.00 26.02 95 TYR B N 1
ATOM 3118 C CA . TYR F 3 94 ? 11.418 -6.879 -7.507 1.00 29.32 95 TYR B CA 1
ATOM 3119 C C . TYR F 3 94 ? 12.030 -8.116 -8.176 1.00 31.79 95 TYR B C 1
ATOM 3120 O O . TYR F 3 94 ? 11.312 -8.910 -8.785 1.00 30.95 95 TYR B O 1
ATOM 3129 N N . THR F 3 95 ? 13.358 -8.235 -8.043 1.00 33.59 96 THR B N 1
ATOM 3130 C CA . THR F 3 95 ? 14.182 -9.380 -8.500 1.00 37.30 96 THR B CA 1
ATOM 3131 C C . THR F 3 95 ? 15.232 -9.718 -7.426 1.00 39.30 96 THR B C 1
ATOM 3132 O O . THR F 3 95 ? 15.314 -9.055 -6.371 1.00 40.34 96 THR B O 1
ATOM 3136 N N . ASN F 3 96 ? 16.035 -10.743 -7.727 1.00 41.68 97 ASN B N 1
ATOM 3137 C CA . ASN F 3 96 ? 17.141 -11.208 -6.876 1.00 42.95 97 ASN B CA 1
ATOM 3138 C C . ASN F 3 96 ? 18.419 -11.347 -7.708 1.00 43.62 97 ASN B C 1
ATOM 3139 O O . ASN F 3 96 ? 18.443 -11.042 -8.912 1.00 43.22 97 ASN B O 1
ATOM 3144 N N . GLU F 3 100 ? 16.747 -13.152 -14.356 1.00 43.67 101 GLU B N 1
ATOM 3145 C CA . GLU F 3 100 ? 15.636 -13.535 -13.483 1.00 42.86 101 GLU B CA 1
ATOM 3146 C C . GLU F 3 100 ? 14.347 -12.914 -14.062 1.00 41.31 101 GLU B C 1
ATOM 3147 O O . GLU F 3 100 ? 14.279 -11.718 -14.320 1.00 41.50 101 GLU B O 1
ATOM 3153 N N . LYS F 3 101 ? 13.335 -13.733 -14.289 1.00 38.98 102 LYS B N 1
ATOM 3154 C CA . LYS F 3 101 ? 12.111 -13.217 -14.856 1.00 35.91 102 LYS B CA 1
ATOM 3155 C C . LYS F 3 101 ? 11.273 -12.444 -13.847 1.00 32.78 102 LYS B C 1
ATOM 3156 O O . LYS F 3 101 ? 11.318 -12.677 -12.635 1.00 32.43 102 LYS B O 1
ATOM 3162 N N . ILE F 3 102 ? 10.537 -11.471 -14.360 1.00 30.25 103 ILE B N 1
ATOM 3163 C CA . ILE F 3 102 ? 9.693 -10.643 -13.520 1.00 27.20 103 ILE B CA 1
ATOM 3164 C C . ILE F 3 102 ? 8.305 -10.568 -14.054 1.00 25.91 103 ILE B C 1
ATOM 3165 O O . ILE F 3 102 ? 8.086 -10.845 -15.230 1.00 24.59 103 ILE B O 1
ATOM 3170 N N . LYS F 3 103 ? 7.384 -10.148 -13.185 1.00 23.37 104 LYS B N 1
ATOM 3171 C CA . LYS F 3 103 ? 5.989 -9.988 -13.503 1.00 23.27 104 LYS B CA 1
ATOM 3172 C C . LYS F 3 103 ? 5.430 -8.846 -12.684 1.00 21.99 104 LYS B C 1
ATOM 3173 O O . LYS F 3 103 ? 5.845 -8.619 -11.537 1.00 21.99 104 LYS B O 1
ATOM 3179 N N . PHE F 3 104 ? 4.499 -8.118 -13.274 1.00 18.33 105 PHE B N 1
ATOM 3180 C CA . PHE F 3 104 ? 3.852 -7.004 -12.603 1.00 18.22 105 PHE B CA 1
ATOM 3181 C C . PHE F 3 104 ? 2.390 -7.248 -12.525 1.00 17.69 105 PHE B C 1
ATOM 3182 O O . PHE F 3 104 ? 1.842 -7.971 -13.372 1.00 20.01 105 PHE B O 1
ATOM 3190 N N . THR F 3 105 ? 1.736 -6.626 -11.549 1.00 17.49 106 THR B N 1
ATOM 3191 C CA . THR F 3 105 ? 0.271 -6.595 -11.453 1.00 16.62 106 THR B CA 1
ATOM 3192 C C . THR F 3 105 ? -0.102 -5.323 -12.189 1.00 17.78 106 THR B C 1
ATOM 3193 O O . THR F 3 105 ? 0.379 -4.243 -11.838 1.00 20.83 106 THR B O 1
ATOM 3197 N N . LEU F 3 106 ? -0.977 -5.414 -13.189 1.00 15.01 107 LEU B N 1
ATOM 3198 C CA . LEU F 3 106 ? -1.281 -4.251 -13.992 1.00 14.38 107 LEU B CA 1
ATOM 3199 C C . LEU F 3 106 ? -2.612 -3.554 -13.727 1.00 16.84 107 LEU B C 1
ATOM 3200 O O . LEU F 3 106 ? -3.114 -2.815 -14.583 1.00 18.87 107 LEU B O 1
ATOM 3205 N N . GLY F 3 107 ? -3.188 -3.732 -12.541 1.00 16.06 108 GLY B N 1
ATOM 3206 C CA . GLY F 3 107 ? -4.460 -3.066 -12.246 1.00 18.46 108 GLY B CA 1
ATOM 3207 C C . GLY F 3 107 ? -5.648 -4.004 -12.445 1.00 18.27 108 GLY B C 1
ATOM 3208 O O . GLY F 3 107 ? -5.503 -5.106 -12.981 1.00 16.95 108 GLY B O 1
ATOM 3209 N N . GLY F 3 108 ? -6.840 -3.569 -12.054 1.00 16.71 109 GLY B N 1
ATOM 3210 C CA . GLY F 3 108 ? -7.968 -4.475 -12.105 1.00 16.14 109 GLY B CA 1
ATOM 3211 C C . GLY F 3 108 ? -8.436 -4.835 -13.507 1.00 15.86 109 GLY B C 1
ATOM 3212 O O . GLY F 3 108 ? -8.195 -4.082 -14.432 1.00 15.57 109 GLY B O 1
ATOM 3213 N N . TYR F 3 109 ? -9.108 -5.979 -13.632 1.00 15.14 110 TYR B N 1
ATOM 3214 C CA . TYR F 3 109 ? -9.702 -6.328 -14.920 1.00 15.11 110 TYR B CA 1
ATOM 3215 C C . TYR F 3 109 ? -11.229 -6.197 -14.806 1.00 16.43 110 TYR B C 1
ATOM 3216 O O . TYR F 3 109 ? -11.964 -6.477 -15.777 1.00 16.44 110 TYR B O 1
ATOM 3225 N N . THR F 3 110 ? -11.740 -5.792 -13.630 1.00 17.24 111 THR B N 1
ATOM 3226 C CA . THR F 3 110 ? -13.172 -5.623 -13.492 1.00 18.00 111 THR B CA 1
ATOM 3227 C C . THR F 3 110 ? -13.628 -4.184 -13.228 1.00 18.63 111 THR B C 1
ATOM 3228 O O . THR F 3 110 ? -14.826 -3.958 -12.925 1.00 21.08 111 THR B O 1
ATOM 3232 N N . SER F 3 111 ? -12.725 -3.204 -13.335 1.00 19.10 112 SER B N 1
ATOM 3233 C CA . SER F 3 111 ? -13.155 -1.846 -13.066 1.00 17.99 112 SER B CA 1
ATOM 3234 C C . SER F 3 111 ? -13.432 -1.078 -14.352 1.00 18.87 112 SER B C 1
ATOM 3235 O O . SER F 3 111 ? -14.384 -1.420 -15.040 1.00 18.24 112 SER B O 1
ATOM 3238 N N . PHE F 3 112 ? -12.601 -0.089 -14.648 1.00 18.14 113 PHE B N 1
ATOM 3239 C CA . PHE F 3 112 ? -12.793 0.734 -15.831 1.00 18.72 113 PHE B CA 1
ATOM 3240 C C . PHE F 3 112 ? -12.811 -0.018 -17.168 1.00 19.78 113 PHE B C 1
ATOM 3241 O O . PHE F 3 112 ? -13.404 0.505 -18.146 1.00 20.24 113 PHE B O 1
ATOM 3249 N N . ILE F 3 113 ? -12.167 -1.188 -17.262 1.00 16.89 114 ILE B N 1
ATOM 3250 C CA . ILE F 3 113 ? -12.279 -1.877 -18.567 1.00 20.56 114 ILE B CA 1
ATOM 3251 C C . ILE F 3 113 ? -13.661 -2.510 -18.814 1.00 21.23 114 ILE B C 1
ATOM 3252 O O . ILE F 3 113 ? -14.041 -2.840 -19.968 1.00 20.29 114 ILE B O 1
ATOM 3257 N N . ARG F 3 114 ? -14.439 -2.657 -17.753 1.00 20.80 115 ARG B N 1
ATOM 3258 C CA . ARG F 3 114 ? -15.773 -3.223 -17.877 1.00 22.04 115 ARG B CA 1
ATOM 3259 C C . ARG F 3 114 ? -16.853 -2.174 -17.657 1.00 25.07 115 ARG B C 1
ATOM 3260 O O . ARG F 3 114 ? -18.027 -2.388 -18.003 1.00 27.21 115 ARG B O 1
ATOM 3268 N N . ASN F 3 115 ? -16.462 -1.062 -17.049 1.00 25.77 116 ASN B N 1
ATOM 3269 C CA . ASN F 3 115 ? -17.374 0.041 -16.742 1.00 27.18 116 ASN B CA 1
ATOM 3270 C C . ASN F 3 115 ? -16.655 1.350 -16.999 1.00 26.74 116 ASN B C 1
ATOM 3271 O O . ASN F 3 115 ? -15.730 1.751 -16.268 1.00 26.40 116 ASN B O 1
ATOM 3276 N N . ASN F 3 116 ? -17.091 2.028 -18.059 1.00 23.79 117 ASN B N 1
ATOM 3277 C CA . ASN F 3 116 ? -16.491 3.257 -18.517 1.00 23.85 117 ASN B CA 1
ATOM 3278 C C . ASN F 3 116 ? -16.125 4.312 -17.457 1.00 23.29 117 ASN B C 1
ATOM 3279 O O . ASN F 3 116 ? -15.153 5.018 -17.638 1.00 22.84 117 ASN B O 1
ATOM 3284 N N . THR F 3 117 ? -16.873 4.399 -16.355 1.00 23.28 118 THR B N 1
ATOM 3285 C CA . THR F 3 117 ? -16.582 5.435 -15.351 1.00 24.87 118 THR B CA 1
ATOM 3286 C C . THR F 3 117 ? -16.187 4.894 -13.969 1.00 24.73 118 THR B C 1
ATOM 3287 O O . THR F 3 117 ? -16.114 5.651 -12.987 1.00 24.55 118 THR B O 1
ATOM 3291 N N . LYS F 3 118 ? -15.881 3.614 -13.894 1.00 24.31 119 LYS B N 1
ATOM 3292 C CA . LYS F 3 118 ? -15.544 2.975 -12.591 1.00 23.24 119 LYS B CA 1
ATOM 3293 C C . LYS F 3 118 ? -14.060 3.084 -12.201 1.00 23.30 119 LYS B C 1
ATOM 3294 O O . LYS F 3 118 ? -13.177 2.619 -12.938 1.00 23.27 119 LYS B O 1
ATOM 3300 N N . ASN F 3 119 ? -13.772 3.744 -11.072 1.00 19.50 120 ASN B N 1
ATOM 3301 C CA . ASN F 3 119 ? -12.411 3.861 -10.572 1.00 19.68 120 ASN B CA 1
ATOM 3302 C C . ASN F 3 119 ? -11.439 4.442 -11.547 1.00 19.24 120 ASN B C 1
ATOM 3303 O O . ASN F 3 119 ? -10.301 4.020 -11.610 1.00 18.74 120 ASN B O 1
ATOM 3308 N N . ILE F 3 120 ? -11.903 5.404 -12.340 1.00 17.84 121 ILE B N 1
ATOM 3309 C CA . ILE F 3 120 ? -11.033 6.059 -13.286 1.00 18.68 121 ILE B CA 1
ATOM 3310 C C . ILE F 3 120 ? -11.327 7.552 -13.220 1.00 19.27 121 ILE B C 1
ATOM 3311 O O . ILE F 3 120 ? -12.487 7.960 -13.045 1.00 18.23 121 ILE B O 1
ATOM 3316 N N . VAL F 3 121 ? -10.295 8.358 -13.378 1.00 19.84 122 VAL B N 1
ATOM 3317 C CA . VAL F 3 121 ? -10.425 9.813 -13.206 1.00 21.90 122 VAL B CA 1
ATOM 3318 C C . VAL F 3 121 ? -11.324 10.429 -14.245 1.00 23.28 122 VAL B C 1
ATOM 3319 O O . VAL F 3 121 ? -12.194 11.250 -13.896 1.00 22.58 122 VAL B O 1
ATOM 3323 N N . TYR F 3 122 ? -11.090 10.044 -15.503 1.00 21.37 123 TYR B N 1
ATOM 3324 C CA . TYR F 3 122 ? -11.941 10.498 -16.611 1.00 22.31 123 TYR B CA 1
ATOM 3325 C C . TYR F 3 122 ? -12.504 9.242 -17.262 1.00 22.43 123 TYR B C 1
ATOM 3326 O O . TYR F 3 122 ? -11.935 8.140 -17.121 1.00 20.02 123 TYR B O 1
ATOM 3335 N N . PRO F 3 123 ? -13.638 9.373 -17.971 1.00 22.53 124 PRO B N 1
ATOM 3336 C CA . PRO F 3 123 ? -14.269 8.248 -18.657 1.00 22.97 124 PRO B CA 1
ATOM 3337 C C . PRO F 3 123 ? -13.197 7.506 -19.482 1.00 20.14 124 PRO B C 1
ATOM 3338 O O . PRO F 3 123 ? -12.411 8.121 -20.176 1.00 20.61 124 PRO B O 1
ATOM 3342 N N . PHE F 3 124 ? -13.250 6.176 -19.450 1.00 20.27 125 PHE B N 1
ATOM 3343 C CA . PHE F 3 124 ? -12.229 5.348 -20.116 1.00 19.44 125 PHE B CA 1
ATOM 3344 C C . PHE F 3 124 ? -12.189 5.643 -21.617 1.00 19.21 125 PHE B C 1
ATOM 3345 O O . PHE F 3 124 ? -11.125 5.678 -22.218 1.00 17.18 125 PHE B O 1
ATOM 3353 N N . ASP F 3 125 ? -13.344 5.969 -22.185 1.00 20.76 126 ASP B N 1
ATOM 3354 C CA . ASP F 3 125 ? -13.349 6.258 -23.601 1.00 22.32 126 ASP B CA 1
ATOM 3355 C C . ASP F 3 125 ? -12.727 7.574 -23.996 1.00 22.33 126 ASP B C 1
ATOM 3356 O O . ASP F 3 125 ? -12.680 7.882 -25.181 1.00 23.56 126 ASP B O 1
ATOM 3361 N N . GLN F 3 126 ? -12.235 8.360 -23.027 1.00 22.31 127 GLN B N 1
ATOM 3362 C CA . GLN F 3 126 ? -11.535 9.597 -23.370 1.00 22.78 127 GLN B CA 1
ATOM 3363 C C . GLN F 3 126 ? -10.026 9.380 -23.475 1.00 20.97 127 GLN B C 1
ATOM 3364 O O . GLN F 3 126 ? -9.294 10.258 -23.913 1.00 23.65 127 GLN B O 1
ATOM 3370 N N . TYR F 3 127 ? -9.539 8.178 -23.100 1.00 18.82 128 TYR B N 1
ATOM 3371 C CA . TYR F 3 127 ? -8.123 7.922 -23.175 1.00 17.72 128 TYR B CA 1
ATOM 3372 C C . TYR F 3 127 ? -7.759 7.220 -24.483 1.00 17.03 128 TYR B C 1
ATOM 3373 O O . TYR F 3 127 ? -8.467 6.284 -24.869 1.00 18.91 128 TYR B O 1
ATOM 3382 N N . ILE F 3 128 ? -6.696 7.698 -25.124 1.00 18.63 129 ILE B N 1
ATOM 3383 C CA . ILE F 3 128 ? -6.229 7.106 -26.382 1.00 19.33 129 ILE B CA 1
ATOM 3384 C C . ILE F 3 128 ? -4.976 6.264 -26.207 1.00 19.03 129 ILE B C 1
ATOM 3385 O O . ILE F 3 128 ? -4.541 5.594 -27.147 1.00 19.20 129 ILE B O 1
ATOM 3390 N N . ALA F 3 129 ? -4.426 6.235 -24.991 1.00 14.54 130 ALA B N 1
ATOM 3391 C CA . ALA F 3 129 ? -3.220 5.457 -24.790 1.00 14.61 130 ALA B CA 1
ATOM 3392 C C . ALA F 3 129 ? -3.134 5.187 -23.314 1.00 15.81 130 ALA B C 1
ATOM 3393 O O . ALA F 3 129 ? -3.560 6.022 -22.515 1.00 16.53 130 ALA B O 1
ATOM 3395 N N . HIS F 3 130 ? -2.617 4.015 -22.990 1.00 12.65 131 HIS B N 1
ATOM 3396 C CA . HIS F 3 130 ? -2.479 3.628 -21.591 1.00 14.71 131 HIS B CA 1
ATOM 3397 C C . HIS F 3 130 ? -1.041 3.155 -21.470 1.00 14.26 131 HIS B C 1
ATOM 3398 O O . HIS F 3 130 ? -0.656 2.074 -22.013 1.00 15.58 131 HIS B O 1
ATOM 3405 N N . TRP F 3 131 ? -0.211 3.947 -20.810 1.00 14.00 132 TRP B N 1
ATOM 3406 C CA . TRP F 3 131 ? 1.211 3.559 -20.664 1.00 13.50 132 TRP B CA 1
ATOM 3407 C C . TRP F 3 131 ? 1.501 3.120 -19.253 1.00 14.98 132 TRP B C 1
ATOM 3408 O O . TRP F 3 131 ? 0.933 3.651 -18.319 1.00 15.80 132 TRP B O 1
ATOM 3419 N N . ILE F 3 132 ? 2.416 2.164 -19.152 1.00 12.88 133 ILE B N 1
ATOM 3420 C CA . ILE F 3 132 ? 2.944 1.660 -17.894 1.00 15.43 133 ILE B CA 1
ATOM 3421 C C . ILE F 3 132 ? 4.409 2.062 -17.756 1.00 15.99 133 ILE B C 1
ATOM 3422 O O . ILE F 3 132 ? 5.247 1.810 -18.638 1.00 16.47 133 ILE B O 1
ATOM 3427 N N . ILE F 3 133 ? 4.724 2.694 -16.632 1.00 15.73 134 ILE B N 1
ATOM 3428 C CA . ILE F 3 133 ? 6.121 2.977 -16.321 1.00 16.23 134 ILE B CA 1
ATOM 3429 C C . ILE F 3 133 ? 6.410 1.916 -15.267 1.00 16.34 134 ILE B C 1
ATOM 3430 O O . ILE F 3 133 ? 5.868 1.964 -14.177 1.00 17.59 134 ILE B O 1
ATOM 3435 N N . GLY F 3 134 ? 7.247 0.954 -15.622 1.00 16.06 135 GLY B N 1
ATOM 3436 C CA . GLY F 3 134 ? 7.599 -0.128 -14.732 1.00 16.07 135 GLY B CA 1
ATOM 3437 C C . GLY F 3 134 ? 8.987 0.036 -14.165 1.00 16.05 135 GLY B C 1
ATOM 3438 O O . GLY F 3 134 ? 9.940 0.358 -14.892 1.00 18.00 135 GLY B O 1
ATOM 3439 N N . TYR F 3 135 ? 9.055 -0.085 -12.841 1.00 16.58 136 TYR B N 1
ATOM 3440 C CA . TYR F 3 135 ? 10.310 -0.032 -12.111 1.00 16.23 136 TYR B CA 1
ATOM 3441 C C . TYR F 3 135 ? 10.597 -1.420 -11.531 1.00 17.61 136 TYR B C 1
ATOM 3442 O O . TYR F 3 135 ? 9.703 -2.062 -10.970 1.00 18.39 136 TYR B O 1
ATOM 3451 N N . VAL F 3 136 ? 11.833 -1.880 -11.689 1.00 19.89 137 VAL B N 1
ATOM 3452 C CA . VAL F 3 136 ? 12.241 -3.181 -11.157 1.00 21.35 137 VAL B CA 1
ATOM 3453 C C . VAL F 3 136 ? 13.491 -2.973 -10.316 1.00 22.02 137 VAL B C 1
ATOM 3454 O O . VAL F 3 136 ? 14.366 -2.262 -10.719 1.00 22.16 137 VAL B O 1
ATOM 3458 N N . TYR F 3 137 ? 13.595 -3.600 -9.158 1.00 21.98 138 TYR B N 1
ATOM 3459 C CA . TYR F 3 137 ? 14.796 -3.415 -8.373 1.00 24.44 138 TYR B CA 1
ATOM 3460 C C . TYR F 3 137 ? 15.161 -4.748 -7.725 1.00 25.53 138 TYR B C 1
ATOM 3461 O O . TYR F 3 137 ? 14.342 -5.681 -7.686 1.00 25.90 138 TYR B O 1
ATOM 3470 N N . THR F 3 138 ? 16.396 -4.837 -7.225 1.00 27.87 139 THR B N 1
ATOM 3471 C CA . THR F 3 138 ? 16.874 -6.041 -6.525 1.00 28.49 139 THR B CA 1
ATOM 3472 C C . THR F 3 138 ? 16.717 -5.769 -5.048 1.00 29.35 139 THR B C 1
ATOM 3473 O O . THR F 3 138 ? 17.162 -4.726 -4.569 1.00 28.21 139 THR B O 1
ATOM 3477 N N . ARG F 3 139 ? 16.066 -6.686 -4.334 1.00 29.84 140 ARG B N 1
ATOM 3478 C CA . ARG F 3 139 ? 15.812 -6.471 -2.905 1.00 31.25 140 ARG B CA 1
ATOM 3479 C C . ARG F 3 139 ? 17.086 -6.628 -2.113 1.00 32.81 140 ARG B C 1
ATOM 3480 O O . ARG F 3 139 ? 17.902 -7.504 -2.428 1.00 32.95 140 ARG B O 1
ATOM 3483 N N . VAL F 3 140 ? 17.245 -5.794 -1.083 1.00 33.30 141 VAL B N 1
ATOM 3484 C CA . VAL F 3 140 ? 18.416 -5.849 -0.207 1.00 35.15 141 VAL B CA 1
ATOM 3485 C C . VAL F 3 140 ? 17.964 -5.855 1.243 1.00 36.46 141 VAL B C 1
ATOM 3486 O O . VAL F 3 140 ? 18.369 -6.731 2.016 1.00 36.60 141 VAL B O 1
ATOM 3490 N N . LYS F 3 144 ? 19.033 -3.437 7.725 1.00 34.40 145 LYS B N 1
ATOM 3491 C CA . LYS F 3 144 ? 19.814 -3.763 8.910 1.00 34.14 145 LYS B CA 1
ATOM 3492 C C . LYS F 3 144 ? 19.484 -2.707 9.969 1.00 34.70 145 LYS B C 1
ATOM 3493 O O . LYS F 3 144 ? 18.551 -1.928 9.797 1.00 33.39 145 LYS B O 1
ATOM 3495 N N . SER F 3 145 ? 20.201 -2.688 11.086 1.00 34.66 146 SER B N 1
ATOM 3496 C CA . SER F 3 145 ? 19.933 -1.624 12.047 1.00 36.57 146 SER B CA 1
ATOM 3497 C C . SER F 3 145 ? 20.233 -0.294 11.293 1.00 37.15 146 SER B C 1
ATOM 3498 O O . SER F 3 145 ? 21.336 0.269 11.377 1.00 37.42 146 SER B O 1
ATOM 3501 N N . SER F 3 146 ? 19.223 0.087 10.471 1.00 36.36 147 SER B N 1
ATOM 3502 C CA . SER F 3 146 ? 19.047 1.263 9.570 1.00 32.72 147 SER B CA 1
ATOM 3503 C C . SER F 3 146 ? 17.832 1.890 10.264 1.00 31.80 147 SER B C 1
ATOM 3504 O O . SER F 3 146 ? 16.923 2.439 9.646 1.00 30.71 147 SER B O 1
ATOM 3507 N N . LEU F 3 147 ? 17.801 1.684 11.560 1.00 28.39 148 LEU B N 1
ATOM 3508 C CA . LEU F 3 147 ? 16.736 2.166 12.422 1.00 28.17 148 LEU B CA 1
ATOM 3509 C C . LEU F 3 147 ? 17.150 3.411 13.186 1.00 27.11 148 LEU B C 1
ATOM 3510 O O . LEU F 3 147 ? 16.801 3.586 14.337 1.00 27.70 148 LEU B O 1
ATOM 3515 N N . LYS F 3 148 ? 17.913 4.274 12.548 1.00 26.05 149 LYS B N 1
ATOM 3516 C CA . LYS F 3 148 ? 18.293 5.501 13.217 1.00 25.63 149 LYS B CA 1
ATOM 3517 C C . LYS F 3 148 ? 18.213 6.638 12.202 1.00 24.18 149 LYS B C 1
ATOM 3518 O O . LYS F 3 148 ? 18.127 6.363 11.022 1.00 22.52 149 LYS B O 1
ATOM 3522 N N . THR F 3 149 ? 18.202 7.884 12.666 1.00 23.34 150 THR B N 1
ATOM 3523 C CA . THR F 3 149 ? 18.132 9.037 11.757 1.00 22.19 150 THR B CA 1
ATOM 3524 C C . THR F 3 149 ? 19.522 9.504 11.326 1.00 22.33 150 THR B C 1
ATOM 3525 O O . THR F 3 149 ? 20.537 9.117 11.916 1.00 22.37 150 THR B O 1
ATOM 3529 N N . TYR F 3 150 ? 19.561 10.332 10.311 1.00 21.06 151 TYR B N 1
ATOM 3530 C CA . TYR F 3 150 ? 20.812 10.843 9.742 1.00 22.40 151 TYR B CA 1
ATOM 3531 C C . TYR F 3 150 ? 20.661 12.331 9.470 1.00 24.16 151 TYR B C 1
ATOM 3532 O O . TYR F 3 150 ? 19.550 12.852 9.407 1.00 23.36 151 TYR B O 1
ATOM 3541 N N . ASN F 3 151 ? 21.786 13.032 9.298 1.00 26.90 152 ASN B N 1
ATOM 3542 C CA . ASN F 3 151 ? 21.715 14.468 8.988 1.00 29.46 152 ASN B CA 1
ATOM 3543 C C . ASN F 3 151 ? 22.216 14.605 7.548 1.00 30.32 152 ASN B C 1
ATOM 3544 O O . ASN F 3 151 ? 22.758 13.652 6.982 1.00 28.49 152 ASN B O 1
ATOM 3549 N N . ILE F 3 152 ? 22.036 15.778 6.955 1.00 31.29 153 ILE B N 1
ATOM 3550 C CA . ILE F 3 152 ? 22.459 15.973 5.566 1.00 33.69 153 ILE B CA 1
ATOM 3551 C C . ILE F 3 152 ? 23.908 15.594 5.252 1.00 33.90 153 ILE B C 1
ATOM 3552 O O . ILE F 3 152 ? 24.229 15.098 4.149 1.00 33.27 153 ILE B O 1
ATOM 3557 N N . ASN F 3 153 ? 24.797 15.788 6.214 1.00 33.95 154 ASN B N 1
ATOM 3558 C CA . ASN F 3 153 ? 26.182 15.467 5.954 1.00 33.94 154 ASN B CA 1
ATOM 3559 C C . ASN F 3 153 ? 26.415 13.989 5.837 1.00 33.17 154 ASN B C 1
ATOM 3560 O O . ASN F 3 153 ? 27.485 13.576 5.399 1.00 33.98 154 ASN B O 1
ATOM 3562 N N . GLU F 3 154 ? 25.410 13.180 6.202 1.00 32.12 155 GLU B N 1
ATOM 3563 C CA . GLU F 3 154 ? 25.567 11.741 6.139 1.00 31.67 155 GLU B CA 1
ATOM 3564 C C . GLU F 3 154 ? 24.772 10.994 5.048 1.00 30.34 155 GLU B C 1
ATOM 3565 O O . GLU F 3 154 ? 24.640 9.761 5.115 1.00 28.26 155 GLU B O 1
ATOM 3571 N N . LEU F 3 155 ? 24.247 11.716 4.063 1.00 29.33 156 LEU B N 1
ATOM 3572 C CA . LEU F 3 155 ? 23.443 11.087 2.996 1.00 30.18 156 LEU B CA 1
ATOM 3573 C C . LEU F 3 155 ? 24.034 9.839 2.359 1.00 29.04 156 LEU B C 1
ATOM 3574 O O . LEU F 3 155 ? 23.357 8.837 2.126 1.00 27.84 156 LEU B O 1
ATOM 3579 N N . ASN F 3 156 ? 25.312 9.919 2.068 1.00 29.12 157 ASN B N 1
ATOM 3580 C CA . ASN F 3 156 ? 26.021 8.827 1.432 1.00 30.53 157 ASN B CA 1
ATOM 3581 C C . ASN F 3 156 ? 26.229 7.572 2.265 1.00 29.53 157 ASN B C 1
ATOM 3582 O O . ASN F 3 156 ? 26.651 6.542 1.696 1.00 29.85 157 ASN B O 1
ATOM 3587 N N . GLU F 3 157 ? 25.954 7.626 3.570 1.00 27.95 158 GLU B N 1
ATOM 3588 C CA . GLU F 3 157 ? 26.140 6.422 4.432 1.00 27.38 158 GLU B CA 1
ATOM 3589 C C . GLU F 3 157 ? 24.820 5.767 4.743 1.00 25.27 158 GLU B C 1
ATOM 3590 O O . GLU F 3 157 ? 24.789 4.809 5.462 1.00 25.27 158 GLU B O 1
ATOM 3596 N N . ILE F 3 158 ? 23.719 6.292 4.208 1.00 24.20 159 ILE B N 1
ATOM 3597 C CA . ILE F 3 158 ? 22.441 5.663 4.558 1.00 22.96 159 ILE B CA 1
ATOM 3598 C C . ILE F 3 158 ? 22.257 4.409 3.737 1.00 22.89 159 ILE B C 1
ATOM 3599 O O . ILE F 3 158 ? 22.311 4.483 2.515 1.00 23.16 159 ILE B O 1
ATOM 3604 N N . PRO F 3 159 ? 22.052 3.251 4.391 1.00 23.52 160 PRO B N 1
ATOM 3605 C CA . PRO F 3 159 ? 21.858 1.989 3.664 1.00 25.56 160 PRO B CA 1
ATOM 3606 C C . PRO F 3 159 ? 20.511 1.980 2.942 1.00 28.23 160 PRO B C 1
ATOM 3607 O O . PRO F 3 159 ? 19.522 2.554 3.443 1.00 26.74 160 PRO B O 1
ATOM 3611 N N . LYS F 3 160 ? 20.471 1.312 1.786 1.00 29.20 161 LYS B N 1
ATOM 3612 C CA . LYS F 3 160 ? 19.249 1.209 0.984 1.00 30.53 161 LYS B CA 1
ATOM 3613 C C . LYS F 3 160 ? 18.608 -0.193 0.936 1.00 30.00 161 LYS B C 1
ATOM 3614 O O . LYS F 3 160 ? 19.311 -1.193 0.993 1.00 30.22 161 LYS B O 1
ATOM 3620 N N . PRO F 3 161 ? 17.260 -0.282 0.862 1.00 28.74 162 PRO B N 1
ATOM 3621 C CA . PRO F 3 161 ? 16.682 -1.628 0.818 1.00 27.93 162 PRO B CA 1
ATOM 3622 C C . PRO F 3 161 ? 16.577 -2.155 -0.612 1.00 26.48 162 PRO B C 1
ATOM 3623 O O . PRO F 3 161 ? 15.831 -3.067 -0.848 1.00 26.18 162 PRO B O 1
ATOM 3627 N N . TYR F 3 162 ? 17.346 -1.566 -1.524 1.00 26.14 163 TYR B N 1
ATOM 3628 C CA . TYR F 3 162 ? 17.330 -1.948 -2.943 1.00 27.17 163 TYR B CA 1
ATOM 3629 C C . TYR F 3 162 ? 18.636 -1.704 -3.660 1.00 26.54 163 TYR B C 1
ATOM 3630 O O . TYR F 3 162 ? 19.492 -0.995 -3.201 1.00 26.13 163 TYR B O 1
ATOM 3639 N N . LYS F 3 163 ? 18.776 -2.300 -4.827 1.00 26.89 164 LYS B N 1
ATOM 3640 C CA . LYS F 3 163 ? 19.920 -2.014 -5.664 1.00 27.42 164 LYS B CA 1
ATOM 3641 C C . LYS F 3 163 ? 19.520 -2.355 -7.096 1.00 27.24 164 LYS B C 1
ATOM 3642 O O . LYS F 3 163 ? 18.528 -3.067 -7.321 1.00 26.76 164 LYS B O 1
ATOM 3648 N N . GLY F 3 164 ? 20.250 -1.790 -8.045 1.00 27.95 165 GLY B N 1
ATOM 3649 C CA . GLY F 3 164 ? 20.028 -2.072 -9.457 1.00 27.79 165 GLY B CA 1
ATOM 3650 C C . GLY F 3 164 ? 18.678 -1.734 -10.052 1.00 26.91 165 GLY B C 1
ATOM 3651 O O . GLY F 3 164 ? 18.076 -2.573 -10.723 1.00 29.10 165 GLY B O 1
ATOM 3652 N N . VAL F 3 165 ? 18.193 -0.527 -9.819 1.00 25.79 166 VAL B N 1
ATOM 3653 C CA . VAL F 3 165 ? 16.883 -0.140 -10.336 1.00 24.42 166 VAL B CA 1
ATOM 3654 C C . VAL F 3 165 ? 16.915 0.053 -11.839 1.00 24.18 166 VAL B C 1
ATOM 3655 O O . VAL F 3 165 ? 17.810 0.686 -12.354 1.00 25.08 166 VAL B O 1
ATOM 3659 N N . LYS F 3 166 ? 15.908 -0.490 -12.515 1.00 22.49 167 LYS B N 1
ATOM 3660 C CA . LYS F 3 166 ? 15.729 -0.350 -13.950 1.00 21.49 167 LYS B CA 1
ATOM 3661 C C . LYS F 3 166 ? 14.322 0.168 -14.172 1.00 21.51 167 LYS B C 1
ATOM 3662 O O . LYS F 3 166 ? 13.412 -0.143 -13.395 1.00 21.82 167 LYS B O 1
ATOM 3668 N N . VAL F 3 167 ? 14.133 0.908 -15.250 1.00 19.98 168 VAL B N 1
ATOM 3669 C CA . VAL F 3 167 ? 12.842 1.481 -15.531 1.00 20.82 168 VAL B CA 1
ATOM 3670 C C . VAL F 3 167 ? 12.518 1.384 -17.007 1.00 21.27 168 VAL B C 1
ATOM 3671 O O . VAL F 3 167 ? 13.416 1.470 -17.854 1.00 22.05 168 VAL B O 1
ATOM 3675 N N . PHE F 3 168 ? 11.246 1.149 -17.314 1.00 18.72 169 PHE B N 1
ATOM 3676 C CA . PHE F 3 168 ? 10.834 1.153 -18.734 1.00 17.27 169 PHE B CA 1
ATOM 3677 C C . PHE F 3 168 ? 9.478 1.832 -18.860 1.00 17.18 169 PHE B C 1
ATOM 3678 O O . PHE F 3 168 ? 8.767 2.005 -17.861 1.00 17.43 169 PHE B O 1
ATOM 3686 N N . LEU F 3 169 ? 9.099 2.152 -20.097 1.00 15.71 170 LEU B N 1
ATOM 3687 C CA . LEU F 3 169 ? 7.794 2.726 -20.385 1.00 16.43 170 LEU B CA 1
ATOM 3688 C C . LEU F 3 169 ? 7.304 1.912 -21.565 1.00 17.00 170 LEU B C 1
ATOM 3689 O O . LEU F 3 169 ? 7.992 1.803 -22.615 1.00 16.90 170 LEU B O 1
ATOM 3694 N N . GLN F 3 170 ? 6.171 1.269 -21.364 1.00 14.01 171 GLN B N 1
ATOM 3695 C CA . GLN F 3 170 ? 5.579 0.475 -22.431 1.00 13.93 171 GLN B CA 1
ATOM 3696 C C . GLN F 3 170 ? 4.054 0.552 -22.429 1.00 15.26 171 GLN B C 1
ATOM 3697 O O . GLN F 3 170 ? 3.443 0.878 -21.413 1.00 14.42 171 GLN B O 1
ATOM 3703 N N . ASP F 3 171 ? 3.420 0.234 -23.567 1.00 14.29 172 ASP B N 1
ATOM 3704 C CA . ASP F 3 171 ? 1.963 0.231 -23.572 1.00 14.68 172 ASP B CA 1
ATOM 3705 C C . ASP F 3 171 ? 1.484 -0.905 -22.721 1.00 14.18 172 ASP B C 1
ATOM 3706 O O . ASP F 3 171 ? 2.041 -2.021 -22.769 1.00 13.33 172 ASP B O 1
ATOM 3711 N N . LYS F 3 172 ? 0.399 -0.666 -21.985 1.00 14.16 173 LYS B N 1
ATOM 3712 C CA . LYS F 3 172 ? -0.151 -1.694 -21.083 1.00 15.03 173 LYS B CA 1
ATOM 3713 C C . LYS F 3 172 ? -0.544 -2.972 -21.842 1.00 13.70 173 LYS B C 1
ATOM 3714 O O . LYS F 3 172 ? -0.210 -4.083 -21.441 1.00 13.53 173 LYS B O 1
ATOM 3720 N N . TRP F 3 173 ? -1.158 -2.797 -23.010 1.00 13.32 174 TRP B N 1
ATOM 3721 C CA . TRP F 3 173 ? -1.629 -4.001 -23.694 1.00 14.36 174 TRP B CA 1
ATOM 3722 C C . TRP F 3 173 ? -0.476 -4.878 -24.175 1.00 13.99 174 TRP B C 1
ATOM 3723 O O . TRP F 3 173 ? -0.577 -6.107 -24.232 1.00 16.01 174 TRP B O 1
ATOM 3734 N N . VAL F 3 174 ? 0.605 -4.229 -24.562 1.00 13.36 175 VAL B N 1
ATOM 3735 C CA . VAL F 3 174 ? 1.758 -4.944 -25.059 1.00 14.87 175 VAL B CA 1
ATOM 3736 C C . VAL F 3 174 ? 2.427 -5.886 -24.073 1.00 16.54 175 VAL B C 1
ATOM 3737 O O . VAL F 3 174 ? 2.826 -6.969 -24.443 1.00 16.70 175 VAL B O 1
ATOM 3741 N N . ILE F 3 175 ? 2.497 -5.481 -22.805 1.00 15.66 176 ILE B N 1
ATOM 3742 C CA . ILE F 3 175 ? 3.128 -6.320 -21.797 1.00 16.21 176 ILE B CA 1
ATOM 3743 C C . ILE F 3 175 ? 2.167 -7.164 -20.961 1.00 16.41 176 ILE B C 1
ATOM 3744 O O . ILE F 3 175 ? 2.595 -7.893 -20.052 1.00 15.99 176 ILE B O 1
ATOM 3749 N N . ALA F 3 176 ? 0.875 -7.052 -21.228 1.00 14.89 177 ALA B N 1
ATOM 3750 C CA . ALA F 3 176 ? -0.105 -7.838 -20.499 1.00 16.30 177 ALA B CA 1
ATOM 3751 C C . ALA F 3 176 ? -0.057 -9.321 -20.877 1.00 16.42 177 ALA B C 1
ATOM 3752 O O . ALA F 3 176 ? 0.207 -9.653 -22.037 1.00 15.42 177 ALA B O 1
ATOM 3754 N N . GLY F 3 177 ? -0.216 -10.177 -19.861 1.00 17.15 178 GLY B N 1
ATOM 3755 C CA . GLY F 3 177 ? -0.232 -11.608 -20.004 1.00 15.40 178 GLY B CA 1
ATOM 3756 C C . GLY F 3 177 ? -1.653 -12.155 -19.956 1.00 15.28 178 GLY B C 1
ATOM 3757 O O . GLY F 3 177 ? -2.640 -11.393 -20.065 1.00 13.46 178 GLY B O 1
ATOM 3758 N N . ASP F 3 178 ? -1.771 -13.467 -19.779 1.00 14.21 179 ASP B N 1
ATOM 3759 C CA . ASP F 3 178 ? -3.080 -14.102 -19.772 1.00 17.32 179 ASP B CA 1
ATOM 3760 C C . ASP F 3 178 ? -3.442 -14.775 -18.468 1.00 17.04 179 ASP B C 1
ATOM 3761 O O . ASP F 3 178 ? -4.503 -15.435 -18.358 1.00 17.58 179 ASP B O 1
ATOM 3766 N N . LEU F 3 179 ? -2.589 -14.571 -17.456 1.00 17.50 180 LEU B N 1
ATOM 3767 C CA . LEU F 3 179 ? -2.877 -15.177 -16.146 1.00 17.44 180 LEU B CA 1
ATOM 3768 C C . LEU F 3 179 ? -3.033 -14.024 -15.161 1.00 16.58 180 LEU B C 1
ATOM 3769 O O . LEU F 3 179 ? -2.245 -13.071 -15.203 1.00 16.97 180 LEU B O 1
ATOM 3774 N N . ALA F 3 180 ? -4.060 -14.103 -14.334 1.00 16.09 181 ALA B N 1
ATOM 3775 C CA . ALA F 3 180 ? -4.304 -13.074 -13.311 1.00 16.84 181 ALA B CA 1
ATOM 3776 C C . ALA F 3 180 ? -3.064 -12.767 -12.483 1.00 17.17 181 ALA B C 1
ATOM 3777 O O . ALA F 3 180 ? -2.286 -13.659 -12.138 1.00 17.61 181 ALA B O 1
ATOM 3779 N N . GLY F 3 181 ? -2.889 -11.481 -12.176 1.00 16.76 182 GLY B N 1
ATOM 3780 C CA . GLY F 3 181 ? -1.745 -11.027 -11.384 1.00 17.09 182 GLY B CA 1
ATOM 3781 C C . GLY F 3 181 ? -2.073 -11.063 -9.894 1.00 18.43 182 GLY B C 1
ATOM 3782 O O . GLY F 3 181 ? -1.180 -11.012 -9.072 1.00 18.74 182 GLY B O 1
ATOM 3783 N N . SER F 3 182 ? -3.353 -11.120 -9.560 1.00 17.03 183 SER B N 1
ATOM 3784 C CA . SER F 3 182 ? -3.786 -11.288 -8.174 1.00 17.90 183 SER B CA 1
ATOM 3785 C C . SER F 3 182 ? -5.168 -11.917 -8.157 1.00 18.24 183 SER B C 1
ATOM 3786 O O . SER F 3 182 ? -5.969 -11.813 -9.153 1.00 17.34 183 SER B O 1
ATOM 3789 N N . GLY F 3 183 ? -5.483 -12.545 -7.016 1.00 16.31 184 GLY B N 1
ATOM 3790 C CA . GLY F 3 183 ? -6.750 -13.233 -6.879 1.00 16.94 184 GLY B CA 1
ATOM 3791 C C . GLY F 3 183 ? -7.899 -12.432 -6.356 1.00 17.15 184 GLY B C 1
ATOM 3792 O O . GLY F 3 183 ? -8.798 -11.950 -7.112 1.00 17.13 184 GLY B O 1
ATOM 3793 N N . ASN F 3 184 ? -7.913 -12.239 -5.039 1.00 16.21 185 ASN B N 1
ATOM 3794 C CA . ASN F 3 184 ? -9.020 -11.522 -4.480 1.00 16.93 185 ASN B CA 1
ATOM 3795 C C . ASN F 3 184 ? -9.166 -10.058 -4.961 1.00 18.22 185 ASN B C 1
ATOM 3796 O O . ASN F 3 184 ? -10.270 -9.461 -4.886 1.00 18.71 185 ASN B O 1
ATOM 3801 N N . THR F 3 185 ? -8.085 -9.487 -5.487 1.00 16.54 186 THR B N 1
ATOM 3802 C CA . THR F 3 185 ? -8.140 -8.089 -5.984 1.00 17.43 186 THR B CA 1
ATOM 3803 C C . THR F 3 185 ? -8.112 -8.053 -7.514 1.00 16.76 186 THR B C 1
ATOM 3804 O O . THR F 3 185 ? -7.726 -7.034 -8.100 1.00 16.12 186 THR B O 1
ATOM 3808 N N . THR F 3 186 ? -8.527 -9.175 -8.101 1.00 15.64 187 THR B N 1
ATOM 3809 C CA . THR F 3 186 ?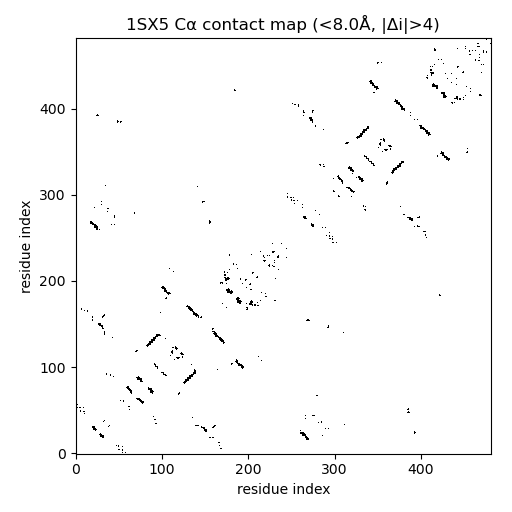 -8.691 -9.383 -9.549 1.00 16.66 187 THR B CA 1
ATOM 3810 C C . THR F 3 186 ? -7.851 -8.451 -10.460 1.00 16.52 187 THR B C 1
ATOM 3811 O O . THR F 3 186 ? -8.413 -7.650 -11.212 1.00 16.75 187 THR B O 1
ATOM 3815 N N . ASN F 3 187 ? -6.534 -8.565 -10.372 1.00 17.18 188 ASN B N 1
ATOM 3816 C CA . ASN F 3 187 ? -5.629 -7.794 -11.245 1.00 16.06 188 ASN B CA 1
ATOM 3817 C C . ASN F 3 187 ? -5.175 -8.576 -12.520 1.00 15.93 188 ASN B C 1
ATOM 3818 O O . ASN F 3 187 ? -5.104 -9.817 -12.531 1.00 15.80 188 ASN B O 1
ATOM 3823 N N . ILE F 3 188 ? -4.977 -7.816 -13.586 1.00 15.57 189 ILE B N 1
ATOM 3824 C CA . ILE F 3 188 ? -4.410 -8.305 -14.831 1.00 15.34 189 ILE B CA 1
ATOM 3825 C C . ILE F 3 188 ? -2.952 -8.613 -14.446 1.00 16.32 189 ILE B C 1
ATOM 3826 O O . ILE F 3 188 ? -2.295 -7.853 -13.711 1.00 16.21 189 ILE B O 1
ATOM 3831 N N . GLY F 3 189 ? -2.457 -9.729 -14.925 1.00 15.53 190 GLY B N 1
ATOM 3832 C CA . GLY F 3 189 ? -1.072 -10.086 -14.709 1.00 15.51 190 GLY B CA 1
ATOM 3833 C C . GLY F 3 189 ? -0.319 -9.728 -16.004 1.00 15.25 190 GLY B C 1
ATOM 3834 O O . GLY F 3 189 ? -0.883 -9.840 -17.081 1.00 17.86 190 GLY B O 1
ATOM 3835 N N . SER F 3 190 ? 0.917 -9.240 -15.893 1.00 15.13 191 SER B N 1
ATOM 3836 C CA . SER F 3 190 ? 1.722 -8.965 -17.091 1.00 14.31 191 SER B CA 1
ATOM 3837 C C . SER F 3 190 ? 2.352 -10.301 -17.538 1.00 16.10 191 SER B C 1
ATOM 3838 O O . SER F 3 190 ? 2.143 -11.358 -16.923 1.00 17.62 191 SER B O 1
ATOM 3841 N N . ILE F 3 191 ? 3.060 -10.260 -18.661 1.00 17.50 192 ILE B N 1
ATOM 3842 C CA . ILE F 3 191 ? 3.842 -11.422 -19.048 1.00 17.59 192 ILE B CA 1
ATOM 3843 C C . ILE F 3 191 ? 4.868 -11.627 -17.920 1.00 20.74 192 ILE B C 1
ATOM 3844 O O . ILE F 3 191 ? 5.141 -10.697 -17.113 1.00 18.68 192 ILE B O 1
ATOM 3849 N N . HIS F 3 192 ? 5.428 -12.848 -17.856 1.00 21.37 193 HIS B N 1
ATOM 3850 C CA . HIS F 3 192 ? 6.429 -13.228 -16.865 1.00 24.52 193 HIS B CA 1
ATOM 3851 C C . HIS F 3 192 ? 7.603 -13.405 -17.788 1.00 25.26 193 HIS B C 1
ATOM 3852 O O . HIS F 3 192 ? 7.668 -14.407 -18.536 1.00 25.55 193 HIS B O 1
ATOM 3859 N N . ALA F 3 193 ? 8.507 -12.429 -17.764 1.00 24.22 194 ALA B N 1
ATOM 3860 C CA . ALA F 3 193 ? 9.626 -12.381 -18.726 1.00 26.05 194 ALA B CA 1
ATOM 3861 C C . ALA F 3 193 ? 10.788 -11.561 -18.201 1.00 27.09 194 ALA B C 1
ATOM 3862 O O . ALA F 3 193 ? 10.709 -11.029 -17.099 1.00 27.19 194 ALA B O 1
ATOM 3864 N N . HIS F 3 194 ? 11.854 -11.423 -19.000 1.00 28.16 195 HIS B N 1
ATOM 3865 C CA . HIS F 3 194 ? 12.998 -10.608 -18.576 1.00 28.94 195 HIS B CA 1
ATOM 3866 C C . HIS F 3 194 ? 12.782 -9.159 -18.902 1.00 27.63 195 HIS B C 1
ATOM 3867 O O . HIS F 3 194 ? 12.050 -8.823 -19.827 1.00 27.33 195 HIS B O 1
ATOM 3874 N N . TYR F 3 195 ? 13.432 -8.297 -18.132 1.00 27.07 196 TYR B N 1
ATOM 3875 C CA . TYR F 3 195 ? 13.311 -6.846 -18.315 1.00 25.95 196 TYR B CA 1
ATOM 3876 C C . TYR F 3 195 ? 13.354 -6.458 -19.793 1.00 26.17 196 TYR B C 1
ATOM 3877 O O . TYR F 3 195 ? 12.532 -5.672 -20.255 1.00 23.31 196 TYR B O 1
ATOM 3886 N N . LYS F 3 196 ? 14.306 -7.035 -20.529 1.00 26.21 197 LYS B N 1
ATOM 3887 C CA . LYS F 3 196 ? 14.477 -6.770 -21.950 1.00 25.32 197 LYS B CA 1
ATOM 3888 C C . LYS F 3 196 ? 13.206 -6.986 -22.776 1.00 23.99 197 LYS B C 1
ATOM 3889 O O . LYS F 3 196 ? 12.899 -6.212 -23.682 1.00 23.40 197 LYS B O 1
ATOM 3891 N N . ASP F 3 197 ? 12.426 -7.990 -22.406 1.00 23.69 198 ASP B N 1
ATOM 3892 C CA . ASP F 3 197 ? 11.177 -8.313 -23.107 1.00 23.14 198 ASP B CA 1
ATOM 3893 C C . ASP F 3 197 ? 10.127 -7.220 -22.887 1.00 22.71 198 ASP B C 1
ATOM 3894 O O . ASP F 3 197 ? 9.314 -6.933 -23.738 1.00 20.77 198 ASP B O 1
ATOM 3899 N N . PHE F 3 198 ? 10.131 -6.614 -21.707 1.00 19.11 199 PHE B N 1
ATOM 3900 C CA . PHE F 3 198 ? 9.228 -5.508 -21.479 1.00 20.76 199 PHE B CA 1
ATOM 3901 C C . PHE F 3 198 ? 9.639 -4.271 -22.325 1.00 20.85 199 PHE B C 1
ATOM 3902 O O . PHE F 3 198 ? 8.798 -3.583 -22.927 1.00 20.72 199 PHE B O 1
ATOM 3910 N N . VAL F 3 199 ? 10.922 -3.935 -22.321 1.00 21.73 200 VAL B N 1
ATOM 3911 C CA . VAL F 3 199 ? 11.389 -2.803 -23.117 1.00 22.50 200 VAL B CA 1
ATOM 3912 C C . VAL F 3 199 ? 11.075 -3.012 -24.600 1.00 23.14 200 VAL B C 1
ATOM 3913 O O . VAL F 3 199 ? 10.582 -2.103 -25.267 1.00 21.86 200 VAL B O 1
ATOM 3917 N N . GLU F 3 200 ? 11.346 -4.213 -25.091 1.00 25.52 201 GLU B N 1
ATOM 3918 C CA . GLU F 3 200 ? 11.140 -4.550 -26.502 1.00 28.32 201 GLU B CA 1
ATOM 3919 C C . GLU F 3 200 ? 9.704 -4.818 -26.880 1.00 28.87 201 GLU B C 1
ATOM 3920 O O . GLU F 3 200 ? 9.381 -4.958 -28.071 1.00 28.74 201 GLU B O 1
ATOM 3926 N N . GLY F 3 201 ? 8.850 -4.967 -25.876 1.00 26.82 202 GLY B N 1
ATOM 3927 C CA . GLY F 3 201 ? 7.449 -5.208 -26.153 1.00 27.17 202 GLY B CA 1
ATOM 3928 C C . GLY F 3 201 ? 7.179 -6.595 -26.677 1.00 26.00 202 GLY B C 1
ATOM 3929 O O . GLY F 3 201 ? 6.340 -6.766 -27.568 1.00 27.57 202 GLY B O 1
ATOM 3930 N N . LYS F 3 202 ? 7.876 -7.609 -26.152 1.00 26.33 203 LYS B N 1
ATOM 3931 C CA . LYS F 3 202 ? 7.638 -8.984 -26.637 1.00 26.24 203 LYS B CA 1
ATOM 3932 C C . LYS F 3 202 ? 6.512 -9.614 -25.837 1.00 24.91 203 LYS B C 1
ATOM 3933 O O . LYS F 3 202 ? 6.741 -10.390 -24.890 1.00 27.54 203 LYS B O 1
ATOM 3936 N N . GLY F 3 203 ? 5.279 -9.315 -26.245 1.00 23.81 204 GLY B N 1
ATOM 3937 C CA . GLY F 3 203 ? 4.122 -9.822 -25.534 1.00 23.48 204 GLY B CA 1
ATOM 3938 C C . GLY F 3 203 ? 3.453 -11.035 -26.177 1.00 22.61 204 GLY B C 1
ATOM 3939 O O . GLY F 3 203 ? 4.046 -11.707 -27.023 1.00 23.36 204 GLY B O 1
ATOM 3940 N N . ILE F 3 204 ? 2.260 -11.322 -25.697 1.00 21.07 205 ILE B N 1
ATOM 3941 C CA . ILE F 3 204 ? 1.454 -12.426 -26.174 1.00 19.71 205 ILE B CA 1
ATOM 3942 C C . ILE F 3 204 ? 0.191 -12.018 -26.937 1.00 18.68 205 ILE B C 1
ATOM 3943 O O . ILE F 3 204 ? -0.283 -12.812 -27.786 1.00 18.72 205 ILE B O 1
ATOM 3948 N N . PHE F 3 205 ? -0.375 -10.836 -26.672 1.00 17.02 206 PHE B N 1
ATOM 3949 C CA . PHE F 3 205 ? -1.575 -10.435 -27.394 1.00 15.10 206 PHE B CA 1
ATOM 3950 C C . PHE F 3 205 ? -1.252 -9.961 -28.793 1.00 15.16 206 PHE B C 1
ATOM 3951 O O . PHE F 3 205 ? -0.207 -9.330 -28.989 1.00 17.32 206 PHE B O 1
ATOM 3959 N N . ASP F 3 206 ? -2.127 -10.281 -29.757 1.00 14.55 207 ASP B N 1
ATOM 3960 C CA . ASP F 3 206 ? -1.930 -9.859 -31.143 1.00 15.66 207 ASP B CA 1
ATOM 3961 C C . ASP F 3 206 ? -2.321 -8.393 -31.362 1.00 16.15 207 ASP B C 1
ATOM 3962 O O . ASP F 3 206 ? -1.927 -7.808 -32.345 1.00 16.04 207 ASP B O 1
ATOM 3967 N N . SER F 3 207 ? -3.115 -7.820 -30.443 1.00 14.68 208 SER B N 1
ATOM 3968 C CA . SER F 3 207 ? -3.594 -6.465 -30.566 1.00 15.19 208 SER B CA 1
ATOM 3969 C C . SER F 3 207 ? -4.178 -5.991 -29.229 1.00 12.54 208 SER B C 1
ATOM 3970 O O . SER F 3 207 ? -4.453 -6.808 -28.352 1.00 14.26 208 SER B O 1
ATOM 3973 N N . GLU F 3 208 ? -4.384 -4.663 -29.162 1.00 14.36 209 GLU B N 1
ATOM 3974 C CA . GLU F 3 208 ? -5.012 -4.017 -28.007 1.00 13.48 209 GLU B CA 1
ATOM 3975 C C . GLU F 3 208 ? -6.467 -4.500 -27.904 1.00 13.21 209 GLU B C 1
ATOM 3976 O O . GLU F 3 208 ? -6.990 -4.726 -26.816 1.00 13.27 209 GLU B O 1
ATOM 3982 N N . ASP F 3 209 ? -7.099 -4.708 -29.049 1.00 13.52 210 ASP B N 1
ATOM 3983 C CA . ASP F 3 209 ? -8.466 -5.206 -29.038 1.00 15.16 210 ASP B CA 1
ATOM 3984 C C . ASP F 3 209 ? -8.499 -6.598 -28.367 1.00 14.45 210 ASP B C 1
ATOM 3985 O O . ASP F 3 209 ? -9.374 -6.865 -27.551 1.00 15.19 210 ASP B O 1
ATOM 3990 N N . GLU F 3 210 ? -7.554 -7.475 -28.716 1.00 13.03 211 GLU B N 1
ATOM 3991 C CA . GLU F 3 210 ? -7.513 -8.809 -28.145 1.00 13.41 211 GLU B CA 1
ATOM 3992 C C . GLU F 3 210 ? -7.258 -8.736 -26.650 1.00 12.12 211 GLU B C 1
ATOM 3993 O O . GLU F 3 210 ? -7.893 -9.456 -25.873 1.00 11.56 211 GLU B O 1
ATOM 3999 N N . PHE F 3 211 ? -6.346 -7.853 -26.280 1.00 11.07 212 PHE B N 1
ATOM 4000 C CA . PHE F 3 211 ? -5.984 -7.683 -24.832 1.00 11.15 212 PHE B CA 1
ATOM 4001 C C . PHE F 3 211 ? -7.207 -7.272 -24.052 1.00 10.65 212 PHE B C 1
ATOM 4002 O O . PHE F 3 211 ? -7.542 -7.851 -22.999 1.00 12.83 212 PHE B O 1
ATOM 4010 N N . LEU F 3 212 ? -7.943 -6.286 -24.574 1.00 11.72 213 LEU B N 1
ATOM 4011 C CA . LEU F 3 212 ? -9.098 -5.816 -23.821 1.00 12.69 213 LEU B CA 1
ATOM 4012 C C . LEU F 3 212 ? -10.201 -6.842 -23.789 1.00 12.70 213 LEU B C 1
ATOM 4013 O O . LEU F 3 212 ? -10.866 -7.088 -22.755 1.00 14.89 213 LEU B O 1
ATOM 4018 N N . ASP F 3 213 ? -10.456 -7.460 -24.935 1.00 12.01 214 ASP B N 1
ATOM 4019 C CA . ASP F 3 213 ? -11.530 -8.443 -24.932 1.00 11.18 214 ASP B CA 1
ATOM 4020 C C . ASP F 3 213 ? -11.205 -9.617 -23.982 1.00 11.87 214 ASP B C 1
ATOM 4021 O O . ASP F 3 213 ? -12.078 -10.157 -23.304 1.00 13.45 214 ASP B O 1
ATOM 4026 N N . TYR F 3 214 ? -9.980 -10.074 -24.026 1.00 11.37 215 TYR B N 1
ATOM 4027 C CA . TYR F 3 214 ? -9.572 -11.130 -23.134 1.00 12.31 215 TYR B CA 1
ATOM 4028 C C . TYR F 3 214 ? -9.844 -10.788 -21.661 1.00 12.75 215 TYR B C 1
ATOM 4029 O O . TYR F 3 214 ? -10.467 -11.568 -20.930 1.00 13.56 215 TYR B O 1
ATOM 4038 N N . TRP F 3 215 ? -9.334 -9.629 -21.224 1.00 13.36 216 TRP B N 1
ATOM 4039 C CA . TRP F 3 215 ? -9.524 -9.340 -19.805 1.00 12.99 216 TRP B CA 1
ATOM 4040 C C . TRP F 3 215 ? -10.986 -8.917 -19.480 1.00 14.32 216 TRP B C 1
ATOM 4041 O O . TRP F 3 215 ? -11.416 -9.027 -18.322 1.00 16.60 216 TRP B O 1
ATOM 4052 N N . ARG F 3 216 ? -11.753 -8.457 -20.448 1.00 14.90 217 ARG B N 1
ATOM 4053 C CA . ARG F 3 216 ? -13.151 -8.108 -20.186 1.00 16.48 217 ARG B CA 1
ATOM 4054 C C . ARG F 3 216 ? -14.002 -9.367 -20.029 1.00 16.56 217 ARG B C 1
ATOM 4055 O O . ARG F 3 216 ? -15.100 -9.317 -19.433 1.00 16.41 217 ARG B O 1
ATOM 4063 N N . ASN F 3 217 ? -13.505 -10.511 -20.521 1.00 14.46 218 ASN B N 1
ATOM 4064 C CA . ASN F 3 217 ? -14.318 -11.737 -20.435 1.00 14.93 218 ASN B CA 1
ATOM 4065 C C . ASN F 3 217 ? -13.648 -12.870 -19.630 1.00 15.46 218 ASN B C 1
ATOM 4066 O O . ASN F 3 217 ? -14.109 -14.030 -19.595 1.00 16.06 218 ASN B O 1
ATOM 4071 N N . TYR F 3 218 ? -12.609 -12.497 -18.895 1.00 16.31 219 TYR B N 1
ATOM 4072 C CA . TYR F 3 218 ? -11.887 -13.432 -18.038 1.00 15.88 219 TYR B CA 1
ATOM 4073 C C . TYR F 3 218 ? -12.730 -13.659 -16.778 1.00 19.34 219 TYR B C 1
ATOM 4074 O O . TYR F 3 218 ? -13.131 -12.673 -16.117 1.00 18.25 219 TYR B O 1
ATOM 4083 N N . GLU F 3 219 ? -13.020 -14.913 -16.420 1.00 17.48 220 GLU B N 1
ATOM 4084 C CA . GLU F 3 219 ? -13.825 -15.093 -15.207 1.00 19.92 220 GLU B CA 1
ATOM 4085 C C . GLU F 3 219 ? -12.916 -15.042 -14.007 1.00 18.82 220 GLU B C 1
ATOM 4086 O O . GLU F 3 219 ? -11.705 -15.334 -14.094 1.00 18.15 220 GLU B O 1
ATOM 4092 N N . ARG F 3 220 ? -13.516 -14.776 -12.854 1.00 19.67 221 ARG B N 1
ATOM 4093 C CA . ARG F 3 220 ? -12.762 -14.537 -11.630 1.00 22.77 221 ARG B CA 1
ATOM 4094 C C . ARG F 3 220 ? -12.168 -15.719 -10.909 1.00 24.98 221 ARG B C 1
ATOM 4095 O O . ARG F 3 220 ? -11.252 -15.550 -10.105 1.00 25.82 221 ARG B O 1
ATOM 4103 N N . THR F 3 221 ? -12.649 -16.923 -11.208 1.00 25.36 222 THR B N 1
ATOM 4104 C CA . THR F 3 221 ? -12.141 -18.100 -10.535 1.00 27.53 222 THR B CA 1
ATOM 4105 C C . THR F 3 221 ? -11.899 -19.235 -11.521 1.00 28.60 222 THR B C 1
ATOM 4106 O O . THR F 3 221 ? -12.393 -19.196 -12.655 1.00 27.43 222 THR B O 1
ATOM 4110 N N . SER F 3 222 ? -11.117 -20.220 -11.092 1.00 29.06 223 SER B N 1
ATOM 4111 C CA . SER F 3 222 ? -10.827 -21.375 -11.948 1.00 31.64 223 SER B CA 1
ATOM 4112 C C . SER F 3 222 ? -12.077 -22.140 -12.287 1.00 31.89 223 SER B C 1
ATOM 4113 O O . SER F 3 222 ? -12.195 -22.618 -13.400 1.00 32.47 223 SER B O 1
ATOM 4116 N N . GLN F 3 223 ? -13.001 -22.269 -11.344 1.00 32.14 224 GLN B N 1
ATOM 4117 C CA . GLN F 3 223 ? -14.224 -23.042 -11.596 1.00 32.31 224 GLN B CA 1
ATOM 4118 C C . GLN F 3 223 ? -14.938 -22.451 -12.791 1.00 31.92 224 GLN B C 1
ATOM 4119 O O . GLN F 3 223 ? -15.279 -23.152 -13.740 1.00 31.88 224 GLN B O 1
ATOM 4121 N N . LEU F 3 224 ? -15.110 -21.139 -12.749 1.00 30.92 225 LEU B N 1
ATOM 4122 C CA . LEU F 3 224 ? -15.769 -20.412 -13.810 1.00 29.60 225 LEU B CA 1
ATOM 4123 C C . LEU F 3 224 ? -14.935 -20.441 -15.105 1.00 27.44 225 LEU B C 1
ATOM 4124 O O . LEU F 3 224 ? -15.457 -20.623 -16.216 1.00 30.19 225 LEU B O 1
ATOM 4126 N N . ARG F 3 225 ? -13.635 -20.264 -14.973 1.00 26.00 226 ARG B N 1
ATOM 4127 C CA . ARG F 3 225 ? -12.770 -20.247 -16.153 1.00 24.95 226 ARG B CA 1
ATOM 4128 C C . ARG F 3 225 ? -12.632 -21.604 -16.832 1.00 26.51 226 ARG B C 1
ATOM 4129 O O . ARG F 3 225 ? -12.505 -21.682 -18.036 1.00 24.46 226 ARG B O 1
ATOM 4137 N N . ASN F 3 226 ? -12.656 -22.682 -16.066 1.00 28.12 227 ASN B N 1
ATOM 4138 C CA . ASN F 3 226 ? -12.448 -23.946 -16.703 1.00 30.68 227 ASN B CA 1
ATOM 4139 C C . ASN F 3 226 ? -13.487 -24.412 -17.706 1.00 30.88 227 ASN B C 1
ATOM 4140 O O . ASN F 3 226 ? -13.245 -25.391 -18.392 1.00 31.58 227 ASN B O 1
ATOM 4145 N N . ASP F 3 227 ? -14.598 -23.691 -17.825 1.00 30.14 228 ASP B N 1
ATOM 4146 C CA . ASP F 3 227 ? -15.616 -23.982 -18.837 1.00 32.27 228 ASP B CA 1
ATOM 4147 C C . ASP F 3 227 ? -15.641 -22.867 -19.915 1.00 30.62 228 ASP B C 1
ATOM 4148 O O . ASP F 3 227 ? -16.542 -22.806 -20.757 1.00 30.81 228 ASP B O 1
ATOM 4153 N N . LYS F 3 228 ? -14.618 -22.014 -19.909 1.00 27.26 229 LYS B N 1
ATOM 4154 C CA . LYS F 3 228 ? -14.567 -20.877 -20.829 1.00 24.52 229 LYS B CA 1
ATOM 4155 C C . LYS F 3 228 ? -13.138 -20.734 -21.331 1.00 22.15 229 LYS B C 1
ATOM 4156 O O . LYS F 3 228 ? -12.839 -21.170 -22.436 1.00 22.44 229 LYS B O 1
ATOM 4162 N N . TYR F 3 229 ? -12.275 -20.039 -20.587 1.00 18.76 230 TYR B N 1
ATOM 4163 C CA . TYR F 3 229 ? -10.855 -20.004 -20.948 1.00 17.98 230 TYR B CA 1
ATOM 4164 C C . TYR F 3 229 ? -10.014 -19.597 -19.777 1.00 16.44 230 TYR B C 1
ATOM 4165 O O . TYR F 3 229 ? -10.453 -18.799 -18.969 1.00 17.96 230 TYR B O 1
ATOM 4174 N N . ASN F 3 230 ? -8.819 -20.178 -19.730 1.00 16.85 231 ASN B N 1
ATOM 4175 C CA . ASN F 3 230 ? -7.819 -19.919 -18.693 1.00 19.76 231 ASN B CA 1
ATOM 4176 C C . ASN F 3 230 ? -6.532 -19.314 -19.211 1.00 19.80 231 ASN B C 1
ATOM 4177 O O . ASN F 3 230 ? -5.676 -18.936 -18.419 1.00 21.18 231 ASN B O 1
ATOM 4182 N N . ASN F 3 231 ? -6.367 -19.236 -20.528 1.00 17.36 232 ASN B N 1
ATOM 4183 C CA . ASN F 3 231 ? -5.157 -18.704 -21.091 1.00 16.18 232 ASN B CA 1
ATOM 4184 C C . ASN F 3 231 ? -5.457 -18.251 -22.533 1.00 14.79 232 ASN B C 1
ATOM 4185 O O . ASN F 3 231 ? -6.595 -18.412 -22.995 1.00 15.52 232 ASN B O 1
ATOM 4190 N N . ILE F 3 232 ? -4.439 -17.739 -23.216 1.00 14.43 233 ILE B N 1
ATOM 4191 C CA . ILE F 3 232 ? -4.733 -17.138 -24.524 1.00 14.63 233 ILE B CA 1
ATOM 4192 C C . ILE F 3 232 ? -5.178 -18.163 -25.576 1.00 15.64 233 ILE B C 1
ATOM 4193 O O . ILE F 3 232 ? -6.020 -17.845 -26.399 1.00 16.63 233 ILE B O 1
ATOM 4198 N N . SER F 3 233 ? -4.605 -19.363 -25.523 1.00 17.23 234 SER B N 1
ATOM 4199 C CA . SER F 3 233 ? -5.011 -20.415 -26.479 1.00 17.50 234 SER B CA 1
ATOM 4200 C C . SER F 3 233 ? -6.447 -20.774 -26.295 1.00 16.37 234 SER B C 1
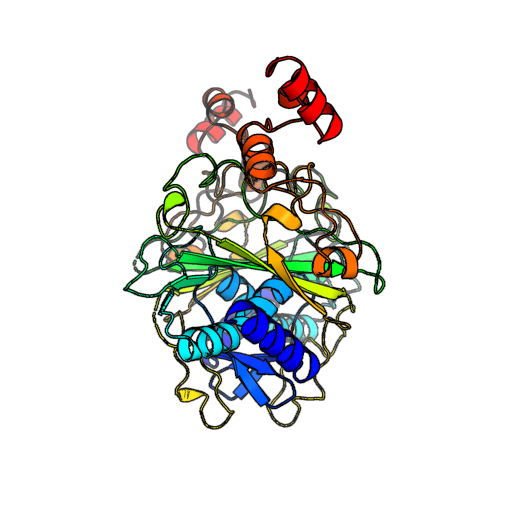ATOM 4201 O O . SER F 3 233 ? -7.246 -20.920 -27.263 1.00 16.33 234 SER B O 1
ATOM 4204 N N . GLU F 3 234 ? -6.852 -20.907 -25.046 1.00 16.56 235 GLU B N 1
ATOM 4205 C CA . GLU F 3 234 ? -8.234 -21.271 -24.803 1.00 14.21 235 GLU B CA 1
ATOM 4206 C C . GLU F 3 234 ? -9.186 -20.116 -25.149 1.00 13.97 235 GLU B C 1
ATOM 4207 O O . GLU F 3 234 ? -10.305 -20.341 -25.568 1.00 14.43 235 GLU B O 1
ATOM 4213 N N . TYR F 3 235 ? -8.716 -18.871 -24.990 1.00 12.08 236 TYR B N 1
ATOM 4214 C CA . TYR F 3 235 ? -9.551 -17.717 -25.324 1.00 10.33 236 TYR B CA 1
ATOM 4215 C C . TYR F 3 235 ? -9.740 -17.681 -26.858 1.00 12.43 236 TYR B C 1
ATOM 4216 O O . TYR F 3 235 ? -10.833 -17.405 -27.335 1.00 12.72 236 TYR B O 1
ATOM 4225 N N . ARG F 3 236 ? -8.680 -17.976 -27.592 1.00 11.69 237 ARG B N 1
ATOM 4226 C CA . ARG F 3 236 ? -8.810 -17.960 -29.047 1.00 13.14 237 ARG B CA 1
ATOM 4227 C C . ARG F 3 236 ? -9.788 -19.037 -29.498 1.00 14.43 237 ARG B C 1
ATOM 4228 O O . ARG F 3 236 ? -10.487 -18.849 -30.516 1.00 14.98 237 ARG B O 1
ATOM 4236 N N . ASN F 3 237 ? -9.804 -20.164 -28.789 1.00 13.68 238 ASN B N 1
ATOM 4237 C CA . ASN F 3 237 ? -10.726 -21.233 -29.149 1.00 13.63 238 ASN B CA 1
ATOM 4238 C C . ASN F 3 237 ? -12.129 -20.757 -28.764 1.00 14.52 238 ASN B C 1
ATOM 4239 O O . ASN F 3 237 ? -13.055 -20.967 -29.477 1.00 16.47 238 ASN B O 1
ATOM 4244 N N . TRP F 3 238 ? -12.274 -20.094 -27.606 1.00 13.55 239 TRP B N 1
ATOM 4245 C CA . TRP F 3 238 ? -13.590 -19.568 -27.203 1.00 14.62 239 TRP B CA 1
ATOM 4246 C C . TRP F 3 238 ? -14.181 -18.616 -28.270 1.00 15.04 239 TRP B C 1
ATOM 4247 O O . TRP F 3 238 ? -15.396 -18.622 -28.497 1.00 17.11 239 TRP B O 1
ATOM 4258 N N . ILE F 3 239 ? -13.311 -17.824 -28.879 1.00 15.11 240 ILE B N 1
ATOM 4259 C CA . ILE F 3 239 ? -13.664 -16.873 -29.934 1.00 14.60 240 ILE B CA 1
ATOM 4260 C C . ILE F 3 239 ? -14.177 -17.706 -31.113 1.00 16.40 240 ILE B C 1
ATOM 4261 O O . ILE F 3 239 ? -15.239 -17.429 -31.657 1.00 18.28 240 ILE B O 1
ATOM 4266 N N . TYR F 3 240 ? -13.394 -18.718 -31.487 1.00 13.93 241 TYR B N 1
ATOM 4267 C CA . TYR F 3 240 ? -13.825 -19.569 -32.626 1.00 14.59 241 TYR B CA 1
ATOM 4268 C C . TYR F 3 240 ? -15.190 -20.236 -32.356 1.00 15.76 241 TYR B C 1
ATOM 4269 O O . TYR F 3 240 ? -16.045 -20.332 -33.288 1.00 15.46 241 TYR B O 1
ATOM 4278 N N . ARG F 3 241 ? -15.436 -20.698 -31.128 1.00 14.80 242 ARG B N 1
ATOM 4279 C CA . ARG F 3 241 ? -16.721 -21.317 -30.787 1.00 15.96 242 ARG B CA 1
ATOM 4280 C C . ARG F 3 241 ? -17.898 -20.327 -30.810 1.00 16.94 242 ARG B C 1
ATOM 4281 O O . ARG F 3 241 ? -19.060 -20.759 -30.627 1.00 18.96 242 ARG B O 1
ATOM 4289 N N . GLY F 3 242 ? -17.587 -19.053 -30.957 1.00 17.90 243 GLY B N 1
ATOM 4290 C CA . GLY F 3 242 ? -18.640 -18.042 -31.023 1.00 19.63 243 GLY B CA 1
ATOM 4291 C C . GLY F 3 242 ? -18.938 -17.380 -29.676 1.00 21.35 243 GLY B C 1
ATOM 4292 O O . GLY F 3 242 ? -20.084 -17.014 -29.364 1.00 19.91 243 GLY B O 1
ATOM 4293 N N . ARG F 3 243 ? -17.884 -17.253 -28.863 1.00 21.45 244 ARG B N 1
ATOM 4294 C CA . ARG F 3 243 ? -17.985 -16.570 -27.583 1.00 21.38 244 ARG B CA 1
ATOM 4295 C C . ARG F 3 243 ? -18.951 -17.235 -26.624 1.00 24.14 244 ARG B C 1
ATOM 4296 O O . ARG F 3 243 ? -19.810 -16.573 -25.980 1.00 22.34 244 ARG B O 1
ATOM 4304 N N . LYS F 3 244 ? -18.775 -18.551 -26.542 1.00 26.03 245 LYS B N 1
ATOM 4305 C CA . LYS F 3 244 ? -19.551 -19.438 -25.663 1.00 28.11 245 LYS B CA 1
ATOM 4306 C C . LYS F 3 244 ? -18.807 -20.780 -25.484 1.00 29.11 245 LYS B C 1
ATOM 4307 O O . LYS F 3 244 ? -17.889 -21.056 -26.338 1.00 29.14 245 LYS B O 1
#

Solvent-accessible surface area: 21296 Å² total; per-residue (Å²): 96,13,73,50,58,0,40,98,26,0,115,96,37,20,120,75,77,66,4,0,0,0,0,0,29,89,12,20,0,0,0,0,2,54,43,26,56,3,0,34,6,0,9,46,2,7,0,10,11,12,0,15,129,18,0,106,96,52,42,35,65,36,45,52,28,118,113,76,127,52,22,0,31,4,0,0,36,64,101,94,55,76,86,113,7,12,0,0,10,3,45,22,22,91,8,109,55,73,65,77,105,8,44,5,67,0,16,19,1,31,16,7,5,88,76,62,87,90,49,10,40,55,38,26,96,41,15,95,16,18,17,0,0,0,1,8,2,6,37,53,95,50,49,109,47,4,33,77,52,31,44,53,134,57,13,130,118,10,34,52,4,13,121,51,27,73,2,3,13,15,27,7,60,23,0,0,3,24,108,39,27,33,54,98,54,23,23,0,5,12,15,114,14,83,43,63,35,0,73,136,22,58,29,54,16,117,45,62,112,29,8,24,34,0,0,97,38,4,45,110,66,77,84,106,29,80,104,54,0,39,49,22,83,72,9,88,80,16,68,192,157,53,114,76,90,13,71,49,34,1,36,91,23,2,80,89,38,20,144,69,70,61,4,0,0,0,0,0,33,69,11,23,0,0,0,5,5,59,68,75,49,9,2,50,10,0,6,38,1,5,0,2,12,10,1,22,152,12,0,98,142,52,43,39,69,21,50,49,35,111,51,70,130,63,24,0,29,1,0,0,37,52,90,95,45,59,98,106,8,10,0,0,10,11,45,37,26,124,22,115,117,106,6,63,3,64,1,14,18,2,40,17,8,6,73,86,60,100,109,30,9,38,54,39,25,107,36,16,106,18,18,17,0,0,0,1,7,13,27,56,112,120,109,8,14,85,54,18,75,58,91,65,13,126,108,5,56,60,14,14,128,56,28,96,3,2,8,15,26,7,62,22,0,0,2,24,98,30,23,30,56,93,60,24,24,0,0,3,13,110,13,92,53,52,36,0,56,125,21,68,36,62,16,114,41,71,111,23,6,29,25,0,0,93,36,4,50,126,76,64,84,44,36,103,130,50,1,29,48,20,77,73,8,89,74,9,68,182,95,43,118,165

Radius of gyration: 23.71 Å; Cα contacts (8 Å, |Δi|>4): 977; chains: 2; bounding box: 54×50×64 Å

Sequence (482 aa):
SLRSDLINALYDENQKYDVCGIISAEGKIYPLGSDTAVLSTIFELFSRPIINKIAEKHGYIVEEPKQQNHYPDFTLYKPSEPNKKIAIDIKTTYTNKENEKIKFTLGGYTSFIRNNTKNIVYPFDQYIAHWIIGYVYTRVATRKSSLKTYNINELNEIPKPYKGVKVFLQDKWVIAGDLAGSGNTTNIGSIHAHYKDFVEGKGIFDSEDEFLDYWRNYERTSQLRNDKYNNISEYRNWIYRGRKSLRSDLINALYDENQKYDVCGIISAEGKIYPLGSDTAVLSTIFELFSRPIINKIAEKHGYIVEEPKQQNHYPDFTLYKPSEPNKKIAIDIKTTYTNEKIKFTLGGYTSFIRNNTKNIVYPFDQYIAHWIIGYVYTRVKSSLKTYNINELNEIPKPYKGVKVFLQDKWVIAGDLAGSGNTTNIGSIHAHYKDFVEGKGIFDSEDEFLDYWRNYERTSQLRNDKYNNISEYRNWIYRGRK

Nearest PDB structures (foldseek):
  1sx5-assembly1_A  TM=1.004E+00  e=2.816E-53  Escherichia coli
  1b97-assembly1_B  TM=9.907E-01  e=4.773E-49  Escherichia coli
  1b96-assembly1_B  TM=9.915E-01  e=7.312E-48  Escherichia coli
  1eop-assembly1_A  TM=9.940E-01  e=3.394E-45  Escherichia coli
  2ge5-assembly1_B  TM=9.960E-01  e=3.142E-43  Escherichia coli